Protein AF-A0A8T2N983-F1 (afdb_monomer_lite)

Organism: NCBI:txid121402

pLDDT: mean 76.85, std 23.64, range [28.8, 98.62]

Structure (mmCIF, N/CA/C/O backbone):
data_AF-A0A8T2N983-F1
#
_entry.id   AF-A0A8T2N983-F1
#
loop_
_atom_site.group_PDB
_atom_site.id
_atom_site.type_symbol
_atom_site.label_atom_id
_atom_site.label_alt_id
_atom_site.label_comp_id
_atom_site.label_asym_id
_atom_site.label_entity_id
_atom_site.label_seq_id
_atom_site.pdbx_PDB_ins_code
_atom_site.Cartn_x
_atom_site.Cartn_y
_atom_site.Cartn_z
_atom_site.occupancy
_atom_site.B_iso_or_equiv
_atom_site.auth_seq_id
_atom_site.auth_comp_id
_atom_site.auth_asym_id
_atom_site.auth_atom_id
_atom_site.pdbx_PDB_model_num
ATOM 1 N N . MET A 1 1 ? 5.692 -25.138 11.360 1.00 48.38 1 MET A N 1
ATOM 2 C CA . MET A 1 1 ? 5.290 -25.924 10.177 1.00 48.38 1 MET A CA 1
ATOM 3 C C . MET A 1 1 ? 4.289 -25.110 9.377 1.00 48.38 1 MET A C 1
ATOM 5 O O . MET A 1 1 ? 3.186 -24.964 9.866 1.00 48.38 1 MET A O 1
ATOM 9 N N . TYR A 1 2 ? 4.680 -24.541 8.235 1.00 38.69 2 TYR A N 1
ATOM 10 C CA . TYR A 1 2 ? 3.845 -24.345 7.038 1.00 38.69 2 TYR A CA 1
ATOM 11 C C . TYR A 1 2 ? 4.768 -23.947 5.873 1.00 38.69 2 TYR A C 1
ATOM 13 O O . TYR A 1 2 ? 5.807 -23.323 6.080 1.00 38.69 2 TYR A O 1
ATOM 21 N N . SER A 1 3 ? 4.430 -24.451 4.690 1.00 39.28 3 SER A N 1
ATOM 22 C CA . SER A 1 3 ? 5.308 -24.764 3.560 1.00 39.28 3 SER A CA 1
ATOM 23 C C . SER A 1 3 ? 5.964 -23.581 2.848 1.00 39.28 3 SER A C 1
ATOM 25 O O . SER A 1 3 ? 5.317 -22.595 2.510 1.00 39.28 3 SER A O 1
ATOM 27 N N . SER A 1 4 ? 7.237 -23.761 2.485 1.00 40.06 4 SER A N 1
ATOM 28 C CA . SER A 1 4 ? 7.922 -22.960 1.468 1.00 40.06 4 SER A CA 1
ATOM 29 C C . SER A 1 4 ? 7.320 -23.216 0.080 1.00 40.06 4 SER A C 1
ATOM 31 O O . SER A 1 4 ? 7.163 -24.363 -0.339 1.00 40.06 4 SER A O 1
ATOM 33 N N . SER A 1 5 ? 6.985 -22.134 -0.625 1.00 43.00 5 SER A N 1
ATOM 34 C CA . SER A 1 5 ? 6.337 -22.153 -1.939 1.00 43.00 5 SER A CA 1
ATOM 35 C C . SER A 1 5 ? 7.291 -22.555 -3.074 1.00 43.00 5 SER A C 1
ATOM 37 O O . SER A 1 5 ? 8.420 -22.074 -3.193 1.00 43.00 5 SER A O 1
ATOM 39 N N . SER A 1 6 ? 6.794 -23.454 -3.924 1.00 49.53 6 SER A N 1
ATOM 40 C CA . SER A 1 6 ? 7.462 -24.096 -5.055 1.00 49.53 6 SER A CA 1
ATOM 41 C C . SER A 1 6 ? 7.384 -23.239 -6.328 1.00 49.53 6 SER A C 1
ATOM 43 O O . SER A 1 6 ? 6.695 -23.601 -7.277 1.00 49.53 6 SER A O 1
ATOM 45 N N . TYR A 1 7 ? 8.113 -22.119 -6.370 1.00 45.84 7 TYR A N 1
ATOM 46 C CA . TYR A 1 7 ? 8.281 -21.312 -7.598 1.00 45.84 7 TYR A CA 1
ATOM 47 C C . TYR A 1 7 ? 9.751 -21.025 -7.962 1.00 45.84 7 TYR A C 1
ATOM 49 O O . TYR A 1 7 ? 10.048 -20.235 -8.848 1.00 45.84 7 TYR A O 1
ATOM 57 N N . ARG A 1 8 ? 10.707 -21.699 -7.305 1.00 47.97 8 ARG A N 1
ATOM 58 C CA . ARG A 1 8 ? 12.153 -21.583 -7.596 1.00 47.97 8 ARG A CA 1
ATOM 59 C C . ARG A 1 8 ? 12.716 -22.692 -8.495 1.00 47.97 8 ARG A C 1
ATOM 61 O O . ARG A 1 8 ? 13.923 -22.768 -8.678 1.00 47.97 8 ARG A O 1
ATOM 68 N N . LYS A 1 9 ? 11.869 -23.580 -9.026 1.00 52.22 9 LYS A N 1
ATOM 69 C CA . LYS A 1 9 ? 12.311 -24.827 -9.681 1.00 52.22 9 LYS A CA 1
ATOM 70 C C . LYS A 1 9 ? 12.239 -24.845 -11.213 1.00 52.22 9 LYS A C 1
ATOM 72 O O . LYS A 1 9 ? 12.561 -25.879 -11.785 1.00 52.22 9 LYS A O 1
ATOM 77 N N . ILE A 1 10 ? 11.826 -23.756 -11.873 1.00 49.59 10 ILE A N 1
ATOM 78 C CA . ILE A 1 10 ? 11.594 -23.760 -13.335 1.00 49.59 10 ILE A CA 1
ATOM 79 C C . ILE A 1 10 ? 12.457 -22.742 -14.103 1.00 49.59 10 ILE A C 1
ATOM 81 O O . ILE A 1 10 ? 12.762 -22.982 -15.266 1.00 49.59 10 ILE A O 1
ATOM 85 N N . PHE A 1 11 ? 12.963 -21.681 -13.469 1.00 45.12 11 PHE A N 1
ATOM 86 C CA . PHE A 1 11 ? 13.888 -20.744 -14.119 1.00 45.12 11 PHE A CA 1
ATOM 87 C C . PHE A 1 11 ? 15.195 -20.695 -13.330 1.00 45.12 11 PHE A C 1
ATOM 89 O O . PHE A 1 11 ? 15.250 -20.154 -12.229 1.00 45.12 11 PHE A O 1
ATOM 96 N N . GLY A 1 12 ? 16.205 -21.383 -13.863 1.00 38.59 12 GLY A N 1
ATOM 97 C CA . GLY A 1 12 ? 17.525 -21.520 -13.260 1.00 38.59 12 GLY A CA 1
ATOM 98 C C . GLY A 1 12 ? 18.338 -20.226 -13.276 1.00 38.59 12 GLY A C 1
ATOM 99 O O . GLY A 1 12 ? 18.156 -19.363 -14.134 1.00 38.59 12 GLY A O 1
ATOM 100 N N . ASP A 1 13 ? 19.258 -20.137 -12.318 1.00 44.00 13 ASP A N 1
ATOM 101 C CA . ASP A 1 13 ? 20.293 -19.109 -12.234 1.00 44.00 13 ASP A CA 1
ATOM 102 C C . ASP A 1 13 ? 21.242 -19.173 -13.446 1.00 44.00 13 ASP A C 1
ATOM 104 O O . ASP A 1 13 ? 21.740 -20.240 -13.814 1.00 44.00 13 ASP A O 1
ATOM 108 N N . ALA A 1 14 ? 21.535 -18.016 -14.044 1.00 40.38 14 ALA A N 1
ATOM 109 C CA . ALA A 1 14 ? 22.579 -17.868 -15.056 1.00 40.38 14 ALA A CA 1
ATOM 110 C C . ALA A 1 14 ? 23.973 -17.793 -14.391 1.00 40.38 14 ALA A C 1
ATOM 112 O O . ALA A 1 14 ? 24.130 -17.113 -13.371 1.00 40.38 14 ALA A O 1
ATOM 113 N N . PRO A 1 15 ? 25.012 -18.450 -14.943 1.00 47.12 15 PRO A N 1
ATOM 114 C CA . PRO A 1 15 ? 26.307 -18.521 -14.290 1.00 47.12 15 PRO A CA 1
ATOM 115 C C . PRO A 1 15 ? 27.112 -17.236 -14.503 1.00 47.12 15 PRO A C 1
ATOM 117 O O . PRO A 1 15 ? 27.271 -16.735 -15.616 1.00 47.12 15 PRO A O 1
ATOM 120 N N . ARG A 1 16 ? 27.704 -16.749 -13.412 1.00 46.94 16 ARG A N 1
ATOM 121 C CA . ARG A 1 16 ? 28.837 -15.822 -13.440 1.00 46.94 16 ARG A CA 1
ATOM 122 C C . ARG A 1 16 ? 30.074 -16.585 -13.896 1.00 46.94 16 ARG A C 1
ATOM 124 O O . ARG A 1 16 ? 30.471 -17.519 -13.209 1.00 46.94 16 ARG A O 1
ATOM 131 N N . MET A 1 17 ? 30.720 -16.158 -14.978 1.00 34.69 17 MET A N 1
ATOM 132 C CA . MET A 1 17 ? 32.059 -16.625 -15.344 1.00 34.69 17 MET A CA 1
ATOM 133 C C . MET A 1 17 ? 33.019 -15.439 -15.405 1.00 34.69 17 MET A C 1
ATOM 135 O O . MET A 1 17 ? 32.879 -14.532 -16.219 1.00 34.69 17 MET A O 1
ATOM 139 N N . SER A 1 18 ? 33.984 -15.471 -14.490 1.00 41.12 18 SER A N 1
ATOM 140 C CA . SER A 1 18 ? 35.218 -14.698 -14.517 1.00 41.12 18 SER A CA 1
ATOM 141 C C . SER A 1 18 ? 36.313 -15.643 -15.009 1.00 41.12 18 SER A C 1
ATOM 143 O O . SER A 1 18 ? 36.424 -16.758 -14.499 1.00 41.12 18 SER A O 1
ATOM 145 N N . GLY A 1 19 ? 37.101 -15.224 -15.996 1.00 33.78 19 GLY A N 1
ATOM 146 C CA . GLY A 1 19 ? 38.190 -16.022 -16.555 1.00 33.78 19 GLY A CA 1
ATOM 147 C C . GLY A 1 19 ? 39.156 -15.156 -17.354 1.00 33.78 19 GLY A C 1
ATOM 148 O O . GLY A 1 19 ? 38.839 -14.699 -18.446 1.00 33.78 19 GLY A O 1
ATOM 149 N N . ARG A 1 20 ? 40.337 -14.921 -16.777 1.00 37.75 20 ARG A N 1
ATOM 150 C CA . ARG A 1 20 ? 41.534 -14.405 -17.454 1.00 37.75 20 ARG A CA 1
ATOM 151 C C . ARG A 1 20 ? 42.173 -15.521 -18.301 1.00 37.75 20 ARG A C 1
ATOM 153 O O . ARG A 1 20 ? 42.143 -16.666 -17.862 1.00 37.75 20 ARG A O 1
ATOM 160 N N . ILE A 1 21 ? 42.861 -15.154 -19.391 1.00 34.69 21 ILE A N 1
ATOM 161 C CA . ILE A 1 21 ? 44.285 -15.441 -19.727 1.00 34.69 21 ILE A CA 1
ATOM 162 C C . ILE A 1 21 ? 44.520 -15.406 -21.262 1.00 34.69 21 ILE A C 1
ATOM 164 O O . ILE A 1 21 ? 43.738 -15.931 -22.043 1.00 34.69 21 ILE A O 1
ATOM 168 N N . SER A 1 22 ? 45.629 -14.738 -21.611 1.00 34.09 22 SER A N 1
ATOM 169 C CA . SER A 1 22 ? 46.469 -14.648 -22.834 1.00 34.09 22 SER A CA 1
ATOM 170 C C . SER A 1 22 ? 46.478 -15.840 -23.819 1.00 34.09 22 SER A C 1
ATOM 172 O O . SER A 1 22 ? 46.189 -16.951 -23.405 1.00 34.09 22 SER A O 1
ATOM 174 N N . VAL A 1 23 ? 46.860 -15.727 -25.105 1.00 35.91 23 VAL A N 1
ATOM 175 C CA . VAL A 1 23 ? 48.197 -15.396 -25.673 1.00 35.91 23 VAL A CA 1
ATOM 176 C C . VAL A 1 23 ? 48.136 -15.273 -27.219 1.00 35.91 23 VAL A C 1
ATOM 178 O O . VAL A 1 23 ? 47.289 -15.923 -27.815 1.00 35.91 23 VAL A O 1
ATOM 181 N N . SER A 1 24 ? 49.089 -14.514 -27.812 1.00 33.22 24 SER A N 1
ATOM 182 C CA . SER A 1 24 ? 49.820 -14.709 -29.109 1.00 33.22 24 SER A CA 1
ATOM 183 C C . SER A 1 24 ? 49.029 -15.041 -30.401 1.00 33.22 24 SER A C 1
ATOM 185 O O . SER A 1 24 ? 48.117 -15.845 -30.382 1.00 33.22 24 SER A O 1
ATOM 187 N N . SER A 1 25 ? 49.334 -14.599 -31.626 1.00 31.09 25 SER A N 1
ATOM 188 C CA . SER A 1 25 ? 50.587 -14.211 -32.295 1.00 31.09 25 SER A CA 1
ATOM 189 C C . SER A 1 25 ? 50.246 -13.818 -33.752 1.00 31.09 25 SER A C 1
ATOM 191 O O . SER A 1 25 ? 49.366 -14.423 -34.358 1.00 31.09 25 SER A O 1
ATOM 193 N N . SER A 1 26 ? 50.980 -12.860 -34.329 1.00 37.16 26 SER A N 1
ATOM 194 C CA . SER A 1 26 ? 51.164 -12.634 -35.787 1.00 37.16 26 SER A CA 1
ATOM 195 C C . SER A 1 26 ? 51.767 -13.895 -36.478 1.00 37.16 26 SER A C 1
ATOM 197 O O . SER A 1 26 ? 52.257 -14.733 -35.718 1.00 37.16 26 SER A O 1
ATOM 199 N N . PRO A 1 27 ? 51.878 -14.070 -37.832 1.00 51.59 27 PRO A N 1
ATOM 200 C CA . PRO A 1 27 ? 52.030 -13.030 -38.872 1.00 51.59 27 PRO A CA 1
ATOM 201 C C . PRO A 1 27 ? 51.490 -13.312 -40.316 1.00 51.59 27 PRO A C 1
ATOM 203 O O . PRO A 1 27 ? 51.086 -14.411 -40.667 1.00 51.59 27 PRO A O 1
ATOM 206 N N . SER A 1 28 ? 51.565 -12.254 -41.143 1.00 37.69 28 SER A N 1
ATOM 207 C CA . SER A 1 28 ? 51.867 -12.171 -42.598 1.00 37.69 28 SER A CA 1
ATOM 208 C C . SER A 1 28 ? 51.164 -13.054 -43.657 1.00 37.69 28 SER A C 1
ATOM 210 O O . SER A 1 28 ? 51.266 -14.275 -43.647 1.00 37.69 28 SER A O 1
ATOM 212 N N . ARG A 1 29 ? 50.657 -12.406 -44.732 1.00 35.19 29 ARG A N 1
ATOM 213 C CA . ARG A 1 29 ? 51.211 -12.444 -46.119 1.00 35.19 29 ARG A CA 1
ATOM 214 C C . ARG A 1 29 ? 50.329 -11.709 -47.160 1.00 35.19 29 ARG A C 1
ATOM 216 O O . ARG A 1 29 ? 49.164 -12.023 -47.332 1.00 35.19 29 ARG A O 1
ATOM 223 N N . LEU A 1 30 ? 50.970 -10.750 -47.841 1.00 33.69 30 LEU A N 1
ATOM 224 C CA . LEU A 1 30 ? 51.060 -10.495 -49.296 1.00 33.69 30 LEU A CA 1
ATOM 225 C C . LEU A 1 30 ? 49.849 -10.731 -50.229 1.00 33.69 30 LEU A C 1
ATOM 227 O O . LEU A 1 30 ? 49.447 -11.867 -50.437 1.00 33.69 30 LEU A O 1
ATOM 231 N N . SER A 1 31 ? 49.457 -9.674 -50.957 1.00 30.48 31 SER A N 1
ATOM 232 C CA . SER A 1 31 ? 49.360 -9.602 -52.440 1.00 30.48 31 SER A CA 1
ATOM 233 C C . SER A 1 31 ? 48.772 -8.230 -52.819 1.00 30.48 31 SER A C 1
ATOM 235 O O . SER A 1 31 ? 47.650 -7.918 -52.447 1.00 30.48 31 SER A O 1
ATOM 237 N N . ALA A 1 32 ? 49.566 -7.276 -53.312 1.00 35.72 32 ALA A N 1
ATOM 238 C CA . ALA A 1 32 ? 49.815 -7.005 -54.736 1.00 35.72 32 ALA A CA 1
ATOM 239 C C . ALA A 1 32 ? 48.543 -6.701 -55.557 1.00 35.72 32 ALA A C 1
ATOM 241 O O . ALA A 1 32 ? 47.714 -7.576 -55.790 1.00 35.72 32 ALA A O 1
ATOM 242 N N . GLY A 1 33 ? 48.451 -5.459 -56.045 1.00 31.59 33 GLY A N 1
ATOM 243 C CA . GLY A 1 33 ? 47.430 -5.009 -56.990 1.00 31.59 33 GLY A CA 1
ATOM 244 C C . GLY A 1 33 ? 47.527 -3.509 -57.270 1.00 31.59 33 GLY A C 1
ATOM 245 O O . GLY A 1 33 ? 46.966 -2.696 -56.549 1.00 31.59 33 GLY A O 1
ATOM 246 N N . TYR A 1 34 ? 48.278 -3.153 -58.311 1.00 33.78 34 TYR A N 1
ATOM 247 C CA . TYR A 1 34 ? 48.331 -1.825 -58.928 1.00 33.78 34 TYR A CA 1
ATOM 248 C C . TYR A 1 34 ? 46.931 -1.342 -59.368 1.00 33.78 34 TYR A C 1
ATOM 250 O O . TYR A 1 34 ? 46.151 -2.159 -59.849 1.00 33.78 34 TYR A O 1
ATOM 258 N N . ARG A 1 35 ? 46.669 -0.020 -59.368 1.00 30.05 35 ARG A N 1
ATOM 259 C CA . ARG A 1 35 ? 46.603 0.826 -60.592 1.00 30.05 35 ARG A CA 1
ATOM 260 C C . ARG A 1 35 ? 45.831 2.155 -60.390 1.00 30.05 35 ARG A C 1
ATOM 262 O O . ARG A 1 35 ? 44.706 2.189 -59.918 1.00 30.05 35 ARG A O 1
ATOM 269 N N . SER A 1 36 ? 46.532 3.216 -60.792 1.00 34.59 36 SER A N 1
ATOM 270 C CA . SER A 1 36 ? 46.223 4.625 -61.106 1.00 34.59 36 SER A CA 1
ATOM 271 C C . SER A 1 36 ? 44.793 5.206 -61.083 1.00 34.59 36 SER A C 1
ATOM 273 O O . SER A 1 36 ? 43.884 4.702 -61.730 1.00 34.59 36 SER A O 1
ATOM 275 N N . GLN A 1 37 ? 44.723 6.413 -60.497 1.00 39.19 37 GLN A N 1
ATOM 276 C CA . GLN A 1 37 ? 44.249 7.695 -61.067 1.00 39.19 37 GLN A CA 1
ATOM 277 C C . GLN A 1 37 ? 43.338 7.662 -62.309 1.00 39.19 37 GLN A C 1
ATOM 279 O O . GLN A 1 37 ? 43.754 7.182 -63.359 1.00 39.19 37 GLN A O 1
ATOM 284 N N . GLN A 1 38 ? 42.236 8.424 -62.245 1.00 31.86 38 GLN A N 1
ATOM 285 C CA . GLN A 1 38 ? 42.024 9.577 -63.138 1.00 31.86 38 GLN A CA 1
ATOM 286 C C . GLN A 1 38 ? 40.887 10.500 -62.667 1.00 31.86 38 GLN A C 1
ATOM 288 O O . GLN A 1 38 ? 39.784 10.067 -62.344 1.00 31.86 38 GLN A O 1
ATOM 293 N N . ARG A 1 39 ? 41.196 11.802 -62.674 1.00 35.56 39 ARG A N 1
ATOM 294 C CA . ARG A 1 39 ? 40.260 12.931 -62.642 1.00 35.56 39 ARG A CA 1
ATOM 295 C C . ARG A 1 39 ? 39.513 13.028 -63.977 1.00 35.56 39 ARG A C 1
ATOM 297 O O . ARG A 1 39 ? 40.090 12.745 -65.023 1.00 35.56 39 ARG A O 1
ATOM 304 N N . SER A 1 40 ? 38.282 13.529 -63.928 1.00 28.80 40 SER A N 1
ATOM 305 C CA . SER A 1 40 ? 37.520 13.998 -65.089 1.00 28.80 40 SER A CA 1
ATOM 306 C C . SER A 1 40 ? 37.244 15.493 -64.931 1.00 28.80 40 SER A C 1
ATOM 308 O O . SER A 1 40 ? 36.744 15.909 -63.891 1.00 28.80 40 SER A O 1
ATOM 310 N N . TYR A 1 41 ? 37.550 16.284 -65.958 1.00 37.28 41 TYR A N 1
ATOM 311 C CA . TYR A 1 41 ? 36.949 17.597 -66.194 1.00 37.28 41 TYR A CA 1
ATOM 312 C C . TYR A 1 41 ? 36.565 17.672 -67.671 1.00 37.28 41 TYR A C 1
ATOM 314 O O . TYR A 1 41 ? 37.357 17.310 -68.543 1.00 37.28 41 TYR A O 1
ATOM 322 N N . GLY A 1 42 ? 35.329 18.101 -67.923 1.00 33.75 42 GLY A N 1
ATOM 323 C CA . GLY A 1 42 ? 34.797 18.387 -69.249 1.00 33.75 42 GLY A CA 1
ATOM 324 C C . GLY A 1 42 ? 35.247 19.755 -69.761 1.00 33.75 42 GLY A C 1
ATOM 325 O O . GLY A 1 42 ? 35.460 20.690 -68.992 1.00 33.75 42 GLY A O 1
ATOM 326 N N . SER A 1 43 ? 35.394 19.845 -71.080 1.00 38.00 43 SER A N 1
ATOM 327 C CA . SER A 1 43 ? 35.529 21.087 -71.857 1.00 38.00 43 SER A CA 1
ATOM 328 C C . SER A 1 43 ? 34.133 21.714 -72.109 1.00 38.00 43 SER A C 1
ATOM 330 O O . SER A 1 43 ? 33.141 21.044 -71.809 1.00 38.00 43 SER A O 1
ATOM 332 N N . PRO A 1 44 ? 33.993 22.938 -72.678 1.00 50.19 44 PRO A N 1
ATOM 333 C CA . PRO A 1 44 ? 34.289 23.135 -74.107 1.00 50.19 44 PRO A CA 1
ATOM 334 C C . PRO A 1 44 ? 34.826 24.517 -74.558 1.00 50.19 44 PRO A C 1
ATOM 336 O O . PRO A 1 44 ? 34.491 25.560 -74.015 1.00 50.19 44 PRO A O 1
ATOM 339 N N . MET A 1 45 ? 35.576 24.438 -75.670 1.00 34.66 45 MET A N 1
ATOM 340 C CA . MET A 1 45 ? 35.599 25.309 -76.864 1.00 34.66 45 MET A CA 1
ATOM 341 C C . MET A 1 45 ? 36.005 26.788 -76.745 1.00 34.66 45 MET A C 1
ATOM 343 O O . MET A 1 45 ? 35.323 27.571 -76.103 1.00 34.66 45 MET A O 1
ATOM 347 N N . LEU A 1 46 ? 37.018 27.175 -77.542 1.00 34.84 46 LEU A N 1
ATOM 348 C CA . LEU A 1 46 ? 36.949 28.240 -78.564 1.00 34.84 46 LEU A CA 1
ATOM 349 C C . LEU A 1 46 ? 38.190 28.200 -79.498 1.00 34.84 46 LEU A C 1
ATOM 351 O O . LEU A 1 46 ? 39.327 28.319 -79.057 1.00 34.84 46 LEU A O 1
ATOM 355 N N . SER A 1 47 ? 37.914 28.018 -80.796 1.00 32.66 47 SER A N 1
ATOM 356 C CA . SER A 1 47 ? 38.592 28.518 -82.011 1.00 32.66 47 SER A CA 1
ATOM 357 C C . SER A 1 47 ? 40.094 28.873 -81.994 1.00 32.66 47 SER A C 1
ATOM 359 O O . SER A 1 47 ? 40.503 29.889 -81.435 1.00 32.66 47 SER A O 1
ATOM 361 N N . SER A 1 48 ? 40.876 28.200 -82.848 1.00 32.56 48 SER A N 1
ATOM 362 C CA . SER A 1 48 ? 42.034 28.823 -83.504 1.00 32.56 48 SER A CA 1
ATOM 363 C C . SER A 1 48 ? 42.196 28.307 -84.935 1.00 32.56 48 SER A C 1
ATOM 365 O O . SER A 1 48 ? 42.350 27.112 -85.166 1.00 32.56 48 SER A O 1
ATOM 367 N N . SER A 1 49 ? 42.113 29.224 -85.899 1.00 34.41 49 SER A N 1
ATOM 368 C CA . SER A 1 49 ? 42.346 28.984 -87.323 1.00 34.41 49 SER A CA 1
ATOM 369 C C . SER A 1 49 ? 43.619 29.718 -87.737 1.00 34.41 49 SER A C 1
ATOM 371 O O . SER A 1 49 ? 43.610 30.943 -87.844 1.00 34.41 49 SER A O 1
ATOM 373 N N . TYR A 1 50 ? 44.704 28.992 -88.006 1.00 37.97 50 TYR A N 1
ATOM 374 C CA . TYR A 1 50 ? 45.884 29.537 -88.685 1.00 37.97 50 TYR A CA 1
ATOM 375 C C . TYR A 1 50 ? 45.853 29.106 -90.148 1.00 37.97 50 TYR A C 1
ATOM 377 O O . TYR A 1 50 ? 46.023 27.941 -90.500 1.00 37.97 50 TYR A O 1
ATOM 385 N N . ARG A 1 51 ? 45.618 30.099 -91.000 1.00 31.28 51 ARG A N 1
ATOM 386 C CA . ARG A 1 51 ? 45.659 30.031 -92.456 1.00 31.28 51 ARG A CA 1
ATOM 387 C C . ARG A 1 51 ? 47.096 30.317 -92.898 1.00 31.28 51 ARG A C 1
ATOM 389 O O . ARG A 1 51 ? 47.589 31.418 -92.670 1.00 31.28 51 ARG A O 1
ATOM 396 N N . SER A 1 52 ? 47.761 29.343 -93.519 1.00 32.91 52 SER A N 1
ATOM 397 C CA . SER A 1 52 ? 49.073 29.529 -94.153 1.00 32.91 52 SER A CA 1
ATOM 398 C C . SER A 1 52 ? 48.943 29.712 -95.672 1.00 32.91 52 SER A C 1
ATOM 400 O O . SER A 1 52 ? 47.955 29.316 -96.287 1.00 32.91 52 SER A O 1
ATOM 402 N N . LYS A 1 53 ? 49.947 30.395 -96.223 1.00 33.09 53 LYS A N 1
ATOM 403 C CA . LYS A 1 53 ? 50.089 31.020 -97.549 1.00 33.09 53 LYS A CA 1
ATOM 404 C C . LYS A 1 53 ? 49.877 30.099 -98.761 1.00 33.09 53 LYS A C 1
ATOM 406 O O . LYS A 1 53 ? 50.359 28.973 -98.779 1.00 33.09 53 LYS A O 1
ATOM 411 N N . ALA A 1 54 ? 49.341 30.681 -99.840 1.00 33.97 54 ALA A N 1
ATOM 412 C CA . ALA A 1 54 ? 49.496 30.212 -101.220 1.00 33.97 54 ALA A CA 1
ATOM 413 C C . ALA A 1 54 ? 49.477 31.388 -102.228 1.00 33.97 54 ALA A C 1
ATOM 415 O O . ALA A 1 54 ? 48.764 32.365 -102.010 1.00 33.97 54 ALA A O 1
ATOM 416 N N . GLY A 1 55 ? 50.217 31.239 -103.340 1.00 32.69 55 GLY A N 1
ATOM 417 C CA . GLY A 1 55 ? 50.103 32.014 -104.595 1.00 32.69 55 GLY A CA 1
ATOM 418 C C . GLY A 1 55 ? 51.218 33.052 -104.816 1.00 32.69 55 GLY A C 1
ATOM 419 O O . GLY A 1 55 ? 51.273 34.040 -104.100 1.00 32.69 55 GLY A O 1
ATOM 420 N N . ALA A 1 56 ? 52.237 32.800 -105.649 1.00 32.44 56 ALA A N 1
ATOM 421 C CA . ALA A 1 56 ? 52.279 32.825 -107.125 1.00 32.44 56 ALA A CA 1
ATOM 422 C C . ALA A 1 56 ? 52.622 34.218 -107.701 1.00 32.44 56 ALA A C 1
ATOM 424 O O . ALA A 1 56 ? 51.851 35.161 -107.580 1.00 32.44 56 ALA A O 1
ATOM 425 N N . GLY A 1 57 ? 53.770 34.319 -108.383 1.00 36.31 57 GLY A N 1
ATOM 426 C CA . GLY A 1 57 ? 54.185 35.506 -109.137 1.00 36.31 57 GLY A CA 1
ATOM 427 C C . GLY A 1 57 ? 55.445 35.232 -109.961 1.00 36.31 57 GLY A C 1
ATOM 428 O O . GLY A 1 57 ? 56.545 35.201 -109.424 1.00 36.31 57 GLY A O 1
ATOM 429 N N . ARG A 1 58 ? 55.263 34.980 -111.262 1.00 37.91 58 ARG A N 1
ATOM 430 C CA . ARG A 1 58 ? 56.314 34.839 -112.285 1.00 37.91 58 ARG A CA 1
ATOM 431 C C . ARG A 1 58 ? 56.813 36.224 -112.704 1.00 37.91 58 ARG A C 1
ATOM 433 O O . ARG A 1 58 ? 55.955 37.049 -112.994 1.00 37.91 58 ARG A O 1
ATOM 440 N N . VAL A 1 59 ? 58.123 36.426 -112.897 1.00 39.00 59 VAL A N 1
ATOM 441 C CA . VAL A 1 59 ? 58.656 37.431 -113.844 1.00 39.00 59 VAL A CA 1
ATOM 442 C C . VAL A 1 59 ? 59.997 36.966 -114.444 1.00 39.00 59 VAL A C 1
ATOM 444 O O . VAL A 1 59 ? 60.974 36.779 -113.734 1.00 39.00 59 VAL A O 1
ATOM 447 N N . PHE A 1 60 ? 59.953 36.758 -115.762 1.00 30.94 60 PHE A N 1
ATOM 448 C CA . PHE A 1 60 ? 60.923 37.050 -116.829 1.00 30.94 60 PHE A CA 1
ATOM 449 C C . PHE A 1 60 ? 62.430 36.703 -116.721 1.00 30.94 60 PHE A C 1
ATOM 451 O O . PHE A 1 60 ? 63.174 37.145 -115.854 1.00 30.94 60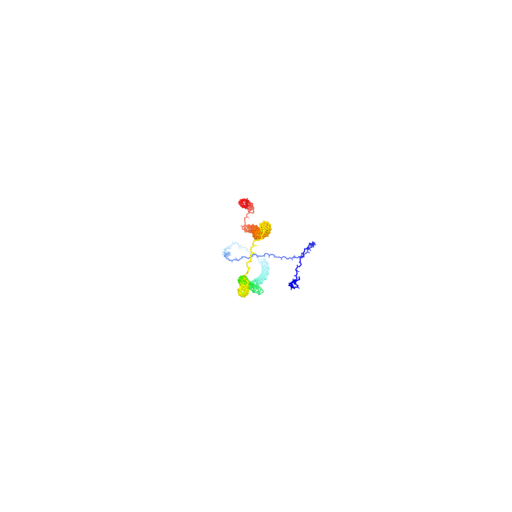 PHE A O 1
ATOM 458 N N . SER A 1 61 ? 62.848 35.965 -117.751 1.00 33.19 61 SER A N 1
ATOM 459 C CA . SER A 1 61 ? 64.176 35.574 -118.240 1.00 33.19 61 SER A CA 1
ATOM 460 C C . SER A 1 61 ? 64.965 36.693 -118.935 1.00 33.19 61 SER A C 1
ATOM 462 O O . SER A 1 61 ? 64.337 37.510 -119.591 1.00 33.19 61 SER A O 1
ATOM 464 N N . SER A 1 62 ? 66.304 36.602 -118.982 1.00 32.62 62 SER A N 1
ATOM 465 C CA . SER A 1 62 ? 67.100 36.606 -120.239 1.00 32.62 62 SER A CA 1
ATOM 466 C C . SER A 1 62 ? 68.599 36.771 -119.960 1.00 32.62 62 SER A C 1
ATOM 468 O O . SER A 1 62 ? 68.961 37.735 -119.296 1.00 32.62 62 SER A O 1
ATOM 470 N N . LEU A 1 63 ? 69.441 35.886 -120.505 1.00 36.41 63 LEU A N 1
ATOM 471 C CA . LEU A 1 63 ? 70.861 36.070 -120.880 1.00 36.41 63 LEU A CA 1
ATOM 472 C C . LEU A 1 63 ? 71.302 34.799 -121.664 1.00 36.41 63 LEU A C 1
ATOM 474 O O . LEU A 1 63 ? 70.595 33.794 -121.598 1.00 36.41 63 LEU A O 1
ATOM 478 N N . PRO A 1 64 ? 72.355 34.846 -122.498 1.00 48.38 64 PRO A N 1
ATOM 479 C CA . PRO A 1 64 ? 72.185 34.899 -123.943 1.00 48.38 64 PRO A CA 1
ATOM 480 C C . PRO A 1 64 ? 72.533 33.600 -124.684 1.00 48.38 64 PRO A C 1
ATOM 482 O O . PRO A 1 64 ? 73.213 32.703 -124.192 1.00 48.38 64 PRO A O 1
ATOM 485 N N . ASP A 1 65 ? 72.046 33.598 -125.918 1.00 40.94 65 ASP A N 1
ATOM 486 C CA . ASP A 1 65 ? 72.368 32.748 -127.057 1.00 40.94 65 ASP A CA 1
ATOM 487 C C . ASP A 1 65 ? 73.878 32.473 -127.213 1.00 40.94 65 ASP A C 1
ATOM 489 O O . ASP A 1 65 ? 74.687 33.394 -127.329 1.00 40.94 65 ASP A O 1
ATOM 493 N N . SER A 1 66 ? 74.253 31.192 -127.217 1.00 43.84 66 SER A N 1
ATOM 494 C CA . SER A 1 66 ? 75.535 30.711 -127.745 1.00 43.84 66 SER A CA 1
ATOM 495 C C . SER A 1 66 ? 75.375 29.290 -128.299 1.00 43.84 66 SER A C 1
ATOM 497 O O . SER A 1 66 ? 75.448 28.288 -127.597 1.00 43.84 66 SER A O 1
ATOM 499 N N . THR A 1 67 ? 75.067 29.235 -129.596 1.00 46.81 67 THR A N 1
ATOM 500 C CA . THR A 1 67 ? 75.629 28.300 -130.590 1.00 46.81 67 THR A CA 1
ATOM 501 C C . THR A 1 67 ? 75.889 26.849 -130.145 1.00 46.81 67 THR A C 1
ATOM 503 O O . THR A 1 67 ? 77.005 26.460 -129.816 1.00 46.81 67 THR A O 1
ATOM 506 N N . ILE A 1 68 ? 74.820 26.057 -130.217 1.00 47.94 68 ILE A N 1
ATOM 507 C CA . ILE A 1 68 ? 74.707 24.645 -130.637 1.00 47.94 68 ILE A CA 1
ATOM 508 C C . ILE A 1 68 ? 76.032 23.881 -130.894 1.00 47.94 68 ILE A C 1
ATOM 510 O O . ILE A 1 68 ? 76.649 24.033 -131.946 1.00 47.94 68 ILE A O 1
ATOM 514 N N . ASP A 1 69 ? 76.335 22.920 -130.009 1.00 49.44 69 ASP A N 1
ATOM 515 C CA . ASP A 1 69 ? 76.950 21.623 -130.350 1.00 49.44 69 ASP A CA 1
ATOM 516 C C . ASP A 1 69 ? 75.900 20.519 -130.097 1.00 49.44 69 ASP A C 1
ATOM 518 O O . ASP A 1 69 ? 75.574 20.155 -128.963 1.00 49.44 69 ASP A O 1
ATOM 522 N N . LEU A 1 70 ? 75.287 20.039 -131.183 1.00 51.50 70 LEU A N 1
ATOM 523 C CA . LEU A 1 70 ? 74.083 19.197 -131.187 1.00 51.50 70 LEU A CA 1
ATOM 524 C C . LEU A 1 70 ? 74.354 17.729 -130.791 1.00 51.50 70 LEU A C 1
ATOM 526 O O . LEU A 1 70 ? 73.422 16.932 -130.705 1.00 51.50 70 LEU A O 1
ATOM 530 N N . SER A 1 71 ? 75.608 17.357 -130.522 1.00 56.34 71 SER A N 1
ATOM 531 C CA . SER A 1 71 ? 75.993 15.983 -130.171 1.00 56.34 71 SER A CA 1
ATOM 532 C C . SER A 1 71 ? 76.026 15.735 -128.651 1.00 56.34 71 SER A C 1
ATOM 534 O O . SER A 1 71 ? 75.450 14.752 -128.184 1.00 56.34 71 SER A O 1
ATOM 536 N N . GLN A 1 72 ? 76.553 16.670 -127.849 1.00 52.81 72 GLN A N 1
ATOM 537 C CA . GLN A 1 72 ? 76.574 16.580 -126.375 1.00 52.81 72 GLN A CA 1
ATOM 538 C C . GLN A 1 72 ? 75.204 16.857 -125.725 1.00 52.81 72 GLN A C 1
ATOM 540 O O . GLN A 1 72 ? 74.879 16.302 -124.674 1.00 52.81 72 GLN A O 1
ATOM 545 N N . SER A 1 73 ? 74.349 17.652 -126.379 1.00 54.00 73 SER A N 1
ATOM 546 C CA . SER A 1 73 ? 73.002 17.988 -125.888 1.00 54.00 73 SER A CA 1
ATOM 547 C C . SER A 1 73 ? 72.077 16.762 -125.775 1.00 54.00 73 SER A C 1
ATOM 549 O O . SER A 1 73 ? 71.233 16.686 -124.879 1.00 54.00 73 SER A O 1
ATOM 551 N N . THR A 1 74 ? 72.266 15.748 -126.627 1.00 60.56 74 THR A N 1
ATOM 552 C CA . THR A 1 74 ? 71.473 14.505 -126.588 1.00 60.56 74 THR A CA 1
ATOM 553 C C . THR A 1 74 ? 71.835 13.600 -125.405 1.00 60.56 74 THR A C 1
ATOM 555 O O . THR A 1 74 ? 70.936 13.014 -124.798 1.00 60.56 74 THR A O 1
ATOM 558 N N . ALA A 1 75 ? 73.114 13.548 -125.015 1.00 62.50 75 ALA A N 1
ATOM 559 C CA . ALA A 1 75 ? 73.590 12.795 -123.854 1.00 62.50 75 ALA A CA 1
ATOM 560 C C . ALA A 1 75 ? 73.080 13.407 -122.537 1.00 62.50 75 ALA A C 1
ATOM 562 O O . ALA A 1 75 ? 72.439 12.714 -121.749 1.00 62.50 75 ALA A O 1
ATOM 563 N N . VAL A 1 76 ? 73.222 14.728 -122.365 1.00 64.81 76 VAL A N 1
ATOM 564 C CA . VAL A 1 76 ? 72.714 15.457 -121.183 1.00 64.81 76 VAL A CA 1
ATOM 565 C C . VAL A 1 76 ? 71.184 15.380 -121.088 1.00 64.81 76 VAL A C 1
ATOM 567 O O . VAL A 1 76 ? 70.616 15.237 -120.006 1.00 64.81 76 VAL A O 1
ATOM 570 N N . THR A 1 77 ? 70.477 15.405 -122.222 1.00 67.56 77 THR A N 1
ATOM 571 C CA . THR A 1 77 ? 69.012 15.249 -122.243 1.00 67.56 77 THR A CA 1
ATOM 572 C C . THR A 1 77 ? 68.576 13.844 -121.822 1.00 67.56 77 THR A C 1
ATOM 574 O O . THR A 1 77 ? 67.551 13.696 -121.152 1.00 67.56 77 THR A O 1
ATOM 577 N N . ASN A 1 78 ? 69.334 12.808 -122.188 1.00 71.81 78 ASN A N 1
ATOM 578 C CA . ASN A 1 78 ? 69.058 11.436 -121.766 1.00 71.81 78 ASN A CA 1
ATOM 579 C C . ASN A 1 78 ? 69.374 11.221 -120.278 1.00 71.81 78 ASN A C 1
ATOM 581 O O . ASN A 1 78 ? 68.562 10.614 -119.584 1.00 71.81 78 ASN A O 1
ATOM 585 N N . GLU A 1 79 ? 70.455 11.799 -119.750 1.00 74.62 79 GLU A N 1
ATOM 586 C CA . GLU A 1 79 ? 70.752 11.792 -118.309 1.00 74.62 79 GLU A CA 1
ATOM 587 C C . GLU A 1 79 ? 69.670 12.514 -117.493 1.00 74.62 79 GLU A C 1
ATOM 589 O O . GLU A 1 79 ? 69.179 11.980 -116.501 1.00 74.62 79 GLU A O 1
ATOM 594 N N . LEU A 1 80 ? 69.188 13.673 -117.953 1.00 76.56 80 LEU A N 1
ATOM 595 C CA . LEU A 1 80 ? 68.071 14.377 -117.313 1.00 76.56 80 LEU A CA 1
ATOM 596 C C . LEU A 1 80 ? 66.752 13.597 -117.388 1.00 76.56 80 LEU A C 1
ATOM 598 O O . LEU A 1 80 ? 65.915 13.723 -116.495 1.00 76.56 80 LEU A O 1
ATOM 602 N N . LYS A 1 81 ? 66.529 12.794 -118.435 1.00 79.81 81 LYS A N 1
ATOM 603 C CA . LYS A 1 81 ? 65.380 11.874 -118.497 1.00 79.81 81 LYS A CA 1
ATOM 604 C C . LYS A 1 81 ? 65.524 10.743 -117.481 1.00 79.81 81 LYS A C 1
ATOM 606 O O . LYS A 1 81 ? 64.534 10.405 -116.839 1.00 79.81 81 LYS A O 1
ATOM 611 N N . ILE A 1 82 ? 66.724 10.195 -117.297 1.00 78.50 82 ILE A N 1
ATOM 612 C CA . ILE A 1 82 ? 67.002 9.169 -116.279 1.00 78.50 82 ILE A CA 1
ATOM 613 C C . ILE A 1 82 ? 66.805 9.750 -114.872 1.00 78.50 82 ILE A C 1
ATOM 615 O O . ILE A 1 82 ? 66.117 9.154 -114.053 1.00 78.50 82 ILE A O 1
ATOM 619 N N . ILE A 1 83 ? 67.303 10.960 -114.607 1.00 81.75 83 ILE A N 1
ATOM 620 C CA . ILE A 1 83 ? 67.102 11.642 -113.320 1.00 81.75 83 ILE A CA 1
ATOM 621 C C . ILE A 1 83 ? 65.615 11.922 -113.078 1.00 81.75 83 ILE A C 1
ATOM 623 O O . ILE A 1 83 ? 65.111 11.586 -112.014 1.00 81.75 83 ILE A O 1
ATOM 627 N N . ARG A 1 84 ? 64.879 12.453 -114.064 1.00 83.44 84 ARG A N 1
ATOM 628 C CA . ARG A 1 84 ? 63.431 12.703 -113.926 1.00 83.44 84 ARG A CA 1
ATOM 629 C C . ARG A 1 84 ? 62.609 11.428 -113.764 1.00 83.44 84 ARG A C 1
ATOM 631 O O . ARG A 1 84 ? 61.585 11.458 -113.093 1.00 83.44 84 ARG A O 1
ATOM 638 N N . THR A 1 85 ? 63.003 10.327 -114.401 1.00 84.81 85 THR A N 1
ATOM 639 C CA . THR A 1 85 ? 62.309 9.037 -114.250 1.00 84.81 85 THR A CA 1
ATOM 640 C C . THR A 1 85 ? 62.598 8.413 -112.891 1.00 84.81 85 THR A C 1
ATOM 642 O O . THR A 1 85 ? 61.657 7.982 -112.235 1.00 84.81 85 THR A O 1
ATOM 645 N N . ASN A 1 86 ? 63.843 8.479 -112.419 1.00 87.19 86 ASN A N 1
ATOM 646 C CA . ASN A 1 86 ? 64.232 8.054 -111.076 1.00 87.19 86 ASN A CA 1
ATOM 647 C C . ASN A 1 86 ? 63.575 8.917 -109.978 1.00 87.19 86 ASN A C 1
ATOM 649 O O . ASN A 1 86 ? 63.031 8.389 -109.018 1.00 87.19 86 ASN A O 1
ATOM 653 N N . GLU A 1 87 ? 63.541 10.244 -110.132 1.00 89.00 87 GLU A N 1
ATOM 654 C CA . GLU A 1 87 ? 62.835 11.153 -109.217 1.00 89.00 87 GLU A CA 1
ATOM 655 C C . GLU A 1 87 ? 61.326 10.880 -109.226 1.00 89.00 87 GLU A C 1
ATOM 657 O O . GLU A 1 87 ? 60.700 10.821 -108.172 1.00 89.00 87 GLU A O 1
ATOM 662 N N . LYS A 1 88 ? 60.738 10.633 -110.403 1.00 89.44 88 LYS A N 1
ATOM 663 C CA . LYS A 1 88 ? 59.332 10.235 -110.521 1.00 89.44 88 LYS A CA 1
ATOM 664 C C . LYS A 1 88 ? 59.054 8.910 -109.808 1.00 89.44 88 LYS A C 1
ATOM 666 O O . LYS A 1 88 ? 58.029 8.810 -109.147 1.00 89.44 88 LYS A O 1
ATOM 671 N N . GLU A 1 89 ? 59.940 7.923 -109.914 1.00 88.56 89 GLU A N 1
ATOM 672 C CA . GLU A 1 89 ? 59.816 6.634 -109.223 1.00 88.56 89 GLU A CA 1
ATOM 673 C C . GLU A 1 89 ? 59.982 6.780 -107.704 1.00 88.56 89 GLU A C 1
ATOM 675 O O . GLU A 1 89 ? 59.206 6.208 -106.942 1.00 88.56 89 GLU A O 1
ATOM 680 N N . GLN A 1 90 ? 60.915 7.614 -107.239 1.00 88.94 90 GLN A N 1
ATOM 681 C CA . GLN A 1 90 ? 61.065 7.934 -105.816 1.00 88.94 90 GLN A CA 1
ATOM 682 C C . GLN A 1 90 ? 59.845 8.673 -105.263 1.00 88.94 90 GLN A C 1
ATOM 684 O O . GLN A 1 90 ? 59.354 8.330 -104.189 1.00 88.94 90 GLN A O 1
ATOM 689 N N . LEU A 1 91 ? 59.321 9.657 -105.999 1.00 90.44 91 LEU A N 1
ATOM 690 C CA . LEU A 1 91 ? 58.095 10.366 -105.636 1.00 90.44 91 LEU A CA 1
ATOM 691 C C . LEU A 1 91 ? 56.886 9.431 -105.656 1.00 90.44 91 LEU A C 1
ATOM 693 O O . LEU A 1 91 ? 56.041 9.533 -104.773 1.00 90.44 91 LEU A O 1
ATOM 697 N N . GLN A 1 92 ? 56.821 8.494 -106.603 1.00 89.38 92 GLN A N 1
ATOM 698 C CA . GLN A 1 92 ? 55.786 7.466 -106.641 1.00 89.38 92 GLN A CA 1
ATOM 699 C C . GLN A 1 92 ? 55.895 6.527 -105.433 1.00 89.38 92 GLN A C 1
ATOM 701 O O . GLN A 1 92 ? 54.911 6.351 -104.728 1.00 89.38 92 GLN A O 1
ATOM 706 N N . GLY A 1 93 ? 57.089 6.027 -105.106 1.00 91.75 93 GLY A N 1
ATOM 707 C CA . GLY A 1 93 ? 57.308 5.180 -103.931 1.00 91.75 93 GLY A CA 1
ATOM 708 C C . GLY A 1 93 ? 57.057 5.901 -102.602 1.00 91.75 93 GLY A C 1
ATOM 709 O O . GLY A 1 93 ? 56.584 5.291 -101.642 1.00 91.75 93 GLY A O 1
ATOM 710 N N . LEU A 1 94 ? 57.329 7.207 -102.525 1.00 92.06 94 LEU A N 1
ATOM 711 C CA . LEU A 1 94 ? 56.923 8.040 -101.390 1.00 92.06 94 LEU A CA 1
ATOM 712 C C . LEU A 1 94 ? 55.404 8.197 -101.329 1.00 92.06 94 LEU A C 1
ATOM 714 O O . LEU A 1 94 ? 54.834 8.099 -100.245 1.00 92.06 94 LEU A O 1
ATOM 718 N N . ASN A 1 95 ? 54.748 8.405 -102.469 1.00 92.25 95 ASN A N 1
ATOM 719 C CA . ASN A 1 95 ? 53.299 8.537 -102.537 1.00 92.25 95 ASN A CA 1
ATOM 720 C C . ASN A 1 95 ? 52.592 7.232 -102.140 1.00 92.25 95 ASN A C 1
ATOM 722 O O . ASN A 1 95 ? 51.676 7.268 -101.328 1.00 92.25 95 ASN A O 1
ATOM 726 N N . ASP A 1 96 ? 53.078 6.076 -102.593 1.00 93.44 96 ASP A N 1
ATOM 727 C CA . ASP A 1 96 ? 52.548 4.762 -102.204 1.00 93.44 96 ASP A CA 1
ATOM 728 C C . ASP A 1 96 ? 52.696 4.530 -100.691 1.00 93.44 96 ASP A C 1
ATOM 730 O O . ASP A 1 96 ? 51.768 4.076 -100.017 1.00 93.44 96 ASP A O 1
ATOM 734 N N . ARG A 1 97 ? 53.834 4.932 -100.107 1.00 93.88 97 ARG A N 1
ATOM 735 C CA . ARG A 1 97 ? 54.012 4.931 -98.647 1.00 93.88 97 ARG A CA 1
ATOM 736 C C . ARG A 1 97 ? 53.022 5.876 -97.963 1.00 93.88 97 ARG A C 1
ATOM 738 O O . ARG A 1 97 ? 52.434 5.480 -96.960 1.00 93.88 97 ARG A O 1
ATOM 745 N N . PHE A 1 98 ? 52.789 7.081 -98.489 1.00 95.56 98 PHE A N 1
ATOM 746 C CA . PHE A 1 98 ? 51.776 7.991 -97.944 1.00 95.56 98 PHE A CA 1
ATOM 747 C C . PHE A 1 98 ? 50.373 7.395 -97.998 1.00 95.56 98 PHE A C 1
ATOM 749 O O . PHE A 1 98 ? 49.664 7.497 -97.003 1.00 95.56 98 PHE A O 1
ATOM 756 N N . VAL A 1 99 ? 49.994 6.714 -99.081 1.00 95.38 99 VAL A N 1
ATOM 757 C CA . VAL A 1 99 ? 48.705 6.010 -99.174 1.00 95.38 99 VAL A CA 1
ATOM 758 C C . VAL A 1 99 ? 48.580 4.976 -98.052 1.00 95.38 99 VAL A C 1
ATOM 760 O O . VAL A 1 99 ? 47.613 5.025 -97.296 1.00 95.38 99 VAL A O 1
ATOM 763 N N . THR A 1 100 ? 49.597 4.133 -97.832 1.00 93.75 100 THR A N 1
ATOM 764 C CA . THR A 1 100 ? 49.561 3.152 -96.726 1.00 93.75 100 THR A CA 1
ATOM 765 C C . THR A 1 100 ? 49.520 3.801 -95.336 1.00 93.75 100 THR A C 1
ATOM 767 O O . THR A 1 100 ? 48.868 3.286 -94.426 1.00 93.75 100 THR A O 1
ATOM 770 N N . PHE A 1 101 ? 50.179 4.951 -95.142 1.00 96.62 101 PHE A N 1
ATOM 771 C CA . PHE A 1 101 ? 50.091 5.702 -93.887 1.00 96.62 101 PHE A CA 1
ATOM 772 C C . PHE A 1 101 ? 48.716 6.340 -93.693 1.00 96.62 101 PHE A C 1
ATOM 774 O O . PHE A 1 101 ? 48.207 6.309 -92.577 1.00 96.62 101 PHE A O 1
ATOM 781 N N . ILE A 1 102 ? 48.101 6.871 -94.749 1.00 94.81 102 ILE A N 1
ATOM 782 C CA . ILE A 1 102 ? 46.748 7.436 -94.712 1.00 94.81 102 ILE A CA 1
ATOM 783 C C . ILE A 1 102 ? 45.736 6.339 -94.375 1.00 94.81 102 ILE A C 1
ATOM 785 O O . ILE A 1 102 ? 44.922 6.527 -93.477 1.00 94.81 102 ILE A O 1
ATOM 789 N N . GLU A 1 103 ? 45.831 5.170 -95.009 1.00 95.81 103 GLU A N 1
ATOM 790 C CA . GLU A 1 103 ? 44.997 4.008 -94.680 1.00 95.81 103 GLU A CA 1
ATOM 791 C C . GLU A 1 103 ? 45.193 3.566 -93.227 1.00 95.81 103 GLU A C 1
ATOM 793 O O . GLU A 1 103 ? 44.228 3.274 -92.522 1.00 95.81 103 GLU A O 1
ATOM 798 N N . LYS A 1 104 ? 46.438 3.559 -92.733 1.00 96.50 104 LYS A N 1
ATOM 799 C CA . LYS A 1 104 ? 46.731 3.223 -91.336 1.00 96.50 104 LYS A CA 1
ATOM 800 C C . LYS A 1 104 ? 46.157 4.249 -90.361 1.00 96.50 104 LYS A C 1
ATOM 802 O O . LYS A 1 104 ? 45.601 3.846 -89.344 1.00 96.50 104 LYS A O 1
ATOM 807 N N . VAL A 1 105 ? 46.279 5.544 -90.649 1.00 96.75 105 VAL A N 1
ATOM 808 C CA . VAL A 1 105 ? 45.678 6.610 -89.834 1.00 96.75 105 VAL A CA 1
ATOM 809 C C . VAL A 1 105 ? 44.162 6.472 -89.838 1.00 96.75 105 VAL A C 1
ATOM 811 O O . VAL A 1 105 ? 43.573 6.463 -88.767 1.00 96.75 105 VAL A O 1
ATOM 814 N N . HIS A 1 106 ? 43.544 6.245 -90.996 1.00 95.75 106 HIS A N 1
ATOM 815 C CA . HIS A 1 106 ? 42.100 6.051 -91.093 1.00 95.75 106 HIS A CA 1
ATOM 816 C C . HIS A 1 106 ? 41.623 4.828 -90.296 1.00 95.75 106 HIS A C 1
ATOM 818 O O . HIS A 1 106 ? 40.661 4.912 -89.534 1.00 95.75 106 HIS A O 1
ATOM 824 N N . ASN A 1 107 ? 42.342 3.705 -90.396 1.00 96.75 107 ASN A N 1
ATOM 825 C CA . ASN A 1 107 ? 42.062 2.509 -89.604 1.00 96.75 107 ASN A CA 1
ATOM 826 C C . ASN A 1 107 ? 42.209 2.772 -88.097 1.00 96.75 107 ASN A C 1
ATOM 828 O O . ASN A 1 107 ? 41.381 2.315 -87.313 1.00 96.75 107 ASN A O 1
ATOM 832 N N . LEU A 1 108 ? 43.234 3.521 -87.677 1.00 96.19 108 LEU A N 1
ATOM 833 C CA . LEU A 1 108 ? 43.437 3.891 -86.273 1.00 96.19 108 LEU A CA 1
ATOM 834 C C . LEU A 1 108 ? 42.377 4.878 -85.769 1.00 96.19 108 LEU A C 1
ATOM 836 O O . LEU A 1 108 ? 41.912 4.743 -84.642 1.00 96.19 108 LEU A O 1
ATOM 840 N N . GLU A 1 109 ? 41.957 5.842 -86.585 1.00 95.62 109 GLU A N 1
ATOM 841 C CA . GLU A 1 109 ? 40.862 6.766 -86.275 1.00 95.62 109 GLU A CA 1
ATOM 842 C C . GLU A 1 109 ? 39.539 6.017 -86.121 1.00 95.62 109 GLU A C 1
ATOM 844 O O . GLU A 1 109 ? 38.797 6.253 -85.167 1.00 95.62 109 GLU A O 1
ATOM 849 N N . GLN A 1 110 ? 39.260 5.064 -87.012 1.00 97.06 110 GLN A N 1
ATOM 850 C CA . GLN A 1 110 ? 38.077 4.220 -86.915 1.00 97.06 110 GLN A CA 1
ATOM 851 C C . GLN A 1 110 ? 38.118 3.343 -85.658 1.00 97.06 110 GLN A C 1
ATOM 853 O O . GLN A 1 110 ? 37.118 3.256 -84.947 1.00 97.06 110 GLN A O 1
ATOM 858 N N . GLN A 1 111 ? 39.266 2.733 -85.348 1.00 96.44 111 GLN A N 1
ATOM 859 C CA . GLN A 1 111 ? 39.447 1.950 -84.123 1.00 96.44 111 GLN A CA 1
ATOM 860 C C . GLN A 1 111 ? 39.287 2.810 -82.866 1.00 96.44 111 GLN A C 1
ATOM 862 O O . GLN A 1 111 ? 38.567 2.408 -81.956 1.00 96.44 111 GLN A O 1
ATOM 867 N N . ASN A 1 112 ? 39.874 4.009 -82.828 1.00 95.44 112 ASN A N 1
ATOM 868 C CA . ASN A 1 112 ? 39.690 4.946 -81.719 1.00 95.44 112 ASN A CA 1
ATOM 869 C C . ASN A 1 112 ? 38.222 5.333 -81.556 1.00 95.44 112 ASN A C 1
ATOM 871 O O . ASN A 1 112 ? 37.714 5.305 -80.443 1.00 95.44 112 ASN A O 1
ATOM 875 N N . LYS A 1 113 ? 37.507 5.596 -82.653 1.00 97.00 113 LYS A N 1
ATOM 876 C CA . LYS A 1 113 ? 36.075 5.908 -82.603 1.00 97.00 113 LYS A CA 1
ATOM 877 C C . LYS A 1 113 ? 35.244 4.753 -82.034 1.00 97.00 113 LYS A C 1
ATOM 879 O O . LYS A 1 113 ? 34.302 4.986 -81.280 1.00 97.00 113 LYS A O 1
ATOM 884 N N . VAL A 1 114 ? 35.582 3.508 -82.379 1.00 96.81 114 VAL A N 1
ATOM 885 C CA . VAL A 1 114 ? 34.931 2.317 -81.806 1.00 96.81 114 VAL A CA 1
ATOM 886 C C . VAL A 1 114 ? 35.254 2.183 -80.317 1.00 96.81 114 VAL A C 1
ATOM 888 O O . VAL A 1 114 ? 34.343 1.971 -79.523 1.00 96.81 114 VAL A O 1
ATOM 891 N N . LEU A 1 115 ? 36.515 2.369 -79.921 1.00 95.88 115 LEU A N 1
ATOM 892 C CA . LEU A 1 115 ? 36.927 2.319 -78.515 1.00 95.88 115 LEU A CA 1
ATOM 893 C C . LEU A 1 115 ? 36.277 3.434 -77.683 1.00 95.88 115 LEU A C 1
ATOM 895 O O . LEU A 1 115 ? 35.850 3.193 -76.558 1.00 95.88 115 LEU A O 1
ATOM 899 N N . GLU A 1 116 ? 36.141 4.641 -78.228 1.00 95.56 116 GLU A N 1
ATOM 900 C CA . GLU A 1 116 ? 35.418 5.746 -77.591 1.00 95.56 116 GLU A CA 1
ATOM 901 C C . GLU A 1 116 ? 33.931 5.408 -77.396 1.00 95.56 116 GLU A C 1
ATOM 903 O O . GLU A 1 116 ? 33.367 5.652 -76.324 1.00 95.56 116 GLU A O 1
ATOM 908 N N . ALA A 1 117 ? 33.294 4.789 -78.396 1.00 94.94 117 ALA A N 1
ATOM 909 C CA . ALA A 1 117 ? 31.916 4.314 -78.291 1.00 94.94 117 ALA A CA 1
ATOM 910 C C . ALA A 1 117 ? 31.767 3.193 -77.241 1.00 94.94 117 ALA A C 1
ATOM 912 O O . ALA A 1 117 ? 30.817 3.186 -76.461 1.00 94.94 117 ALA A O 1
ATOM 913 N N . GLU A 1 118 ? 32.728 2.273 -77.159 1.00 95.12 118 GLU A N 1
ATOM 914 C CA . GLU A 1 118 ? 32.726 1.204 -76.158 1.00 95.12 118 GLU A CA 1
ATOM 915 C C . GLU A 1 118 ? 32.929 1.754 -74.737 1.00 95.12 118 GLU A C 1
ATOM 917 O O . GLU A 1 118 ? 32.189 1.398 -73.820 1.00 95.12 118 GLU A O 1
ATOM 922 N N . VAL A 1 119 ? 33.872 2.683 -74.546 1.00 93.06 119 VAL A N 1
ATOM 923 C CA . VAL A 1 119 ? 34.116 3.340 -73.251 1.00 93.06 119 VAL A CA 1
ATOM 924 C C . VAL A 1 119 ? 32.890 4.123 -72.789 1.00 93.06 119 VAL A C 1
ATOM 926 O O . VAL A 1 119 ? 32.542 4.078 -71.607 1.00 93.06 119 VAL A O 1
ATOM 929 N N . THR A 1 120 ? 32.220 4.839 -73.693 1.00 91.19 120 THR A N 1
ATOM 930 C CA . THR A 1 120 ? 31.002 5.586 -73.348 1.00 91.19 120 THR A CA 1
ATOM 931 C C . THR A 1 120 ? 29.855 4.652 -72.961 1.00 91.19 120 THR A C 1
ATOM 933 O O . THR A 1 120 ? 29.205 4.899 -71.944 1.00 91.19 120 THR A O 1
ATOM 936 N N . LEU A 1 121 ? 29.668 3.536 -73.672 1.00 90.94 121 LEU A N 1
ATOM 937 C CA . LEU A 1 121 ? 28.664 2.522 -73.337 1.00 90.94 121 LEU A CA 1
ATOM 938 C C . LEU A 1 121 ? 28.963 1.826 -72.003 1.00 90.94 121 LEU A C 1
ATOM 940 O O . LEU A 1 121 ? 28.069 1.657 -71.174 1.00 90.94 121 LEU A O 1
ATOM 944 N N . LEU A 1 122 ? 30.220 1.455 -71.747 1.00 86.62 122 LEU A N 1
ATOM 945 C CA . LEU A 1 122 ? 30.621 0.851 -70.475 1.00 86.62 122 LEU A CA 1
ATOM 946 C C . LEU A 1 122 ? 30.415 1.808 -69.300 1.00 86.62 122 LEU A C 1
ATOM 948 O O . LEU A 1 122 ? 29.948 1.373 -68.249 1.00 86.62 122 LEU A O 1
ATOM 952 N N . ARG A 1 123 ? 30.697 3.105 -69.484 1.00 85.50 123 ARG A N 1
ATOM 953 C CA . ARG A 1 123 ? 30.413 4.133 -68.473 1.00 85.50 123 ARG A CA 1
ATOM 954 C C . ARG A 1 123 ? 28.917 4.251 -68.188 1.00 85.50 123 ARG A C 1
ATOM 956 O O . ARG A 1 123 ? 28.549 4.278 -67.018 1.00 85.50 123 ARG A O 1
ATOM 963 N N . GLN A 1 124 ? 28.071 4.244 -69.220 1.00 83.38 124 GLN A N 1
ATOM 964 C CA . GLN A 1 124 ? 26.611 4.247 -69.059 1.00 83.38 124 GLN A CA 1
ATOM 965 C C . GLN A 1 124 ? 26.122 3.005 -68.303 1.00 83.38 124 GLN A C 1
ATOM 967 O O . GLN A 1 124 ? 25.407 3.131 -67.312 1.00 83.38 124 GLN A O 1
ATOM 972 N N . ARG A 1 125 ? 26.602 1.812 -68.670 1.00 79.00 125 ARG A N 1
ATOM 973 C CA . ARG A 1 125 ? 26.250 0.562 -67.979 1.00 79.00 125 ARG A CA 1
ATOM 974 C C . ARG A 1 125 ? 26.751 0.513 -66.533 1.00 79.00 125 ARG A C 1
ATOM 976 O O . ARG A 1 125 ? 26.110 -0.088 -65.685 1.00 79.00 125 ARG A O 1
ATOM 983 N N . SER A 1 126 ? 27.895 1.132 -66.236 1.00 68.75 126 SER A N 1
ATOM 984 C CA . SER A 1 126 ? 28.393 1.257 -64.859 1.00 68.75 126 SER A CA 1
ATOM 985 C C . SER A 1 126 ? 27.691 2.347 -64.043 1.00 68.75 126 SER A C 1
ATOM 987 O O . SER A 1 126 ? 27.822 2.358 -62.824 1.00 68.75 126 SER A O 1
ATOM 989 N N . SER A 1 127 ? 26.984 3.272 -64.704 1.00 69.12 127 SER A N 1
ATOM 990 C CA . SER A 1 127 ? 26.186 4.315 -64.051 1.00 69.12 127 SER A CA 1
ATOM 991 C C . SER A 1 127 ? 24.756 3.878 -63.739 1.00 69.12 127 SER A C 1
ATOM 993 O O . SER A 1 127 ? 24.090 4.538 -62.949 1.00 69.12 127 SER A O 1
ATOM 995 N N . GLU A 1 128 ? 24.293 2.771 -64.326 1.00 71.69 128 GLU A N 1
ATOM 996 C CA . GLU A 1 128 ? 23.050 2.129 -63.911 1.00 71.69 128 GLU A CA 1
ATOM 997 C C . GLU A 1 128 ? 23.259 1.522 -62.515 1.00 71.69 128 GLU A C 1
ATOM 999 O O . GLU A 1 128 ? 24.151 0.679 -62.347 1.00 71.69 128 GLU A O 1
ATOM 1004 N N . PRO A 1 129 ? 22.482 1.949 -61.499 1.00 69.81 129 PRO A N 1
ATOM 1005 C CA . PRO A 1 129 ? 22.492 1.307 -60.196 1.00 69.81 129 PRO A CA 1
ATOM 1006 C C . PRO A 1 129 ? 22.311 -0.197 -60.393 1.00 69.81 129 PRO A C 1
ATOM 1008 O O . PRO A 1 129 ? 21.413 -0.650 -61.102 1.00 69.81 129 PRO A O 1
ATOM 1011 N N . SER A 1 130 ? 23.226 -0.989 -59.835 1.00 79.69 130 SER A N 1
ATOM 1012 C CA . SER A 1 130 ? 23.151 -2.440 -59.975 1.00 79.69 130 SER A CA 1
ATOM 1013 C C . SER A 1 130 ? 21.819 -2.910 -59.399 1.00 79.69 130 SER A C 1
ATOM 1015 O O . SER A 1 130 ? 21.503 -2.565 -58.269 1.00 79.69 130 SER A O 1
ATOM 1017 N N . ARG A 1 131 ? 21.074 -3.765 -60.106 1.00 84.56 131 ARG A N 1
ATOM 1018 C CA . ARG A 1 131 ? 19.852 -4.415 -59.585 1.00 84.56 131 ARG A CA 1
ATOM 1019 C C . ARG A 1 131 ? 20.035 -4.985 -58.169 1.00 84.56 131 ARG A C 1
ATOM 1021 O O . ARG A 1 131 ? 19.089 -5.075 -57.399 1.00 84.56 131 ARG A O 1
ATOM 1028 N N . LEU A 1 132 ? 21.258 -5.396 -57.829 1.00 88.12 132 LEU A N 1
ATOM 1029 C CA . LEU A 1 132 ? 21.621 -5.863 -56.494 1.00 88.12 132 LEU A CA 1
ATOM 1030 C C . LEU A 1 132 ? 21.569 -4.750 -55.430 1.00 88.12 132 LEU A C 1
ATOM 1032 O O . LEU A 1 132 ? 21.140 -5.007 -54.311 1.00 88.12 132 LEU A O 1
ATOM 1036 N N . HIS A 1 133 ? 21.996 -3.534 -55.772 1.00 89.56 133 HIS A N 1
ATOM 1037 C CA . HIS A 1 133 ? 21.874 -2.356 -54.916 1.00 89.56 133 HIS A CA 1
ATOM 1038 C C . HIS A 1 133 ? 20.404 -2.064 -54.606 1.00 89.56 133 HIS A C 1
ATOM 1040 O O . HIS A 1 133 ? 20.069 -1.981 -53.432 1.00 89.56 133 HIS A O 1
ATOM 1046 N N . ASP A 1 134 ? 19.522 -2.056 -55.611 1.00 90.62 134 ASP A N 1
ATOM 1047 C CA . ASP A 1 134 ? 18.083 -1.822 -55.407 1.00 90.62 134 ASP A CA 1
ATOM 1048 C C . ASP A 1 134 ? 17.443 -2.867 -54.477 1.00 90.62 134 ASP A C 1
ATOM 1050 O O . ASP A 1 134 ? 16.617 -2.529 -53.628 1.00 90.62 134 ASP A O 1
ATOM 1054 N N . LEU A 1 135 ? 17.847 -4.138 -54.605 1.00 92.94 135 LEU A N 1
ATOM 1055 C CA . LEU A 1 135 ? 17.385 -5.224 -53.734 1.00 92.94 135 LEU A CA 1
ATOM 1056 C C . LEU A 1 135 ? 17.869 -5.042 -52.291 1.00 92.94 135 LEU A C 1
ATOM 1058 O O . LEU A 1 135 ? 17.079 -5.189 -51.363 1.00 92.94 135 LEU A O 1
ATOM 1062 N N . TYR A 1 136 ? 19.140 -4.686 -52.086 1.00 93.75 136 TYR A N 1
ATOM 1063 C CA . TYR A 1 136 ? 19.644 -4.389 -50.744 1.00 93.75 136 TYR A CA 1
ATOM 1064 C C . TYR A 1 136 ? 19.004 -3.132 -50.153 1.00 93.75 136 TYR A C 1
ATOM 1066 O O . TYR A 1 136 ? 18.706 -3.104 -48.964 1.00 93.75 136 TYR A O 1
ATOM 1074 N N . GLU A 1 137 ? 18.753 -2.101 -50.955 1.00 94.88 137 GLU A N 1
ATOM 1075 C CA . GLU A 1 137 ? 18.039 -0.912 -50.499 1.00 94.88 137 GLU A CA 1
ATOM 1076 C C . GLU A 1 137 ? 16.584 -1.211 -50.137 1.00 94.88 137 GLU A C 1
ATOM 1078 O O . GLU A 1 137 ? 16.055 -0.618 -49.196 1.00 94.88 137 GLU A O 1
ATOM 1083 N N . GLN A 1 138 ? 15.919 -2.108 -50.867 1.00 96.88 138 GLN A N 1
ATOM 1084 C CA . GLN A 1 138 ? 14.590 -2.591 -50.506 1.00 96.88 138 GLN A CA 1
ATOM 1085 C C . GLN A 1 138 ? 14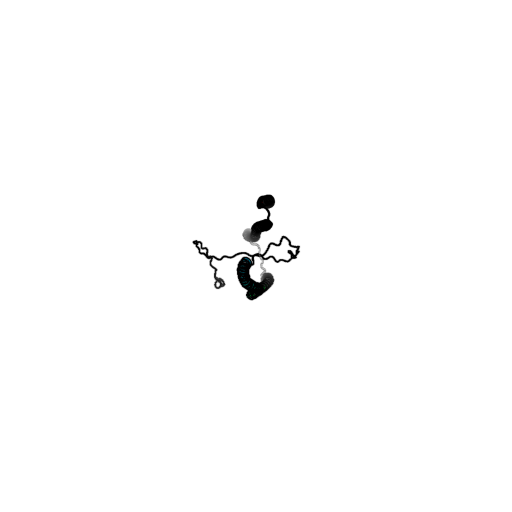.623 -3.360 -49.182 1.00 96.88 138 GLN A C 1
ATOM 1087 O O . GLN A 1 138 ? 13.867 -3.012 -48.280 1.00 96.88 138 GLN A O 1
ATOM 1092 N N . GLU A 1 139 ? 15.541 -4.313 -49.024 1.00 97.56 139 GLU A N 1
ATOM 1093 C CA . GLU A 1 139 ? 15.704 -5.073 -47.779 1.00 97.56 139 GLU A CA 1
ATOM 1094 C C . GLU A 1 139 ? 15.985 -4.139 -46.589 1.00 97.56 139 GLU A C 1
ATOM 1096 O O . GLU A 1 139 ? 15.373 -4.254 -45.533 1.00 97.56 139 GLU A O 1
ATOM 1101 N N . ILE A 1 140 ? 16.853 -3.135 -46.760 1.00 97.31 140 ILE A N 1
ATOM 1102 C CA . ILE A 1 140 ? 17.130 -2.132 -45.721 1.00 97.31 140 ILE A CA 1
ATOM 1103 C C . ILE A 1 140 ? 15.868 -1.332 -45.376 1.00 97.31 140 ILE A C 1
ATOM 1105 O O . ILE A 1 140 ? 15.644 -1.031 -44.201 1.00 97.31 140 ILE A O 1
ATOM 1109 N N . ARG A 1 141 ? 15.044 -0.968 -46.366 1.00 98.06 141 ARG A N 1
ATOM 1110 C CA . ARG A 1 141 ? 13.771 -0.267 -46.130 1.00 98.06 141 ARG A CA 1
ATOM 1111 C C . ARG A 1 141 ? 12.780 -1.143 -45.368 1.00 98.06 141 ARG A C 1
ATOM 1113 O O . ARG A 1 141 ? 12.181 -0.660 -44.412 1.00 98.06 141 ARG A O 1
ATOM 1120 N N . GLU A 1 142 ? 12.649 -2.410 -45.742 1.00 98.25 142 GLU A N 1
ATOM 1121 C CA . GLU A 1 142 ? 11.766 -3.372 -45.074 1.00 98.25 142 GLU A CA 1
ATOM 1122 C C . GLU A 1 142 ? 12.220 -3.647 -43.634 1.00 98.25 142 GLU A C 1
ATOM 1124 O O . GLU A 1 142 ? 11.411 -3.584 -42.707 1.00 98.25 142 GLU A O 1
ATOM 1129 N N . LEU A 1 143 ? 13.524 -3.837 -43.410 1.00 98.00 143 LEU A N 1
ATOM 1130 C CA . LEU A 1 143 ? 14.090 -3.995 -42.069 1.00 98.00 143 LEU A CA 1
ATOM 1131 C C . LEU A 1 143 ? 13.865 -2.753 -41.200 1.00 98.00 143 LEU A C 1
ATOM 1133 O O . LEU A 1 143 ? 13.518 -2.886 -40.028 1.00 98.00 143 LEU A O 1
ATOM 1137 N N . ARG A 1 144 ? 14.023 -1.543 -41.754 1.00 98.31 144 ARG A N 1
ATOM 1138 C CA . ARG A 1 144 ? 13.729 -0.293 -41.032 1.00 98.31 144 ARG A CA 1
ATOM 1139 C C . ARG A 1 144 ? 12.250 -0.187 -40.668 1.00 98.31 144 ARG A C 1
ATOM 1141 O O . ARG A 1 144 ? 11.951 0.084 -39.510 1.00 98.31 144 ARG A O 1
ATOM 1148 N N . ALA A 1 145 ? 11.351 -0.479 -41.607 1.00 98.19 145 ALA A N 1
ATOM 1149 C CA . ALA A 1 145 ? 9.913 -0.492 -41.347 1.00 98.19 145 ALA A CA 1
ATOM 1150 C C . ALA A 1 145 ? 9.545 -1.508 -40.252 1.00 98.19 145 ALA A C 1
ATOM 1152 O O . ALA A 1 145 ? 8.766 -1.193 -39.355 1.00 98.19 145 ALA A O 1
ATOM 1153 N N . ARG A 1 146 ? 10.164 -2.699 -40.255 1.00 98.31 146 ARG A N 1
ATOM 1154 C CA . ARG A 1 146 ? 9.928 -3.704 -39.211 1.00 98.31 146 ARG A CA 1
ATOM 1155 C C . ARG A 1 146 ? 10.461 -3.270 -37.846 1.00 98.31 146 ARG A C 1
ATOM 1157 O O . ARG A 1 146 ? 9.839 -3.570 -36.830 1.00 98.31 146 ARG A O 1
ATOM 1164 N N . VAL A 1 147 ? 11.593 -2.566 -37.800 1.00 98.38 147 VAL A N 1
ATOM 1165 C CA . VAL A 1 147 ? 12.102 -1.968 -36.556 1.00 98.38 147 VAL A CA 1
ATOM 1166 C C . VAL A 1 147 ? 11.128 -0.915 -36.036 1.00 98.38 147 VAL A C 1
ATOM 1168 O O . VAL A 1 147 ? 10.798 -0.950 -34.855 1.00 98.38 147 VAL A O 1
ATOM 1171 N N . GLU A 1 148 ? 10.633 -0.022 -36.891 1.00 98.25 148 GLU A N 1
ATOM 1172 C CA . GLU A 1 148 ? 9.650 0.999 -36.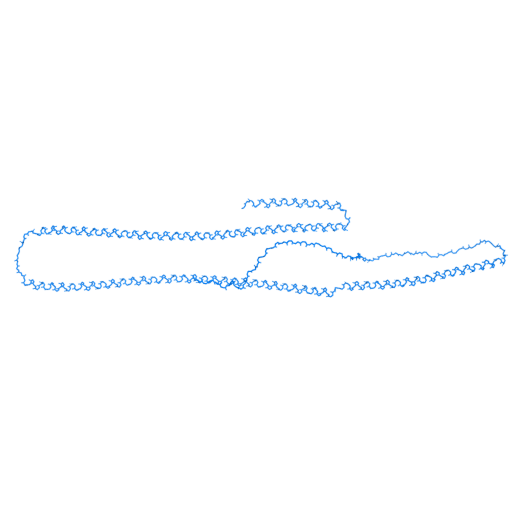508 1.00 98.25 148 GLU A CA 1
ATOM 1173 C C . GLU A 1 148 ? 8.361 0.366 -35.961 1.00 98.25 148 GLU A C 1
ATOM 1175 O O . GLU A 1 148 ? 7.908 0.730 -34.875 1.00 98.25 148 GLU A O 1
ATOM 1180 N N . GLU A 1 149 ? 7.832 -0.656 -36.634 1.00 98.25 149 GLU A N 1
ATOM 1181 C CA . GLU A 1 149 ? 6.658 -1.408 -36.183 1.00 98.25 149 GLU A CA 1
ATOM 1182 C C . GLU A 1 149 ? 6.888 -2.062 -34.813 1.00 98.25 149 GLU A C 1
ATOM 1184 O O . GLU A 1 149 ? 6.111 -1.842 -33.886 1.00 98.25 149 GLU A O 1
ATOM 1189 N N . LEU A 1 150 ? 8.006 -2.772 -34.630 1.00 97.56 150 LEU A N 1
ATOM 1190 C CA . LEU A 1 150 ? 8.361 -3.371 -33.340 1.00 97.56 150 LEU A CA 1
ATOM 1191 C C . LEU A 1 150 ? 8.566 -2.318 -32.245 1.00 97.56 150 LEU A C 1
ATOM 1193 O O . LEU A 1 150 ? 8.245 -2.567 -31.082 1.00 97.56 150 LEU A O 1
ATOM 1197 N N . THR A 1 151 ? 9.104 -1.140 -32.574 1.00 97.19 151 THR A N 1
ATOM 1198 C CA . THR A 1 151 ? 9.228 -0.048 -31.597 1.00 97.19 151 THR A CA 1
ATOM 1199 C C . THR A 1 151 ? 7.868 0.514 -31.200 1.00 97.19 151 THR A C 1
ATOM 1201 O O . THR A 1 151 ? 7.657 0.782 -30.015 1.00 97.19 151 THR A O 1
ATOM 1204 N N . HIS A 1 152 ? 6.931 0.624 -32.146 1.00 98.44 152 HIS A N 1
ATOM 1205 C CA . HIS A 1 152 ? 5.562 1.038 -31.873 1.00 98.44 152 HIS A CA 1
ATOM 1206 C C . HIS A 1 152 ? 4.827 -0.002 -31.019 1.00 98.44 152 HIS A C 1
ATOM 1208 O O . HIS A 1 152 ? 4.326 0.351 -29.953 1.00 98.44 152 HIS A O 1
ATOM 1214 N N . GLU A 1 153 ? 4.863 -1.282 -31.400 1.00 97.75 153 GLU A N 1
ATOM 1215 C CA . GLU A 1 153 ? 4.297 -2.392 -30.621 1.00 97.75 153 GLU A CA 1
ATOM 1216 C C . GLU A 1 153 ? 4.880 -2.432 -29.203 1.00 97.75 153 GLU A C 1
ATOM 1218 O O . GLU A 1 153 ? 4.141 -2.508 -28.223 1.00 97.75 153 GLU A O 1
ATOM 1223 N N . LYS A 1 154 ? 6.205 -2.297 -29.059 1.00 96.19 154 LYS A N 1
ATOM 1224 C CA . LYS A 1 154 ? 6.863 -2.227 -27.747 1.00 96.19 154 LYS A CA 1
ATOM 1225 C C . LYS A 1 154 ? 6.362 -1.044 -26.919 1.00 96.19 154 LYS A C 1
ATOM 1227 O O . LYS A 1 154 ? 6.142 -1.199 -25.719 1.00 96.19 154 LYS A O 1
ATOM 1232 N N . SER A 1 155 ? 6.216 0.132 -27.529 1.00 95.12 155 SER A N 1
ATOM 1233 C CA . SER A 1 155 ? 5.714 1.322 -26.836 1.00 95.12 155 SER A CA 1
ATOM 1234 C C . SER A 1 155 ? 4.256 1.156 -26.398 1.00 95.12 155 SER A C 1
ATOM 1236 O O . SER A 1 155 ? 3.928 1.491 -25.263 1.00 95.12 155 SER A O 1
ATOM 1238 N N . GLN A 1 156 ? 3.417 0.548 -27.241 1.00 97.62 156 GLN A N 1
ATOM 1239 C CA . GLN A 1 156 ? 2.021 0.254 -26.931 1.00 97.62 156 GLN A CA 1
ATOM 1240 C C . GLN A 1 156 ? 1.914 -0.746 -25.777 1.00 97.62 156 GLN A C 1
ATOM 1242 O O . GLN A 1 156 ? 1.263 -0.461 -24.778 1.00 97.62 156 GLN A O 1
ATOM 1247 N N . MET A 1 157 ? 2.642 -1.863 -25.855 1.00 92.75 157 MET A N 1
ATOM 1248 C CA . MET A 1 157 ? 2.694 -2.854 -24.778 1.00 92.75 157 MET A CA 1
ATOM 1249 C C . MET A 1 157 ? 3.185 -2.245 -23.461 1.00 92.75 157 MET A C 1
ATOM 1251 O O . MET A 1 157 ? 2.710 -2.618 -22.392 1.00 92.75 157 MET A O 1
ATOM 1255 N N . HIS A 1 158 ? 4.128 -1.299 -23.513 1.00 94.44 158 HIS A N 1
ATOM 1256 C CA . HIS A 1 158 ? 4.585 -0.594 -22.321 1.00 94.44 158 HIS A CA 1
ATOM 1257 C C . HIS A 1 158 ? 3.476 0.267 -21.700 1.00 94.44 158 HIS A C 1
ATOM 1259 O O . HIS A 1 158 ? 3.287 0.209 -20.486 1.00 94.44 158 HIS A O 1
ATOM 1265 N N . LEU A 1 159 ? 2.723 1.016 -22.513 1.00 96.56 159 LEU A N 1
ATOM 1266 C CA . LEU A 1 159 ? 1.567 1.785 -22.043 1.00 96.56 159 LEU A CA 1
ATOM 1267 C C . LEU A 1 159 ? 0.504 0.872 -21.427 1.00 96.56 159 LEU A C 1
ATOM 1269 O O . LEU A 1 159 ? 0.021 1.164 -20.335 1.00 96.56 159 LEU A O 1
ATOM 1273 N N . ASP A 1 160 ? 0.202 -0.257 -22.067 1.00 93.12 160 ASP A N 1
ATOM 1274 C CA . ASP A 1 160 ? -0.758 -1.235 -21.553 1.00 93.12 160 ASP A CA 1
ATOM 1275 C C . ASP A 1 160 ? -0.282 -1.824 -20.214 1.00 93.12 160 ASP A C 1
ATOM 1277 O O . ASP A 1 160 ? -1.060 -1.918 -19.267 1.00 93.12 160 ASP A O 1
ATOM 1281 N N . CYS A 1 161 ? 1.009 -2.156 -20.075 1.00 94.19 161 CYS A N 1
ATOM 1282 C CA . CYS A 1 161 ? 1.583 -2.601 -18.802 1.00 94.19 161 CYS A CA 1
ATOM 1283 C C . CYS A 1 161 ? 1.438 -1.549 -17.696 1.00 94.19 161 CYS A C 1
ATOM 1285 O O . CYS A 1 161 ? 1.083 -1.904 -16.571 1.00 94.19 161 CYS A O 1
ATOM 1287 N N . VAL A 1 162 ? 1.699 -0.274 -17.999 1.00 94.88 162 VAL A N 1
ATOM 1288 C CA . VAL A 1 162 ? 1.535 0.825 -17.035 1.00 94.88 162 VAL A CA 1
ATOM 1289 C C . VAL A 1 162 ? 0.067 0.958 -16.633 1.00 94.88 162 VAL A C 1
ATOM 1291 O O . VAL A 1 162 ? -0.234 0.941 -15.443 1.00 94.88 162 VAL A O 1
ATOM 1294 N N . GLN A 1 163 ? -0.856 0.985 -17.597 1.00 96.06 163 GLN A N 1
ATOM 1295 C CA . GLN A 1 163 ? -2.294 1.060 -17.326 1.00 96.06 163 GLN A CA 1
ATOM 1296 C C . GLN A 1 163 ? -2.778 -0.113 -16.467 1.00 96.06 163 GLN A C 1
ATOM 1298 O O . GLN A 1 163 ? -3.460 0.096 -15.463 1.00 96.06 163 GLN A O 1
ATOM 1303 N N . MET A 1 164 ? -2.398 -1.345 -16.820 1.00 87.19 164 MET A N 1
ATOM 1304 C CA . MET A 1 164 ? -2.754 -2.533 -16.043 1.00 87.19 164 MET A CA 1
ATOM 1305 C C . MET A 1 164 ? -2.184 -2.458 -14.626 1.00 87.19 164 MET A C 1
ATOM 1307 O O . MET A 1 164 ? -2.909 -2.746 -13.673 1.00 87.19 164 MET A O 1
ATOM 1311 N N . ASN A 1 165 ? -0.937 -2.007 -14.459 1.00 89.00 165 ASN A N 1
ATOM 1312 C CA . ASN A 1 165 ? -0.341 -1.832 -13.138 1.00 89.00 165 ASN A CA 1
ATOM 1313 C C . ASN A 1 165 ? -1.107 -0.800 -12.300 1.00 89.00 165 ASN A C 1
ATOM 1315 O O . ASN A 1 165 ? -1.463 -1.082 -11.161 1.00 89.00 165 ASN A O 1
ATOM 1319 N N . GLU A 1 166 ? -1.459 0.352 -12.872 1.00 94.38 166 GLU A N 1
ATOM 1320 C CA . GLU A 1 166 ? -2.259 1.346 -12.158 1.00 94.38 166 GLU A CA 1
ATOM 1321 C C . GLU A 1 166 ? -3.654 0.815 -11.782 1.00 94.38 166 GLU A C 1
ATOM 1323 O O . GLU A 1 166 ? -4.182 1.142 -10.723 1.00 94.38 166 GLU A O 1
ATOM 1328 N N . THR A 1 167 ? -4.311 0.021 -12.639 1.00 90.88 167 THR A N 1
ATOM 1329 C CA . THR A 1 167 ? -5.605 -0.594 -12.275 1.00 90.88 167 THR A CA 1
ATOM 1330 C C . THR A 1 167 ? -5.459 -1.608 -11.149 1.00 90.88 167 THR A C 1
ATOM 1332 O O . THR A 1 167 ? -6.314 -1.671 -10.268 1.00 90.88 167 THR A O 1
ATOM 1335 N N . LEU A 1 168 ? -4.363 -2.364 -11.151 1.00 88.19 168 LEU A N 1
ATOM 1336 C CA . LEU A 1 168 ? -4.039 -3.331 -10.118 1.00 88.19 168 LEU A CA 1
ATOM 1337 C C . LEU A 1 168 ? -3.785 -2.626 -8.781 1.00 88.19 168 LEU A C 1
ATOM 1339 O O . LEU A 1 168 ? -4.325 -3.061 -7.766 1.00 88.19 168 LEU A O 1
ATOM 1343 N N . ASP A 1 169 ? -3.049 -1.516 -8.781 1.00 93.25 169 ASP A N 1
ATOM 1344 C CA . ASP A 1 169 ? -2.798 -0.726 -7.574 1.00 93.25 169 ASP A CA 1
ATOM 1345 C C . ASP A 1 169 ? -4.095 -0.100 -7.031 1.00 93.25 169 ASP A C 1
ATOM 1347 O O . ASP A 1 169 ? -4.399 -0.267 -5.853 1.00 93.25 169 ASP A O 1
ATOM 1351 N N . ARG A 1 170 ? -4.960 0.455 -7.895 1.00 94.38 170 ARG A N 1
ATOM 1352 C CA . ARG A 1 170 ? -6.299 0.938 -7.487 1.00 94.38 170 ARG A CA 1
ATOM 1353 C C . ARG A 1 170 ? -7.172 -0.160 -6.866 1.00 94.38 170 ARG A C 1
ATOM 1355 O O . ARG A 1 170 ? -7.992 0.121 -5.997 1.00 94.38 170 ARG A O 1
ATOM 1362 N N . VAL A 1 171 ? -7.071 -1.404 -7.341 1.00 87.12 171 VAL A N 1
ATOM 1363 C CA . VAL A 1 171 ? -7.826 -2.538 -6.775 1.00 87.12 171 VAL A CA 1
ATOM 1364 C C . VAL A 1 171 ? -7.224 -2.995 -5.447 1.00 87.12 171 VAL A C 1
ATOM 1366 O O . VAL A 1 171 ? -7.980 -3.336 -4.539 1.00 87.12 171 VAL A O 1
ATOM 1369 N N . LYS A 1 172 ? -5.894 -2.976 -5.305 1.00 92.31 172 LYS A N 1
ATOM 1370 C CA . LYS A 1 172 ? -5.225 -3.259 -4.028 1.00 92.31 172 LYS A CA 1
ATOM 1371 C C . LYS A 1 172 ? -5.609 -2.249 -2.952 1.00 92.31 172 LYS A C 1
ATOM 1373 O O . LYS A 1 172 ? -5.996 -2.677 -1.874 1.00 92.31 172 LYS A O 1
ATOM 1378 N N . GLU A 1 173 ? -5.579 -0.953 -3.260 1.00 91.81 173 GLU A N 1
ATOM 1379 C CA . GLU A 1 173 ? -5.986 0.102 -2.321 1.00 91.81 173 GLU A CA 1
ATOM 1380 C C . GLU A 1 173 ? -7.421 -0.123 -1.830 1.00 91.81 173 GLU A C 1
ATOM 1382 O O . GLU A 1 173 ? -7.675 -0.145 -0.629 1.00 91.81 173 GLU A O 1
ATOM 1387 N N . LYS A 1 174 ? -8.355 -0.411 -2.747 1.00 95.50 174 LYS A N 1
ATOM 1388 C CA . LYS A 1 174 ? -9.742 -0.742 -2.383 1.00 95.50 174 LYS A CA 1
ATOM 1389 C C . LYS A 1 174 ? -9.845 -1.990 -1.510 1.00 95.50 174 LYS A C 1
ATOM 1391 O O . LYS A 1 174 ? -10.657 -2.028 -0.593 1.00 95.50 174 LYS A O 1
ATOM 1396 N N . LEU A 1 175 ? -9.052 -3.024 -1.794 1.00 90.94 175 LEU A N 1
ATOM 1397 C CA . LEU A 1 175 ? -9.026 -4.232 -0.971 1.00 90.94 175 LEU A CA 1
ATOM 1398 C C . LEU A 1 175 ? -8.529 -3.917 0.445 1.00 90.94 175 LEU A C 1
ATOM 1400 O O . LEU A 1 175 ? -9.128 -4.380 1.410 1.00 90.94 175 LEU A O 1
ATOM 1404 N N . GLU A 1 176 ? -7.466 -3.126 0.573 1.00 94.00 176 GLU A N 1
ATOM 1405 C CA . GLU A 1 176 ? -6.925 -2.699 1.864 1.00 94.00 176 GLU A CA 1
ATOM 1406 C C . GLU A 1 176 ? -7.953 -1.875 2.656 1.00 94.00 176 GLU A C 1
ATOM 1408 O O . GLU A 1 176 ? -8.196 -2.156 3.832 1.00 94.00 176 GLU A O 1
ATOM 1413 N N . GLU A 1 177 ? -8.639 -0.932 2.007 1.00 93.94 177 GLU A N 1
ATOM 1414 C CA . GLU A 1 177 ? -9.733 -0.161 2.608 1.00 93.94 177 GLU A CA 1
ATOM 1415 C C . GLU A 1 177 ? -10.874 -1.059 3.105 1.00 93.94 177 GLU A C 1
ATOM 1417 O O . GLU A 1 177 ? -11.287 -0.937 4.260 1.00 93.94 177 GLU A O 1
ATOM 1422 N N . GLU A 1 178 ? -11.343 -2.001 2.283 1.00 92.81 178 GLU A N 1
ATOM 1423 C CA . GLU A 1 178 ? -12.383 -2.965 2.666 1.00 92.81 178 GLU A CA 1
ATOM 1424 C C . GLU A 1 178 ? -11.934 -3.855 3.829 1.00 92.81 178 GLU A C 1
ATOM 1426 O O . GLU A 1 178 ? -12.705 -4.107 4.756 1.00 92.81 178 GLU A O 1
ATOM 1431 N N . THR A 1 179 ? -10.673 -4.305 3.844 1.00 87.25 179 THR A N 1
ATOM 1432 C CA . THR A 1 179 ? -10.151 -5.078 4.981 1.00 87.25 179 THR A CA 1
ATOM 1433 C C . THR A 1 179 ? -10.129 -4.258 6.267 1.00 87.25 179 THR A C 1
ATOM 1435 O O . THR A 1 179 ? -10.544 -4.774 7.306 1.00 87.25 179 THR A O 1
ATOM 1438 N N . ARG A 1 180 ? -9.748 -2.975 6.199 1.00 93.62 180 ARG A N 1
ATOM 1439 C CA . ARG A 1 180 ? -9.761 -2.067 7.351 1.00 93.62 180 ARG A CA 1
ATOM 1440 C C . ARG A 1 180 ? -11.183 -1.846 7.868 1.00 93.62 180 ARG A C 1
ATOM 1442 O O . ARG A 1 180 ? -11.428 -2.002 9.061 1.00 93.62 180 ARG A O 1
ATOM 1449 N N . LEU A 1 181 ? -12.136 -1.556 6.979 1.00 92.88 181 LEU A N 1
ATOM 1450 C CA . LEU A 1 181 ? -13.548 -1.378 7.341 1.00 92.88 181 LEU A CA 1
ATOM 1451 C C . LEU A 1 181 ? -14.149 -2.656 7.944 1.00 92.88 181 LEU A C 1
ATOM 1453 O O . LEU A 1 181 ? -14.890 -2.596 8.927 1.00 92.88 181 LEU A O 1
ATOM 1457 N N . ARG A 1 182 ? -13.796 -3.829 7.405 1.00 94.88 182 ARG A N 1
ATOM 1458 C CA . ARG A 1 182 ? -14.203 -5.132 7.949 1.00 94.88 182 ARG A CA 1
ATOM 1459 C C . ARG A 1 182 ? -13.666 -5.342 9.365 1.00 94.88 182 ARG A C 1
ATOM 1461 O O . ARG A 1 182 ? -14.407 -5.799 10.230 1.00 94.88 182 ARG A O 1
ATOM 1468 N N . GLU A 1 183 ? -12.401 -5.013 9.616 1.00 93.75 183 GLU A N 1
ATOM 1469 C CA . GLU A 1 183 ? -11.798 -5.101 10.950 1.00 93.75 183 GLU A CA 1
ATOM 1470 C C . GLU A 1 183 ? -12.444 -4.128 11.946 1.00 93.75 183 GLU A C 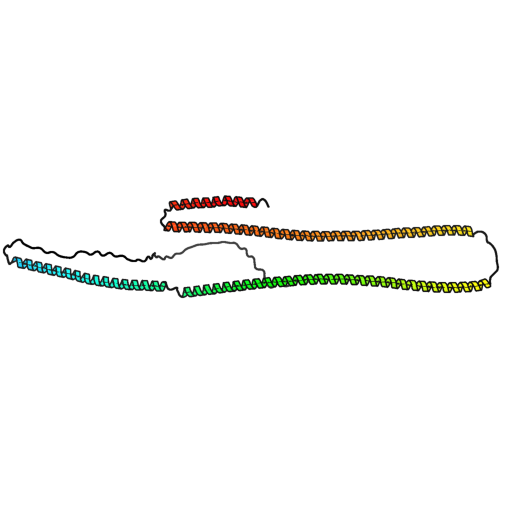1
ATOM 1472 O O . GLU A 1 183 ? -12.734 -4.512 13.081 1.00 93.75 183 GLU A O 1
ATOM 1477 N N . GLU A 1 184 ? -12.732 -2.891 11.532 1.00 95.62 184 GLU A N 1
ATOM 1478 C CA . GLU A 1 184 ? -13.471 -1.910 12.337 1.00 95.62 184 GLU A CA 1
ATOM 1479 C C . GLU A 1 184 ? -14.878 -2.425 12.697 1.00 95.62 184 GLU A C 1
ATOM 1481 O O . GLU A 1 184 ? -15.282 -2.390 13.865 1.00 95.62 184 GLU A O 1
ATOM 1486 N N . ALA A 1 185 ? -15.603 -2.994 11.729 1.00 89.75 185 ALA A N 1
ATOM 1487 C CA . ALA A 1 185 ? -16.909 -3.614 11.951 1.00 89.75 185 ALA A CA 1
ATOM 1488 C C . ALA A 1 185 ? -16.832 -4.841 12.885 1.00 89.75 185 ALA A C 1
ATOM 1490 O O . ALA A 1 185 ? -17.664 -5.009 13.775 1.00 89.75 185 ALA A O 1
ATOM 1491 N N . GLU A 1 186 ? -15.810 -5.691 12.753 1.00 95.12 186 GLU A N 1
ATOM 1492 C CA . GLU A 1 186 ? -15.605 -6.816 13.673 1.00 95.12 186 GLU A CA 1
ATOM 1493 C C . GLU A 1 186 ? -15.280 -6.357 15.096 1.00 95.12 186 GLU A C 1
ATOM 1495 O O . GLU A 1 186 ? -15.738 -6.967 16.065 1.00 95.12 186 GLU A O 1
ATOM 1500 N N . ASN A 1 187 ? -14.497 -5.290 15.246 1.00 94.44 187 ASN A N 1
ATOM 1501 C CA . ASN A 1 187 ? -14.148 -4.741 16.553 1.00 94.44 187 ASN A CA 1
ATOM 1502 C C . ASN A 1 187 ? -15.360 -4.107 17.244 1.00 94.44 187 ASN A C 1
ATOM 1504 O O . ASN A 1 187 ? -15.560 -4.333 18.439 1.00 94.44 187 ASN A O 1
ATOM 1508 N N . THR A 1 188 ? -16.206 -3.387 16.504 1.00 96.50 188 THR A N 1
ATOM 1509 C CA . THR A 1 188 ? -17.469 -2.854 17.046 1.00 96.50 188 THR A CA 1
ATOM 1510 C C . THR A 1 188 ? -18.429 -3.975 17.447 1.00 96.50 188 THR A C 1
ATOM 1512 O O . THR A 1 188 ? -18.983 -3.933 18.544 1.00 96.50 188 THR A O 1
ATOM 1515 N N . LEU A 1 189 ? -18.550 -5.040 16.643 1.00 93.50 189 LEU A N 1
ATOM 1516 C CA . LEU A 1 189 ? -19.358 -6.216 16.986 1.00 93.50 189 LEU A CA 1
ATOM 1517 C C . LEU A 1 189 ? -18.852 -6.920 18.252 1.00 93.50 189 LEU A C 1
ATOM 1519 O O . LEU A 1 189 ? -19.654 -7.299 19.105 1.00 93.50 189 LEU A O 1
ATOM 1523 N N . LYS A 1 190 ? -17.531 -7.073 18.410 1.00 96.44 190 LYS A N 1
ATOM 1524 C CA . LYS A 1 190 ? -16.935 -7.599 19.652 1.00 96.44 190 LYS A CA 1
ATOM 1525 C C . LYS A 1 190 ? -17.283 -6.725 20.859 1.00 96.44 190 LYS A C 1
ATOM 1527 O O . LYS A 1 190 ? -17.561 -7.275 21.921 1.00 96.44 190 LYS A O 1
ATOM 1532 N N . GLY A 1 191 ? -17.295 -5.401 20.686 1.00 95.75 191 GLY A N 1
ATOM 1533 C CA . GLY A 1 191 ? -17.760 -4.449 21.697 1.00 95.75 191 GLY A CA 1
ATOM 1534 C C . GLY A 1 191 ? -19.207 -4.717 22.104 1.00 95.75 191 GLY A C 1
ATOM 1535 O O . GLY A 1 191 ? -19.458 -5.048 23.257 1.00 95.75 191 GLY A O 1
ATOM 1536 N N . TYR A 1 192 ? -20.132 -4.717 21.139 1.00 95.62 192 TYR A N 1
ATOM 1537 C CA . TYR A 1 192 ? -21.545 -5.001 21.408 1.00 95.62 192 TYR A CA 1
ATOM 1538 C C . TYR A 1 192 ? -21.773 -6.366 22.059 1.00 95.62 192 TYR A C 1
ATOM 1540 O O . TYR A 1 192 ? -22.629 -6.499 22.927 1.00 95.62 192 TYR A O 1
ATOM 1548 N N . ARG A 1 193 ? -21.006 -7.392 21.674 1.00 97.62 193 ARG A N 1
ATOM 1549 C CA . ARG A 1 193 ? -21.096 -8.714 22.302 1.00 97.62 193 ARG A CA 1
ATOM 1550 C C . ARG A 1 193 ? -20.725 -8.662 23.782 1.00 97.62 193 ARG A C 1
ATOM 1552 O O . ARG A 1 193 ? -21.443 -9.233 24.592 1.00 97.62 193 ARG A O 1
ATOM 1559 N N . LYS A 1 194 ? -19.647 -7.953 24.123 1.00 98.44 194 LYS A N 1
ATOM 1560 C CA . LYS A 1 194 ? -19.250 -7.753 25.516 1.00 98.44 194 LYS A CA 1
ATOM 1561 C C . LYS A 1 194 ? -20.321 -6.983 26.292 1.00 98.44 194 LYS A C 1
ATOM 1563 O O . LYS A 1 194 ? -20.668 -7.399 27.388 1.00 98.44 194 LYS A O 1
ATOM 1568 N N . ASP A 1 195 ? -20.876 -5.921 25.714 1.00 97.81 195 ASP A N 1
ATOM 1569 C CA . ASP A 1 195 ? -21.932 -5.136 26.364 1.00 97.81 195 ASP A CA 1
ATOM 1570 C C . ASP A 1 195 ? -23.184 -5.988 26.636 1.00 97.81 195 ASP A C 1
ATOM 1572 O O . ASP A 1 195 ? -23.802 -5.872 27.693 1.00 97.81 195 ASP A O 1
ATOM 1576 N N . VAL A 1 196 ? -23.542 -6.883 25.706 1.00 98.50 196 VAL A N 1
ATOM 1577 C CA . VAL A 1 196 ? -24.617 -7.865 25.906 1.00 98.50 196 VAL A CA 1
ATOM 1578 C C . VAL A 1 196 ? -24.259 -8.839 27.028 1.00 98.50 196 VAL A C 1
ATOM 1580 O O . VAL A 1 196 ? -25.091 -9.062 27.904 1.00 98.50 196 VAL A O 1
ATOM 1583 N N . ASP A 1 197 ? -23.045 -9.391 27.040 1.00 98.38 197 ASP A N 1
ATOM 1584 C CA . ASP A 1 197 ? -22.599 -10.309 28.093 1.00 98.38 197 ASP A CA 1
ATOM 1585 C C . ASP A 1 197 ? -22.636 -9.618 29.479 1.00 98.38 197 ASP A C 1
ATOM 1587 O O . ASP A 1 197 ? -23.234 -10.151 30.417 1.00 98.38 197 ASP A O 1
ATOM 1591 N N . ASP A 1 198 ? -22.128 -8.389 29.600 1.00 98.31 198 ASP A N 1
ATOM 1592 C CA . ASP A 1 198 ? -22.154 -7.585 30.834 1.00 98.31 198 ASP A CA 1
ATOM 1593 C C . ASP A 1 198 ? -23.603 -7.259 31.273 1.00 98.31 198 ASP A C 1
ATOM 1595 O O . ASP A 1 198 ? -23.964 -7.366 32.454 1.00 98.31 198 ASP A O 1
ATOM 1599 N N . ALA A 1 199 ? -24.487 -6.933 30.322 1.00 98.12 199 ALA A N 1
ATOM 1600 C CA . ALA A 1 199 ? -25.912 -6.737 30.586 1.00 98.12 199 ALA A CA 1
ATOM 1601 C C . ALA A 1 199 ? -26.600 -8.034 31.053 1.00 98.12 199 ALA A C 1
ATOM 1603 O O . ALA A 1 199 ? -27.452 -7.998 31.941 1.00 98.12 199 ALA A O 1
ATOM 1604 N N . THR A 1 200 ? -26.230 -9.196 30.506 1.00 98.50 200 THR A N 1
ATOM 1605 C CA . THR A 1 200 ? -26.789 -10.481 30.958 1.00 98.50 200 THR A CA 1
ATOM 1606 C C . THR A 1 200 ? -26.340 -10.841 32.370 1.00 98.50 200 THR A C 1
ATOM 1608 O O . THR A 1 200 ? -27.158 -11.333 33.146 1.00 98.50 200 THR A O 1
ATOM 1611 N N . LEU A 1 201 ? -25.088 -10.551 32.737 1.00 98.50 201 LEU A N 1
ATOM 1612 C CA . LEU A 1 201 ? -24.584 -10.765 34.094 1.00 98.50 201 LEU A CA 1
ATOM 1613 C C . LEU A 1 201 ? -25.312 -9.880 35.110 1.00 98.50 201 LEU A C 1
ATOM 1615 O O . LEU A 1 201 ? -25.833 -10.399 36.095 1.00 98.50 201 LEU A O 1
ATOM 1619 N N . SER A 1 202 ? -25.436 -8.578 34.839 1.00 98.25 202 SER A N 1
ATOM 1620 C CA . SER A 1 202 ? -26.170 -7.663 35.729 1.00 98.25 202 SER A CA 1
ATOM 1621 C C . SER A 1 202 ? -27.653 -8.034 35.866 1.00 98.25 202 SER A C 1
ATOM 1623 O O . SER A 1 202 ? -28.201 -7.991 36.968 1.00 98.25 202 SER A O 1
ATOM 1625 N N . ARG A 1 203 ? -28.302 -8.484 34.781 1.00 98.62 203 ARG A N 1
ATOM 1626 C CA . ARG A 1 203 ? -29.670 -9.026 34.835 1.00 98.62 203 ARG A CA 1
ATOM 1627 C C . ARG A 1 203 ? -29.757 -10.235 35.772 1.00 98.62 203 ARG A C 1
ATOM 1629 O O . ARG A 1 203 ? -30.630 -10.263 36.632 1.00 98.62 203 ARG A O 1
ATOM 1636 N N . LEU A 1 204 ? -28.844 -11.200 35.635 1.00 98.62 204 LEU A N 1
ATOM 1637 C CA . LEU A 1 204 ? -28.796 -12.404 36.476 1.00 98.62 204 LEU A CA 1
ATOM 1638 C C . LEU A 1 204 ? -28.528 -12.080 37.955 1.00 98.62 204 LEU A C 1
ATOM 1640 O O . LEU A 1 204 ? -29.074 -12.731 38.843 1.00 98.62 204 LEU A O 1
ATOM 1644 N N . GLU A 1 205 ? -27.687 -11.087 38.246 1.00 98.50 205 GLU A N 1
ATOM 1645 C CA . GLU A 1 205 ? -27.431 -10.622 39.615 1.00 98.50 205 GLU A CA 1
ATOM 1646 C C . GLU A 1 205 ? -28.682 -10.013 40.255 1.00 98.50 205 GLU A C 1
ATOM 1648 O O . GLU A 1 205 ? -29.007 -10.326 41.404 1.00 98.50 205 GLU A O 1
ATOM 1653 N N . LEU A 1 206 ? -29.413 -9.185 39.503 1.00 98.25 206 LEU A N 1
ATOM 1654 C CA . LEU A 1 206 ? -30.683 -8.620 39.951 1.00 98.25 206 LEU A CA 1
ATOM 1655 C C . LEU A 1 206 ? -31.747 -9.707 40.145 1.00 98.25 206 LEU A C 1
ATOM 1657 O O . LEU A 1 206 ? -32.446 -9.676 41.154 1.00 98.25 206 LEU A O 1
ATOM 1661 N N . GLU A 1 207 ? -31.832 -10.690 39.243 1.00 98.56 207 GLU A N 1
ATOM 1662 C CA . GLU A 1 207 ? -32.723 -11.854 39.378 1.00 98.56 207 GLU A CA 1
ATOM 1663 C C . GLU A 1 207 ? -32.452 -12.607 40.691 1.00 98.56 207 GLU A C 1
ATOM 1665 O O . GLU A 1 207 ? -33.367 -12.789 41.493 1.00 98.56 207 GLU A O 1
ATOM 1670 N N . LYS A 1 208 ? -31.186 -12.925 40.993 1.00 98.62 208 LYS A N 1
ATOM 1671 C CA . LYS A 1 208 ? -30.803 -13.558 42.269 1.00 98.62 208 LYS A CA 1
ATOM 1672 C C . LYS A 1 208 ? -31.128 -12.697 43.486 1.00 98.62 208 LYS A C 1
ATOM 1674 O O . LYS A 1 208 ? -31.493 -13.220 44.538 1.00 98.62 208 LYS A O 1
ATOM 1679 N N . LYS A 1 209 ? -30.975 -11.372 43.384 1.00 98.56 209 LYS A N 1
ATOM 1680 C CA . LYS A 1 209 ? -31.318 -10.468 44.488 1.00 98.56 209 LYS A CA 1
ATOM 1681 C C . LYS A 1 209 ? -32.826 -10.440 44.729 1.00 98.56 209 LYS A C 1
ATOM 1683 O O . LYS A 1 209 ? -33.236 -10.419 45.886 1.00 98.56 209 LYS A O 1
ATOM 1688 N N . VAL A 1 210 ? -33.629 -10.471 43.666 1.00 98.56 210 VAL A N 1
ATOM 1689 C CA . VAL A 1 210 ? -35.089 -10.598 43.759 1.00 98.56 210 VAL A CA 1
ATOM 1690 C C . VAL A 1 210 ? -35.464 -11.919 44.425 1.00 98.56 210 VAL A C 1
ATOM 1692 O O . VAL A 1 210 ? -36.229 -11.892 45.382 1.00 98.56 210 VAL A O 1
ATOM 1695 N N . GLU A 1 211 ? -34.889 -13.044 43.992 1.00 98.50 211 GLU A N 1
ATOM 1696 C CA . GLU A 1 211 ? -35.113 -14.359 44.615 1.00 98.50 211 GLU A CA 1
ATOM 1697 C C . GLU A 1 211 ? -34.768 -14.343 46.112 1.00 98.50 211 GLU A C 1
ATOM 1699 O O . GLU A 1 211 ? -35.605 -14.679 46.944 1.00 98.50 211 GLU A O 1
ATOM 1704 N N . SER A 1 212 ? -33.588 -13.832 46.475 1.00 98.38 212 SER A N 1
ATOM 1705 C CA . SER A 1 212 ? -33.169 -13.708 47.877 1.00 98.38 212 SER A CA 1
ATOM 1706 C C . SER A 1 212 ? -34.111 -12.838 48.718 1.00 98.38 212 SER A C 1
ATOM 1708 O O . SER A 1 212 ? -34.344 -13.157 49.882 1.00 98.38 212 SER A O 1
ATOM 1710 N N . LEU A 1 213 ? -34.635 -11.738 48.168 1.00 98.38 213 LEU A N 1
ATOM 1711 C CA . LEU A 1 213 ? -35.594 -10.882 48.875 1.00 98.38 213 LEU A CA 1
ATOM 1712 C C . LEU A 1 213 ? -36.963 -11.560 49.018 1.00 98.38 213 LEU A C 1
ATOM 1714 O O . LEU A 1 213 ? -37.636 -11.367 50.028 1.00 98.38 213 LEU A O 1
ATOM 1718 N N . LEU A 1 214 ? -37.385 -12.358 48.034 1.00 98.44 214 LEU A N 1
ATOM 1719 C CA . LEU A 1 214 ? -38.609 -13.155 48.134 1.00 98.44 214 LEU A CA 1
ATOM 1720 C C . LEU A 1 214 ? -38.487 -14.224 49.227 1.00 98.44 214 LEU A C 1
ATOM 1722 O O . LEU A 1 214 ? -39.422 -14.377 50.016 1.00 98.44 214 LEU A O 1
ATOM 1726 N N . ASP A 1 215 ? -37.338 -14.896 49.320 1.00 98.50 215 ASP A N 1
ATOM 1727 C CA . ASP A 1 215 ? -37.047 -15.857 50.389 1.00 98.50 215 ASP A CA 1
ATOM 1728 C C . ASP A 1 215 ? -37.042 -15.184 51.772 1.00 98.50 215 ASP A C 1
ATOM 1730 O O . ASP A 1 215 ? -37.616 -15.714 52.724 1.00 98.50 215 ASP A O 1
ATOM 1734 N N . GLU A 1 216 ? -36.465 -13.983 51.886 1.00 98.38 216 GLU A N 1
ATOM 1735 C CA . GLU A 1 216 ? -36.470 -13.192 53.124 1.00 98.38 216 GLU A CA 1
ATOM 1736 C C . GLU A 1 216 ? -37.894 -12.791 53.541 1.00 98.38 216 GLU A C 1
ATOM 1738 O O . GLU A 1 216 ? -38.274 -12.955 54.701 1.00 98.38 216 GLU A O 1
ATOM 1743 N N . ILE A 1 217 ? -38.725 -12.339 52.595 1.00 97.81 217 ILE A N 1
ATOM 1744 C CA . ILE A 1 217 ? -40.140 -12.038 52.855 1.00 97.81 217 ILE A CA 1
ATOM 1745 C C . ILE A 1 217 ? -40.889 -13.296 53.310 1.00 97.81 217 ILE A C 1
ATOM 1747 O O . ILE A 1 217 ? -41.699 -13.224 54.237 1.00 97.81 217 ILE A O 1
ATOM 1751 N N . ALA A 1 218 ? -40.649 -14.444 52.673 1.00 98.31 218 ALA A N 1
ATOM 1752 C CA . ALA A 1 218 ? -41.281 -15.706 53.049 1.00 98.31 2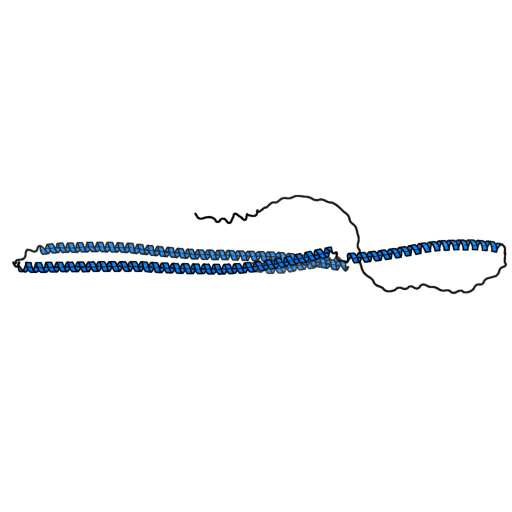18 ALA A CA 1
ATOM 1753 C C . ALA A 1 218 ? -40.864 -16.149 54.461 1.00 98.31 218 ALA A C 1
ATOM 1755 O O . ALA A 1 218 ? -41.716 -16.561 55.251 1.00 98.31 218 ALA A O 1
ATOM 1756 N N . PHE A 1 219 ? -39.581 -16.002 54.797 1.00 98.56 219 PHE A N 1
ATOM 1757 C CA . PHE A 1 219 ? -39.058 -16.265 56.133 1.00 98.56 219 PHE A CA 1
ATOM 1758 C C . PHE A 1 219 ? -39.711 -15.362 57.186 1.00 98.56 219 PHE A C 1
ATOM 1760 O O . PHE A 1 219 ? -40.262 -15.873 58.158 1.00 98.56 219 PHE A O 1
ATOM 1767 N N . LEU A 1 220 ? -39.733 -14.042 56.968 1.00 98.31 220 LEU A N 1
ATOM 1768 C CA . LEU A 1 220 ? -40.352 -13.087 57.895 1.00 98.31 220 LEU A CA 1
ATOM 1769 C C . LEU A 1 220 ? -41.843 -13.369 58.102 1.00 98.31 220 LEU A C 1
ATOM 1771 O O . LEU A 1 220 ? -42.327 -13.328 59.229 1.00 98.31 220 LEU A O 1
ATOM 1775 N N . ARG A 1 221 ? -42.576 -13.713 57.034 1.00 98.00 221 ARG A N 1
ATOM 1776 C CA . ARG A 1 221 ? -43.986 -14.121 57.144 1.00 98.00 221 ARG A CA 1
ATOM 1777 C C . ARG A 1 221 ? -44.159 -15.345 58.039 1.00 98.00 221 ARG A C 1
ATOM 1779 O O . ARG A 1 221 ? -45.056 -15.342 58.874 1.00 98.00 221 ARG A O 1
ATOM 1786 N N . LYS A 1 222 ? -43.302 -16.359 57.882 1.00 98.25 222 LYS A N 1
ATOM 1787 C CA . LYS A 1 222 ? -43.351 -17.580 58.692 1.00 98.25 222 LYS A CA 1
ATOM 1788 C C . LYS A 1 222 ? -43.019 -17.305 60.161 1.00 98.25 222 LYS A C 1
ATOM 1790 O O . LYS A 1 222 ? -43.737 -17.781 61.030 1.00 98.25 222 LYS A O 1
ATOM 1795 N N . VAL A 1 223 ? -41.988 -16.502 60.429 1.00 98.38 223 VAL A N 1
ATOM 1796 C CA . VAL A 1 223 ? -41.617 -16.099 61.797 1.00 98.38 223 VAL A CA 1
ATOM 1797 C C . VAL A 1 223 ? -42.761 -15.345 62.467 1.00 98.38 223 VAL A C 1
ATOM 1799 O O . VAL A 1 223 ? -43.147 -15.697 63.573 1.00 98.38 223 VAL A O 1
ATOM 1802 N N . HIS A 1 224 ? -43.365 -14.366 61.789 1.00 97.19 224 HIS A N 1
ATOM 1803 C CA . HIS A 1 224 ? -44.511 -13.647 62.349 1.00 97.19 224 HIS A CA 1
ATOM 1804 C C . HIS A 1 224 ? -45.712 -14.559 62.616 1.00 97.19 224 HIS A C 1
ATOM 1806 O O . HIS A 1 224 ? -46.429 -14.358 63.592 1.00 97.19 224 HIS A O 1
ATOM 1812 N N . GLU A 1 225 ? -45.947 -15.562 61.772 1.00 97.88 225 GLU A N 1
ATOM 1813 C CA . GLU A 1 225 ? -47.006 -16.544 62.002 1.00 97.88 225 GLU A CA 1
ATOM 1814 C C . GLU A 1 225 ? -46.724 -17.419 63.236 1.00 97.88 225 GLU A C 1
ATOM 1816 O O . GLU A 1 225 ? -47.633 -17.654 64.032 1.00 97.88 225 GLU A O 1
ATOM 1821 N N . GLU A 1 226 ? -45.472 -17.831 63.450 1.00 97.00 226 GLU A N 1
ATOM 1822 C CA . GLU A 1 226 ? -45.035 -18.556 64.652 1.00 97.00 226 GLU A CA 1
ATOM 1823 C C . GLU A 1 226 ? -45.122 -17.678 65.918 1.00 97.00 226 GLU A C 1
ATOM 1825 O O . GLU A 1 226 ? -45.695 -18.104 66.919 1.00 97.00 226 GLU A O 1
ATOM 1830 N N . GLU A 1 227 ? -44.661 -16.422 65.870 1.00 96.00 227 GLU A N 1
ATOM 1831 C CA . GLU A 1 227 ? -44.760 -15.461 66.983 1.00 96.00 227 GLU A CA 1
ATOM 1832 C C . GLU A 1 227 ? -46.217 -15.200 67.388 1.00 96.00 227 GLU A C 1
ATOM 1834 O O . GLU A 1 227 ? -46.545 -15.147 68.575 1.00 96.00 227 GLU A O 1
ATOM 1839 N N . LEU A 1 228 ? -47.118 -15.055 66.410 1.00 96.19 228 LEU A N 1
ATOM 1840 C CA . LEU A 1 228 ? -48.548 -14.900 66.672 1.00 96.19 228 LEU A CA 1
ATOM 1841 C C . LEU A 1 228 ? -49.130 -16.147 67.351 1.00 96.19 228 LEU A C 1
ATOM 1843 O O . LEU A 1 228 ? -49.919 -16.010 68.289 1.00 96.19 228 LEU A O 1
ATOM 1847 N N . GLN A 1 229 ? -48.726 -17.349 66.924 1.00 95.69 229 GLN A N 1
ATOM 1848 C CA . GLN A 1 229 ? -49.139 -18.606 67.558 1.00 95.69 229 GLN A CA 1
ATOM 1849 C C . GLN A 1 229 ? -48.624 -18.715 69.000 1.00 95.69 229 GLN A C 1
ATOM 1851 O O . GLN A 1 229 ? -49.394 -19.065 69.899 1.00 95.69 229 GLN A O 1
ATOM 1856 N N . GLU A 1 230 ? -47.357 -18.377 69.249 1.00 94.88 230 GLU A N 1
ATOM 1857 C CA . GLU A 1 230 ? -46.763 -18.378 70.590 1.00 94.88 230 GLU A CA 1
ATOM 1858 C C . GLU A 1 230 ? -47.420 -17.354 71.518 1.00 94.88 230 GLU A C 1
ATOM 1860 O O . GLU A 1 230 ? -47.772 -17.686 72.651 1.00 94.88 230 GLU A O 1
ATOM 1865 N N . LEU A 1 231 ? -47.638 -16.120 71.050 1.00 92.06 231 LEU A N 1
ATOM 1866 C CA . LEU A 1 231 ? -48.334 -15.086 71.819 1.00 92.06 231 LEU A CA 1
ATOM 1867 C C . LEU A 1 231 ? -49.754 -15.523 72.167 1.00 92.06 231 LEU A C 1
ATOM 1869 O O . LEU A 1 231 ? -50.192 -15.345 73.304 1.00 92.06 231 LEU A O 1
ATOM 1873 N N . GLN A 1 232 ? -50.461 -16.138 71.219 1.00 92.31 232 GLN A N 1
ATOM 1874 C CA . GLN A 1 232 ? -51.799 -16.667 71.449 1.00 92.31 232 GLN A CA 1
ATOM 1875 C C . GLN A 1 232 ? -51.794 -17.808 72.483 1.00 92.31 232 GLN A C 1
ATOM 1877 O O . GLN A 1 232 ? -52.665 -17.834 73.355 1.00 92.31 232 GLN A O 1
ATOM 1882 N N . ALA A 1 233 ? -50.800 -18.701 72.454 1.00 91.19 233 ALA A N 1
ATOM 1883 C CA . ALA A 1 233 ? -50.627 -19.757 73.456 1.00 91.19 233 ALA A CA 1
ATOM 1884 C C . ALA A 1 233 ? -50.243 -19.202 74.842 1.00 91.19 233 ALA A C 1
ATOM 1886 O O . ALA A 1 233 ? -50.777 -19.639 75.861 1.00 91.19 233 ALA A O 1
ATOM 1887 N N . SER A 1 234 ? -49.359 -18.203 74.892 1.00 89.81 234 SER A N 1
ATOM 1888 C CA . SER A 1 234 ? -48.937 -17.526 76.123 1.00 89.81 234 SER A CA 1
ATOM 1889 C C . SER A 1 234 ? -50.095 -16.781 76.792 1.00 89.81 234 SER A C 1
ATOM 1891 O O . SER A 1 234 ? -50.269 -16.878 78.007 1.00 89.81 234 SER A O 1
ATOM 1893 N N . LEU A 1 235 ? -50.949 -16.106 76.013 1.00 84.81 235 LEU A N 1
ATOM 1894 C CA . LEU A 1 235 ? -52.186 -15.492 76.509 1.00 84.81 235 LEU A CA 1
ATOM 1895 C C . LEU A 1 235 ? -53.133 -16.534 77.118 1.00 84.81 235 LEU A C 1
ATOM 1897 O O . LEU A 1 235 ? -53.673 -16.320 78.202 1.00 84.81 235 LEU A O 1
ATOM 1901 N N . GLN A 1 236 ? -53.290 -17.691 76.467 1.00 83.69 236 GLN A N 1
ATOM 1902 C CA . GLN A 1 236 ? -54.081 -18.796 77.018 1.00 83.69 236 GLN A CA 1
ATOM 1903 C C . GLN A 1 236 ? -53.485 -19.342 78.325 1.00 83.69 236 GLN A C 1
ATOM 1905 O O . GLN A 1 236 ? -54.231 -19.649 79.250 1.00 83.69 236 GLN A O 1
ATOM 1910 N N . ALA A 1 237 ? -52.157 -19.434 78.431 1.00 79.50 237 ALA A N 1
ATOM 1911 C CA . ALA A 1 237 ? -51.469 -19.925 79.625 1.00 79.50 237 ALA A CA 1
ATOM 1912 C C . ALA A 1 237 ? -51.468 -18.917 80.792 1.00 79.50 237 ALA A C 1
ATOM 1914 O O . ALA A 1 237 ? -51.664 -19.301 81.943 1.00 79.50 237 ALA A O 1
ATOM 1915 N N . THR A 1 238 ? -51.287 -17.622 80.527 1.00 69.12 238 THR A N 1
ATOM 1916 C CA . THR A 1 238 ? -51.335 -16.560 81.555 1.00 69.12 238 THR A CA 1
ATOM 1917 C C . THR A 1 238 ? -52.739 -16.327 82.091 1.00 69.12 238 THR A C 1
ATOM 1919 O O . THR A 1 238 ? -52.895 -16.006 83.266 1.00 69.12 238 THR A O 1
ATOM 1922 N N . GLN A 1 239 ? -53.776 -16.608 81.301 1.00 57.81 239 GLN A N 1
ATOM 1923 C CA . GLN A 1 239 ? -55.137 -16.695 81.825 1.00 57.81 239 GLN A CA 1
ATOM 1924 C C . GLN A 1 239 ? -55.305 -17.815 82.883 1.00 57.81 239 GLN A C 1
ATOM 1926 O O . GLN A 1 239 ? -56.317 -17.840 83.580 1.00 57.81 239 GLN A O 1
ATOM 1931 N N . ILE A 1 240 ? -54.311 -18.705 83.043 1.00 56.62 240 ILE A N 1
ATOM 1932 C CA . ILE A 1 240 ? -54.313 -19.855 83.965 1.00 56.62 240 ILE A CA 1
ATOM 1933 C C . ILE A 1 240 ? -53.312 -19.693 85.137 1.00 56.62 240 ILE A C 1
ATOM 1935 O O . ILE A 1 240 ? -53.494 -20.331 86.172 1.00 56.62 240 ILE A O 1
ATOM 1939 N N . GLN A 1 241 ? -52.295 -18.824 85.050 1.00 43.03 241 GLN A N 1
ATOM 1940 C CA . GLN A 1 241 ? -51.287 -18.622 86.109 1.00 43.03 241 GLN A CA 1
ATOM 1941 C C . GLN A 1 241 ? -51.199 -17.158 86.567 1.00 43.03 241 GLN A C 1
ATOM 1943 O O . GLN A 1 241 ? -50.519 -16.342 85.950 1.00 43.03 241 GLN A O 1
ATOM 1948 N N . VAL A 1 242 ? -51.812 -16.844 87.711 1.00 41.06 242 VAL A N 1
ATOM 1949 C CA . VAL A 1 242 ? -51.481 -15.655 88.512 1.00 41.06 242 VAL A CA 1
ATOM 1950 C C . VAL A 1 242 ? -51.301 -16.098 89.963 1.00 41.06 242 VAL A C 1
ATOM 1952 O O . VAL A 1 242 ? -52.267 -16.195 90.711 1.00 41.06 242 VAL A O 1
ATOM 1955 N N . GLU A 1 243 ? -50.056 -16.367 90.362 1.00 32.50 243 GLU A N 1
ATOM 1956 C CA . GLU A 1 243 ? -49.643 -16.385 91.770 1.00 32.50 243 GLU A CA 1
ATOM 1957 C C . GLU A 1 243 ? -48.254 -15.727 91.893 1.00 32.50 243 GLU A C 1
ATOM 1959 O O . GLU A 1 243 ? -47.309 -16.074 91.182 1.00 32.50 243 GLU A O 1
ATOM 1964 N N . MET A 1 244 ? -48.200 -14.685 92.727 1.00 48.84 244 MET A N 1
ATOM 1965 C CA . MET A 1 244 ? -47.070 -13.790 93.022 1.00 48.84 244 MET A CA 1
ATOM 1966 C C . MET A 1 244 ? -45.974 -14.494 93.847 1.00 48.84 244 MET A C 1
ATOM 1968 O O . MET A 1 244 ? -46.300 -15.362 94.645 1.00 48.84 244 MET A O 1
ATOM 1972 N N . ASP A 1 245 ? -44.698 -14.088 93.732 1.00 36.03 245 ASP A N 1
ATOM 1973 C CA . ASP A 1 245 ? -44.040 -13.212 94.733 1.00 36.03 245 ASP A CA 1
ATOM 1974 C C . ASP A 1 245 ? -42.489 -13.125 94.639 1.00 36.03 245 ASP A C 1
ATOM 1976 O O . ASP A 1 245 ? -41.768 -14.113 94.524 1.00 36.03 245 ASP A O 1
ATOM 1980 N N . MET A 1 246 ? -42.029 -11.873 94.768 1.00 38.62 246 MET A N 1
ATOM 1981 C CA . MET A 1 246 ? -40.904 -11.297 95.540 1.00 38.62 246 MET A CA 1
ATOM 1982 C C . MET A 1 246 ? -39.432 -11.722 95.356 1.00 38.62 246 MET A C 1
ATOM 1984 O O . MET A 1 246 ? -38.934 -12.725 95.859 1.00 38.62 246 MET A O 1
ATOM 1988 N N . SER A 1 247 ? -38.711 -10.772 94.743 1.00 59.06 247 SER A N 1
ATOM 1989 C CA . SER A 1 247 ? -37.365 -10.249 95.054 1.00 59.06 247 SER A CA 1
ATOM 1990 C C . SER A 1 247 ? -36.376 -11.156 95.804 1.00 59.06 247 SER A C 1
ATOM 1992 O O . SER A 1 247 ? -36.281 -11.145 97.032 1.00 59.06 247 SER A O 1
ATOM 1994 N N . LYS A 1 248 ? -35.539 -11.833 95.010 1.00 55.25 248 LYS A N 1
ATOM 1995 C CA . LYS A 1 248 ? -34.263 -12.446 95.409 1.00 55.25 248 LYS A CA 1
ATOM 1996 C C . LYS A 1 248 ? -33.122 -11.408 95.462 1.00 55.25 248 LYS A C 1
ATOM 1998 O O . LYS A 1 248 ? -33.182 -10.412 94.743 1.00 55.25 248 LYS A O 1
ATOM 2003 N N . PRO A 1 249 ? -32.081 -11.645 96.283 1.00 61.62 249 PRO A N 1
ATOM 2004 C CA . PRO A 1 249 ? -30.987 -10.703 96.529 1.00 61.62 249 PRO A CA 1
ATOM 2005 C C . PRO A 1 249 ? -30.096 -10.508 95.290 1.00 61.62 249 PRO A C 1
ATOM 2007 O O . PRO A 1 249 ? -30.060 -11.359 94.401 1.00 61.62 249 PRO A O 1
ATOM 2010 N N . ASP A 1 250 ? -29.381 -9.379 95.249 1.00 67.25 250 ASP A N 1
ATOM 2011 C CA . ASP A 1 250 ? -28.782 -8.737 94.066 1.00 67.25 250 ASP A CA 1
ATOM 2012 C C . ASP A 1 250 ? -27.541 -9.441 93.462 1.00 67.25 250 ASP A C 1
ATOM 2014 O O . ASP A 1 250 ? -26.460 -8.881 93.303 1.00 67.25 250 ASP A O 1
ATOM 2018 N N . LEU A 1 251 ? -27.711 -10.704 93.068 1.00 71.88 251 LEU A N 1
ATOM 2019 C CA . LEU A 1 251 ? -26.865 -11.399 92.089 1.00 71.88 251 LEU A CA 1
ATOM 2020 C C . LEU A 1 251 ? -26.934 -10.712 90.707 1.00 71.88 251 LEU A C 1
ATOM 2022 O O . LEU A 1 251 ? -26.067 -10.904 89.854 1.00 71.88 251 LEU A O 1
ATOM 2026 N N . ALA A 1 252 ? -27.971 -9.901 90.489 1.00 79.38 252 ALA A N 1
ATOM 2027 C CA . ALA A 1 252 ? -28.242 -9.220 89.236 1.00 79.38 252 ALA A CA 1
ATOM 2028 C C . ALA A 1 252 ? -27.196 -8.144 88.909 1.00 79.38 252 ALA A C 1
ATOM 2030 O O . ALA A 1 252 ? -26.826 -8.028 87.742 1.00 79.38 252 ALA A O 1
ATOM 2031 N N . VAL A 1 253 ? -26.676 -7.404 89.896 1.00 82.75 253 VAL A N 1
ATOM 2032 C CA . VAL A 1 253 ? -25.592 -6.428 89.679 1.00 82.75 253 VAL A CA 1
ATOM 2033 C C . VAL A 1 253 ? -24.273 -7.105 89.298 1.00 82.75 253 VAL A C 1
ATOM 2035 O O . VAL A 1 253 ? -23.671 -6.724 88.298 1.00 82.75 253 VAL A O 1
ATOM 2038 N N . ALA A 1 254 ? -23.856 -8.168 89.992 1.00 84.12 254 ALA A N 1
ATOM 2039 C CA . ALA A 1 254 ? -22.632 -8.898 89.634 1.00 84.12 254 ALA A CA 1
ATOM 2040 C C . ALA A 1 254 ? -22.731 -9.564 88.245 1.00 84.12 254 ALA A C 1
ATOM 2042 O O . ALA A 1 254 ? -21.780 -9.539 87.463 1.00 84.12 254 ALA A O 1
ATOM 2043 N N . LEU A 1 255 ? -23.900 -10.119 87.900 1.00 86.69 255 LEU A N 1
ATOM 2044 C CA . LEU A 1 255 ? -24.160 -10.643 86.557 1.00 86.69 255 LEU A CA 1
ATOM 2045 C C . LEU A 1 255 ? -24.201 -9.533 85.495 1.00 86.69 255 LEU A C 1
ATOM 2047 O O . LEU A 1 255 ? -23.749 -9.767 84.375 1.00 86.69 255 LEU A O 1
ATOM 2051 N N . LYS A 1 256 ? -24.697 -8.331 85.827 1.00 89.19 256 LYS A N 1
ATOM 2052 C CA . LYS A 1 256 ? -24.642 -7.153 84.945 1.00 89.19 256 LYS A CA 1
ATOM 2053 C C . LYS A 1 256 ? -23.209 -6.717 84.667 1.00 89.19 256 LYS A C 1
ATOM 2055 O O . LYS A 1 256 ? -22.899 -6.463 83.510 1.00 89.19 256 LYS A O 1
ATOM 2060 N N . ASP A 1 257 ? -22.342 -6.687 85.673 1.00 90.88 257 ASP A N 1
ATOM 2061 C CA . ASP A 1 257 ? -20.938 -6.306 85.489 1.00 90.88 257 ASP A CA 1
ATOM 2062 C C . ASP A 1 257 ? -20.178 -7.324 84.634 1.00 90.88 257 ASP A C 1
ATOM 2064 O O . ASP A 1 257 ? -19.459 -6.942 83.711 1.00 90.88 257 ASP A O 1
ATOM 2068 N N . ILE A 1 258 ? -20.385 -8.625 84.866 1.00 92.31 258 ILE A N 1
ATOM 2069 C CA . ILE A 1 258 ? -19.810 -9.675 84.011 1.00 92.31 258 ILE A CA 1
ATOM 2070 C C . ILE A 1 258 ? -20.337 -9.538 82.575 1.00 92.31 258 ILE A C 1
ATOM 2072 O O . ILE A 1 258 ? -19.558 -9.631 81.626 1.00 92.31 258 ILE A O 1
ATOM 2076 N N . ARG A 1 259 ? -21.635 -9.257 82.393 1.00 93.69 259 ARG A N 1
ATOM 2077 C CA . ARG A 1 259 ? -22.230 -9.028 81.067 1.00 93.69 259 ARG A CA 1
ATOM 2078 C C . ARG A 1 259 ? -21.626 -7.806 80.378 1.00 93.69 259 ARG A C 1
ATOM 2080 O O . ARG A 1 259 ? -21.220 -7.920 79.229 1.00 93.69 259 ARG A O 1
ATOM 2087 N N . ALA A 1 260 ? -21.478 -6.690 81.088 1.00 94.00 260 ALA A N 1
ATOM 2088 C CA . ALA A 1 260 ? -20.868 -5.467 80.570 1.00 94.00 260 ALA A CA 1
ATOM 2089 C C . ALA A 1 260 ? -19.392 -5.675 80.182 1.00 94.00 260 ALA A C 1
ATOM 2091 O O . ALA A 1 260 ? -18.927 -5.164 79.159 1.00 94.00 260 ALA A O 1
ATOM 2092 N N . GLN A 1 261 ? -18.646 -6.471 80.957 1.00 93.50 261 GLN A N 1
ATOM 2093 C CA . GLN A 1 261 ? -17.275 -6.854 80.611 1.00 93.50 261 GLN A CA 1
ATOM 2094 C C . GLN A 1 261 ? -17.223 -7.722 79.349 1.00 93.50 261 GLN A C 1
ATOM 2096 O O . GLN A 1 261 ? -16.378 -7.481 78.486 1.00 93.50 261 GLN A O 1
ATOM 2101 N N . TYR A 1 262 ? -18.135 -8.686 79.203 1.00 94.94 262 TYR A N 1
ATOM 2102 C CA . TYR A 1 262 ? -18.236 -9.504 77.993 1.00 94.94 262 TYR A CA 1
ATOM 2103 C C . TYR A 1 262 ? -18.681 -8.698 76.774 1.00 94.94 262 TYR A C 1
ATOM 2105 O O . TYR A 1 262 ? -18.127 -8.890 75.697 1.00 94.94 262 TYR A O 1
ATOM 2113 N N . GLU A 1 263 ? -19.615 -7.764 76.931 1.00 95.19 263 GLU A N 1
ATOM 2114 C CA . GLU A 1 263 ? -20.021 -6.838 75.870 1.00 95.19 263 GLU A CA 1
ATOM 2115 C C . GLU A 1 263 ? -18.841 -5.975 75.423 1.00 95.19 263 GLU A C 1
ATOM 2117 O O . GLU A 1 263 ? -18.579 -5.854 74.229 1.00 95.19 263 GLU A O 1
ATOM 2122 N N . THR A 1 264 ? -18.050 -5.465 76.369 1.00 95.56 264 THR A N 1
ATOM 2123 C CA . THR A 1 264 ? -16.836 -4.696 76.063 1.00 95.56 264 THR A CA 1
ATOM 2124 C C . THR A 1 264 ? -15.785 -5.553 75.354 1.00 95.56 264 THR A C 1
ATOM 2126 O O . THR A 1 264 ? -15.149 -5.099 74.401 1.00 95.56 264 THR A O 1
ATOM 2129 N N . LEU A 1 265 ? -15.578 -6.794 75.803 1.00 94.94 265 LEU A N 1
ATOM 2130 C CA . LEU A 1 265 ? -14.635 -7.723 75.180 1.00 94.94 265 LEU A CA 1
ATOM 2131 C C . LEU A 1 265 ? -15.095 -8.126 73.772 1.00 94.94 265 LEU A C 1
ATOM 2133 O O . LEU A 1 265 ? -14.280 -8.163 72.854 1.00 94.94 265 LEU A O 1
ATOM 2137 N N . SER A 1 266 ? -16.394 -8.367 73.589 1.00 93.38 266 SER A N 1
ATOM 2138 C CA . SER A 1 266 ? -17.011 -8.669 72.298 1.00 93.38 266 SER A CA 1
ATOM 2139 C C . SER A 1 266 ? -16.895 -7.489 71.338 1.00 93.38 266 SER A C 1
ATOM 2141 O O . SER A 1 266 ? -16.473 -7.678 70.203 1.00 93.38 266 SER A O 1
ATOM 2143 N N . ALA A 1 267 ? -17.184 -6.267 71.798 1.00 95.00 267 ALA A N 1
ATOM 2144 C CA . ALA A 1 267 ? -17.029 -5.052 71.003 1.00 95.00 267 ALA A CA 1
ATOM 2145 C C . ALA A 1 267 ? -15.569 -4.841 70.574 1.00 95.00 267 ALA A C 1
ATOM 2147 O O . ALA A 1 267 ? -15.305 -4.547 69.411 1.00 95.00 267 ALA A O 1
ATOM 2148 N N . LYS A 1 268 ? -14.603 -5.071 71.476 1.00 96.12 268 LYS A N 1
ATOM 2149 C CA . LYS A 1 268 ? -13.170 -5.030 71.139 1.00 96.12 268 LYS A CA 1
ATOM 2150 C C . LYS A 1 268 ? -12.776 -6.104 70.128 1.00 96.12 268 LYS A C 1
ATOM 2152 O O . LYS A 1 268 ? -12.029 -5.801 69.206 1.00 96.12 268 LYS A O 1
ATOM 2157 N N . ASN A 1 269 ? -13.258 -7.335 70.288 1.00 94.38 269 ASN A N 1
ATOM 2158 C CA . ASN A 1 269 ? -12.991 -8.429 69.353 1.00 94.38 269 ASN A CA 1
ATOM 2159 C C . ASN A 1 269 ? -13.567 -8.116 67.960 1.00 94.38 269 ASN A C 1
ATOM 2161 O O . ASN A 1 269 ? -12.876 -8.245 66.952 1.00 94.38 269 ASN A O 1
ATOM 2165 N N . GLN A 1 270 ? -14.800 -7.607 67.908 1.00 94.06 270 GLN A N 1
ATOM 2166 C CA . GLN A 1 270 ? -15.431 -7.176 66.665 1.00 94.06 270 GLN A CA 1
ATOM 2167 C C . GLN A 1 270 ? -14.658 -6.032 66.001 1.00 94.06 270 GLN A C 1
ATOM 2169 O O . GLN A 1 270 ? -14.355 -6.117 64.814 1.00 94.06 270 GLN A O 1
ATOM 2174 N N . GLN A 1 271 ? -14.257 -5.011 66.761 1.00 96.75 271 GLN A N 1
ATOM 2175 C CA . GLN A 1 271 ? -13.475 -3.896 66.230 1.00 96.75 271 GLN A CA 1
ATOM 2176 C C . GLN A 1 271 ? -12.099 -4.346 65.715 1.00 96.75 271 GLN A C 1
ATOM 2178 O O . GLN A 1 271 ? -11.671 -3.917 64.650 1.00 96.75 271 GLN A O 1
ATOM 2183 N N . GLN A 1 272 ? -11.429 -5.268 66.413 1.00 94.62 272 GLN A N 1
ATOM 2184 C CA . GLN A 1 272 ? -10.169 -5.854 65.945 1.00 94.62 272 GLN A CA 1
ATOM 2185 C C . GLN A 1 272 ? -10.342 -6.632 64.636 1.00 94.62 272 GLN A C 1
ATOM 2187 O O . GLN A 1 272 ? -9.486 -6.536 63.756 1.00 94.62 272 GLN A O 1
ATOM 2192 N N . ALA A 1 273 ? -11.441 -7.376 64.482 1.00 93.38 273 ALA A N 1
ATOM 2193 C CA . ALA A 1 273 ? -11.761 -8.049 63.228 1.00 93.38 273 ALA A CA 1
ATOM 2194 C C . ALA A 1 273 ? -12.037 -7.035 62.106 1.00 93.38 273 ALA A C 1
ATOM 2196 O O . ALA A 1 273 ? -11.502 -7.181 61.008 1.00 93.38 273 ALA A O 1
ATOM 2197 N N . GLU A 1 274 ? -12.811 -5.982 62.379 1.00 95.69 274 GLU A N 1
ATOM 2198 C CA . GLU A 1 274 ? -13.093 -4.907 61.422 1.00 95.69 274 GLU A CA 1
ATOM 2199 C C . GLU A 1 274 ? -11.818 -4.187 60.970 1.00 95.69 274 GLU A C 1
ATOM 2201 O O . GLU A 1 274 ? -11.606 -4.021 59.768 1.00 95.69 274 GLU A O 1
ATOM 2206 N N . ASP A 1 275 ? -10.934 -3.815 61.895 1.00 96.56 275 ASP A N 1
ATOM 2207 C CA . ASP A 1 275 ? -9.655 -3.172 61.582 1.00 96.56 275 ASP A CA 1
ATOM 2208 C C . ASP A 1 275 ? -8.726 -4.111 60.796 1.00 96.56 275 ASP A C 1
ATOM 2210 O O . ASP A 1 275 ? -8.067 -3.690 59.839 1.00 96.56 275 ASP A O 1
ATOM 2214 N N . TRP A 1 276 ? -8.715 -5.406 61.134 1.00 97.00 276 TRP A N 1
ATOM 2215 C CA . TRP A 1 276 ? -7.966 -6.418 60.388 1.00 97.00 276 TRP A CA 1
ATOM 2216 C C . TRP A 1 276 ? -8.476 -6.559 58.950 1.00 97.00 276 TRP A C 1
ATOM 2218 O O . TRP A 1 276 ? -7.678 -6.531 58.006 1.00 97.00 276 TRP A O 1
ATOM 2228 N N . TYR A 1 277 ? -9.797 -6.640 58.762 1.00 96.88 277 TYR A N 1
ATOM 2229 C CA . TYR A 1 277 ? -10.406 -6.689 57.435 1.00 96.88 277 TYR A CA 1
ATOM 2230 C C . TYR A 1 277 ? -10.147 -5.402 56.661 1.00 96.88 277 TYR A C 1
ATOM 2232 O O . TYR A 1 277 ? -9.712 -5.478 55.515 1.00 96.88 277 TYR A O 1
ATOM 2240 N N . ARG A 1 278 ? -10.321 -4.226 57.272 1.00 97.50 278 ARG A N 1
ATOM 2241 C CA . ARG A 1 278 ? -10.004 -2.934 56.642 1.00 97.50 278 ARG A CA 1
ATOM 2242 C C . ARG A 1 278 ? -8.562 -2.883 56.154 1.00 97.50 278 ARG A C 1
ATOM 2244 O O . ARG A 1 278 ? -8.326 -2.483 55.019 1.00 97.50 278 ARG A O 1
ATOM 2251 N N . SER A 1 279 ? -7.612 -3.341 56.967 1.00 97.62 279 SER A N 1
ATOM 2252 C CA . SER A 1 279 ? -6.200 -3.412 56.585 1.00 97.62 279 SER A CA 1
ATOM 2253 C C . SER A 1 279 ? -5.966 -4.371 55.410 1.00 97.62 279 SER A C 1
ATOM 2255 O O . SER A 1 279 ? -5.271 -4.030 54.450 1.00 97.62 279 SER A O 1
ATOM 2257 N N . LYS A 1 280 ? -6.609 -5.548 55.411 1.00 97.38 280 LYS A N 1
ATOM 2258 C CA . LYS A 1 280 ? -6.539 -6.490 54.283 1.00 97.38 280 LYS A CA 1
ATOM 2259 C C . LYS A 1 280 ? -7.159 -5.935 53.006 1.00 97.38 280 LYS A C 1
ATOM 2261 O O . LYS A 1 280 ? -6.539 -6.047 51.949 1.00 97.38 280 LYS A O 1
ATOM 2266 N N . PHE A 1 281 ? -8.321 -5.297 53.097 1.00 95.56 281 PHE A N 1
ATOM 2267 C CA . PHE A 1 281 ? -8.956 -4.633 51.962 1.00 95.56 281 PHE A CA 1
ATOM 2268 C C . PHE A 1 281 ? -8.083 -3.506 51.417 1.00 95.56 281 PHE A C 1
ATOM 2270 O O . PHE A 1 281 ? -7.879 -3.441 50.206 1.00 95.56 281 PHE A O 1
ATOM 2277 N N . ALA A 1 282 ? -7.507 -2.673 52.285 1.00 96.94 282 ALA A N 1
ATOM 2278 C CA . ALA A 1 282 ? -6.587 -1.617 51.879 1.00 96.94 282 ALA A CA 1
ATOM 2279 C C . ALA A 1 282 ? -5.357 -2.191 51.158 1.00 96.94 282 ALA A C 1
ATOM 2281 O O . ALA A 1 282 ? -5.015 -1.723 50.077 1.00 96.94 282 ALA A O 1
ATOM 2282 N N . SER A 1 283 ? -4.749 -3.256 51.689 1.00 97.44 283 SER A N 1
ATOM 2283 C CA . SER A 1 283 ? -3.592 -3.920 51.075 1.00 97.44 283 SER A CA 1
ATOM 2284 C C . SER A 1 283 ? -3.905 -4.512 49.693 1.00 97.44 283 SER A C 1
ATOM 2286 O O . SER A 1 283 ? -3.126 -4.321 48.760 1.00 97.44 283 SER A O 1
ATOM 2288 N N . VAL A 1 284 ? -5.047 -5.192 49.529 1.00 95.94 284 VAL A N 1
ATOM 2289 C CA . VAL A 1 284 ? -5.467 -5.744 48.227 1.00 95.94 284 VAL A CA 1
ATOM 2290 C C . VAL A 1 284 ? -5.809 -4.629 47.238 1.00 95.94 284 VAL A C 1
ATOM 2292 O O . VAL A 1 284 ? -5.408 -4.699 46.078 1.00 95.94 284 VAL A O 1
ATOM 2295 N N . THR A 1 285 ? -6.496 -3.580 47.693 1.00 96.25 285 THR A N 1
ATOM 2296 C CA . THR A 1 285 ? -6.837 -2.411 46.865 1.00 96.25 285 THR A CA 1
ATOM 2297 C C . THR A 1 285 ? -5.575 -1.699 46.382 1.00 96.25 285 THR A C 1
ATOM 2299 O O . THR A 1 285 ? -5.457 -1.373 45.205 1.00 96.25 285 THR A O 1
ATOM 2302 N N . GLU A 1 286 ? -4.591 -1.518 47.262 1.00 97.00 286 GLU A N 1
ATOM 2303 C CA . GLU A 1 286 ? -3.304 -0.922 46.914 1.00 97.00 286 GLU A CA 1
ATOM 2304 C C . GLU A 1 286 ? -2.511 -1.812 45.943 1.00 97.00 286 GLU A C 1
ATOM 2306 O O . GLU A 1 286 ? -1.924 -1.318 44.982 1.00 97.00 286 GLU A O 1
ATOM 2311 N N . ALA A 1 287 ? -2.520 -3.136 46.133 1.00 94.19 287 ALA A N 1
ATOM 2312 C CA . ALA A 1 287 ? -1.909 -4.073 45.192 1.00 94.19 287 ALA A CA 1
ATOM 2313 C C . ALA A 1 287 ? -2.580 -4.029 43.804 1.00 94.19 287 ALA A C 1
ATOM 2315 O O . ALA A 1 287 ? -1.884 -4.051 42.788 1.00 94.19 287 ALA A O 1
ATOM 2316 N N . ALA A 1 288 ? -3.910 -3.916 43.746 1.00 93.44 288 ALA A N 1
ATOM 2317 C CA . ALA A 1 288 ? -4.653 -3.755 42.498 1.00 93.44 288 ALA A CA 1
ATOM 2318 C C . ALA A 1 288 ? -4.341 -2.414 41.810 1.00 93.44 288 ALA A C 1
ATOM 2320 O O . ALA A 1 288 ? -4.139 -2.391 40.595 1.00 93.44 288 ALA A O 1
ATOM 2321 N N . ALA A 1 289 ? -4.228 -1.322 42.575 1.00 94.56 289 ALA A N 1
ATOM 2322 C CA . ALA A 1 289 ? -3.819 -0.017 42.059 1.00 94.56 289 ALA A CA 1
ATOM 2323 C C . ALA A 1 289 ? -2.405 -0.069 41.456 1.00 94.56 289 ALA A C 1
ATOM 2325 O O . ALA A 1 289 ? -2.222 0.305 40.300 1.00 94.56 289 ALA A O 1
ATOM 2326 N N . ARG A 1 290 ? -1.433 -0.652 42.175 1.00 96.06 290 ARG A N 1
ATOM 2327 C CA . ARG A 1 290 ? -0.065 -0.857 41.663 1.00 96.06 290 ARG A CA 1
ATOM 2328 C C . ARG A 1 290 ? -0.039 -1.700 40.386 1.00 96.06 290 ARG A C 1
ATOM 2330 O O . ARG A 1 290 ? 0.715 -1.386 39.473 1.00 96.06 290 ARG A O 1
ATOM 2337 N N . ASN A 1 291 ? -0.852 -2.756 40.303 1.00 92.62 291 ASN A N 1
ATOM 2338 C CA . ASN A 1 291 ? -0.948 -3.583 39.096 1.00 92.62 291 ASN A CA 1
ATOM 2339 C C . ASN A 1 291 ? -1.538 -2.784 37.919 1.00 92.62 291 ASN A C 1
ATOM 2341 O O . ASN A 1 291 ? -0.970 -2.777 36.831 1.00 92.62 291 ASN A O 1
ATOM 2345 N N . SER A 1 292 ? -2.619 -2.031 38.150 1.00 92.56 292 SER A N 1
ATOM 2346 C CA . SER A 1 292 ? -3.189 -1.120 37.150 1.00 92.56 292 SER A CA 1
ATOM 2347 C C . SER A 1 292 ? -2.154 -0.111 36.634 1.00 92.56 292 SER A C 1
ATOM 2349 O O . SER A 1 292 ? -2.061 0.103 35.426 1.00 92.56 292 SER A O 1
ATOM 2351 N N . ASP A 1 293 ? -1.362 0.490 37.521 1.00 94.69 293 ASP A N 1
ATOM 2352 C CA . ASP A 1 293 ? -0.343 1.467 37.132 1.00 94.69 293 ASP A CA 1
ATOM 2353 C C . ASP A 1 293 ? 0.831 0.816 36.385 1.00 94.69 293 ASP A C 1
ATOM 2355 O O . ASP A 1 293 ? 1.260 1.343 35.361 1.00 94.69 293 ASP A O 1
ATOM 2359 N N . ALA A 1 294 ? 1.266 -0.385 36.784 1.00 93.50 294 ALA A N 1
ATOM 2360 C CA . ALA A 1 294 ? 2.248 -1.166 36.026 1.00 93.5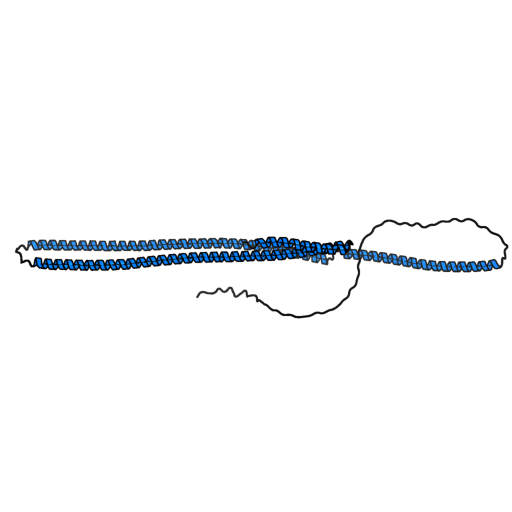0 294 ALA A CA 1
ATOM 2361 C C . ALA A 1 294 ? 1.745 -1.518 34.609 1.00 93.50 294 ALA A C 1
ATOM 2363 O O . ALA A 1 294 ? 2.492 -1.456 33.630 1.00 93.50 294 ALA A O 1
ATOM 2364 N N . VAL A 1 295 ? 0.456 -1.840 34.461 1.00 93.38 295 VAL A N 1
ATOM 2365 C CA . VAL A 1 295 ? -0.164 -2.080 33.147 1.00 93.38 295 VAL A CA 1
ATOM 2366 C C . VAL A 1 295 ? -0.230 -0.799 32.308 1.00 93.38 295 VAL A C 1
ATOM 2368 O O . VAL A 1 295 ? -0.048 -0.859 31.094 1.00 93.38 295 VAL A O 1
ATOM 2371 N N . LYS A 1 296 ? -0.486 0.367 32.911 1.00 94.81 296 LYS A N 1
ATOM 2372 C CA . LYS A 1 296 ? -0.440 1.649 32.186 1.00 94.81 296 LYS A CA 1
ATOM 2373 C C . LYS A 1 296 ? 0.977 1.970 31.720 1.00 94.81 296 LYS A C 1
ATOM 2375 O O . LYS A 1 296 ? 1.157 2.241 30.538 1.00 94.81 296 LYS A O 1
ATOM 2380 N N . GLN A 1 297 ? 1.965 1.834 32.601 1.00 94.38 297 GLN A N 1
ATOM 2381 C CA . GLN A 1 297 ? 3.367 2.079 32.273 1.00 94.38 297 GLN A CA 1
ATOM 2382 C C . GLN A 1 297 ? 3.841 1.188 31.114 1.00 94.38 297 GLN A C 1
ATOM 2384 O O . GLN A 1 297 ? 4.386 1.679 30.133 1.00 94.38 297 GLN A O 1
ATOM 2389 N N . THR A 1 298 ? 3.556 -0.116 31.159 1.00 91.00 298 THR A N 1
ATOM 2390 C CA . THR A 1 298 ? 3.937 -1.034 30.065 1.00 91.00 298 THR A CA 1
ATOM 2391 C C . THR A 1 298 ? 3.237 -0.716 28.736 1.00 91.00 298 THR A C 1
ATOM 2393 O O . THR A 1 298 ? 3.806 -0.937 27.666 1.00 91.00 298 THR A O 1
ATOM 2396 N N . LYS A 1 299 ? 2.014 -0.167 28.765 1.00 90.50 299 LYS A N 1
ATOM 2397 C CA . LYS A 1 299 ? 1.333 0.334 27.557 1.00 90.50 299 LYS A CA 1
ATOM 2398 C C . LYS A 1 299 ? 1.989 1.598 27.007 1.00 90.50 299 LYS A C 1
ATOM 2400 O O . LYS A 1 299 ? 2.105 1.720 25.787 1.00 90.50 299 LYS A O 1
ATOM 2405 N N . GLU A 1 300 ? 2.389 2.518 27.879 1.00 91.50 300 GLU A N 1
ATOM 2406 C CA . GLU A 1 300 ? 3.117 3.733 27.504 1.00 91.50 300 GLU A CA 1
ATOM 2407 C C . GLU A 1 300 ? 4.455 3.366 26.853 1.00 91.50 300 GLU A C 1
ATOM 2409 O O . GLU A 1 300 ? 4.687 3.760 25.711 1.00 91.50 300 GLU A O 1
ATOM 2414 N N . GLU A 1 301 ? 5.247 2.489 27.475 1.00 93.38 301 GLU A N 1
ATOM 2415 C CA . GLU A 1 301 ? 6.504 1.971 26.915 1.00 93.38 301 GLU A CA 1
ATOM 2416 C C . GLU A 1 301 ? 6.291 1.316 25.536 1.00 93.38 301 GLU A C 1
ATOM 2418 O O . GLU A 1 301 ? 7.003 1.615 24.577 1.00 93.38 301 GLU A O 1
ATOM 2423 N N . LEU A 1 302 ? 5.253 0.484 25.370 1.00 89.25 302 LEU A N 1
ATOM 2424 C CA . LEU A 1 302 ? 4.917 -0.107 24.067 1.00 89.25 302 LEU A CA 1
ATOM 2425 C C . LEU A 1 302 ? 4.566 0.954 23.009 1.00 89.25 302 LEU A C 1
ATOM 2427 O O . LEU A 1 302 ? 4.924 0.808 21.837 1.00 89.25 302 LEU A O 1
ATOM 2431 N N . SER A 1 303 ? 3.852 2.011 23.400 1.00 87.12 303 SER A N 1
ATOM 2432 C CA . SER A 1 303 ? 3.515 3.116 22.498 1.00 87.12 303 SER A CA 1
ATOM 2433 C C . SER A 1 303 ? 4.756 3.914 22.082 1.00 87.12 303 SER A C 1
ATOM 2435 O O . SER A 1 303 ? 4.882 4.290 20.913 1.00 87.12 303 SER A O 1
ATOM 2437 N N . GLU A 1 304 ? 5.714 4.091 22.994 1.00 92.00 304 GLU A N 1
ATOM 2438 C CA . GLU A 1 304 ? 6.998 4.728 22.716 1.00 92.00 304 GLU A CA 1
ATOM 2439 C C . GLU A 1 304 ? 7.849 3.891 21.761 1.00 92.00 304 GLU A C 1
ATOM 2441 O O . GLU A 1 304 ? 8.377 4.441 20.792 1.00 92.00 304 GLU A O 1
ATOM 2446 N N . TYR A 1 305 ? 7.916 2.569 21.962 1.00 93.06 305 TYR A N 1
ATOM 2447 C CA . TYR A 1 305 ? 8.611 1.662 21.045 1.00 93.06 305 TYR A CA 1
ATOM 2448 C C . TYR A 1 305 ? 8.021 1.711 19.635 1.00 93.06 305 TYR A C 1
ATOM 2450 O O . TYR A 1 305 ? 8.769 1.824 18.666 1.00 93.06 305 TYR A O 1
ATOM 2458 N N . ARG A 1 306 ? 6.687 1.717 19.500 1.00 87.62 306 ARG A N 1
ATOM 2459 C CA . ARG A 1 306 ? 6.028 1.882 18.191 1.00 87.62 306 ARG A CA 1
ATOM 2460 C C . ARG A 1 306 ? 6.395 3.208 17.531 1.00 87.62 306 ARG A C 1
ATOM 2462 O O . ARG A 1 306 ? 6.669 3.244 16.336 1.00 87.62 306 ARG A O 1
ATOM 2469 N N . ARG A 1 307 ? 6.433 4.302 18.298 1.00 87.88 307 ARG A N 1
ATOM 2470 C CA . ARG A 1 307 ? 6.846 5.617 17.785 1.00 87.88 307 ARG A CA 1
ATOM 2471 C C . ARG A 1 307 ? 8.322 5.634 17.370 1.00 87.88 307 ARG A C 1
ATOM 2473 O O . ARG A 1 307 ? 8.680 6.296 16.403 1.00 87.88 307 ARG A O 1
ATOM 2480 N N . GLN A 1 308 ? 9.192 4.932 18.090 1.00 88.50 308 GLN A N 1
ATOM 2481 C CA . GLN A 1 308 ? 10.601 4.803 17.715 1.00 88.50 308 GLN A CA 1
ATOM 2482 C C . GLN A 1 308 ? 10.780 3.963 16.451 1.00 88.50 308 GLN A C 1
ATOM 2484 O O . GLN A 1 308 ? 11.581 4.333 15.596 1.00 88.50 308 GLN A O 1
ATOM 2489 N N . GLU A 1 309 ? 10.020 2.882 16.296 1.00 89.06 309 GLU A N 1
ATOM 2490 C CA . GLU A 1 309 ? 10.045 2.055 15.091 1.00 89.06 309 GLU A CA 1
ATOM 2491 C C . GLU A 1 309 ? 9.633 2.860 13.851 1.00 89.06 309 GLU A C 1
ATOM 2493 O O . GLU A 1 309 ? 10.341 2.836 12.844 1.00 89.06 309 GLU A O 1
ATOM 2498 N N . THR A 1 310 ? 8.554 3.649 13.932 1.00 86.19 310 THR A N 1
ATOM 2499 C CA . THR A 1 310 ? 8.129 4.499 12.807 1.00 86.19 310 THR A CA 1
ATOM 2500 C C . THR A 1 310 ? 9.180 5.549 12.454 1.00 86.19 310 THR A C 1
ATOM 2502 O O . THR A 1 310 ? 9.449 5.772 11.274 1.00 86.19 310 THR A O 1
ATOM 2505 N N . ILE A 1 311 ? 9.842 6.149 13.449 1.00 89.94 311 ILE A N 1
ATOM 2506 C CA . ILE A 1 311 ? 10.962 7.070 13.212 1.00 89.94 311 ILE A CA 1
ATOM 2507 C C . ILE A 1 311 ? 12.115 6.354 12.505 1.00 89.94 311 ILE A C 1
ATOM 2509 O O . ILE A 1 311 ? 12.604 6.854 11.496 1.00 89.94 311 ILE A O 1
ATOM 2513 N N . GLN A 1 312 ? 12.525 5.173 12.973 1.00 89.94 312 GLN A N 1
ATOM 2514 C CA . GLN A 1 312 ? 13.615 4.417 12.347 1.00 89.94 312 GLN A CA 1
ATOM 2515 C C . GLN A 1 312 ? 13.296 4.022 10.900 1.00 89.94 312 GLN A C 1
ATOM 2517 O O . GLN A 1 312 ? 14.175 4.095 10.035 1.00 89.94 312 GLN A O 1
ATOM 2522 N N . GLN A 1 313 ? 12.048 3.641 10.616 1.00 89.19 313 GLN A N 1
ATOM 2523 C CA . GLN A 1 313 ? 11.582 3.354 9.258 1.00 89.19 313 GLN A CA 1
ATOM 2524 C C . GLN A 1 313 ? 11.677 4.598 8.363 1.00 89.19 313 GLN A C 1
ATOM 2526 O O . GLN A 1 313 ? 12.251 4.524 7.273 1.00 89.19 313 GLN A O 1
ATOM 2531 N N . LEU A 1 314 ? 11.195 5.753 8.839 1.00 91.25 314 LEU A N 1
ATOM 2532 C CA . LEU A 1 314 ? 11.274 7.023 8.110 1.00 91.25 314 LEU A CA 1
ATOM 2533 C C . LEU A 1 314 ? 12.722 7.466 7.873 1.00 91.25 314 LEU A C 1
ATOM 2535 O O . LEU A 1 314 ? 13.073 7.872 6.767 1.00 91.25 314 LEU A O 1
ATOM 2539 N N . GLU A 1 315 ? 13.591 7.341 8.874 1.00 91.75 315 GLU A N 1
ATOM 2540 C CA . GLU A 1 315 ? 15.016 7.635 8.727 1.00 91.75 315 GLU A CA 1
ATOM 2541 C C . GLU A 1 315 ? 15.701 6.702 7.723 1.00 91.75 315 GLU A C 1
ATOM 2543 O O . GLU A 1 315 ? 16.565 7.134 6.959 1.00 91.75 315 GLU A O 1
ATOM 2548 N N . SER A 1 316 ? 15.336 5.417 7.710 1.00 91.56 316 SER A N 1
ATOM 2549 C CA . SER A 1 316 ? 15.860 4.454 6.742 1.00 91.56 316 SER A CA 1
ATOM 2550 C C . SER A 1 316 ? 15.435 4.810 5.319 1.00 91.56 316 SER A C 1
ATOM 2552 O O . SER A 1 316 ? 16.276 4.827 4.418 1.00 91.56 316 SER A O 1
ATOM 2554 N N . ALA A 1 317 ? 14.161 5.158 5.123 1.00 90.81 317 ALA A N 1
ATOM 2555 C CA . ALA A 1 317 ? 13.645 5.622 3.839 1.00 90.81 317 ALA A CA 1
ATOM 2556 C C . ALA A 1 317 ? 14.363 6.900 3.376 1.00 90.81 317 ALA A C 1
ATOM 2558 O O . ALA A 1 317 ? 14.830 6.965 2.240 1.00 90.81 317 ALA A O 1
ATOM 2559 N N . LEU A 1 318 ? 14.544 7.876 4.273 1.00 90.12 318 LEU A N 1
ATOM 2560 C CA . LEU A 1 318 ? 15.281 9.110 3.992 1.00 90.12 318 LEU A CA 1
ATOM 2561 C C . LEU A 1 318 ? 16.745 8.839 3.608 1.00 90.12 318 LEU A C 1
ATOM 2563 O O . LEU A 1 318 ? 17.279 9.464 2.692 1.00 90.12 318 LEU A O 1
ATOM 2567 N N . ARG A 1 319 ? 17.418 7.903 4.290 1.00 93.31 319 ARG A N 1
ATOM 2568 C CA . ARG A 1 319 ? 18.789 7.502 3.936 1.00 93.31 319 ARG A CA 1
ATOM 2569 C C . ARG A 1 319 ? 18.851 6.839 2.560 1.00 93.31 319 ARG A C 1
ATOM 2571 O O . ARG A 1 319 ? 19.786 7.129 1.814 1.00 93.31 319 ARG A O 1
ATOM 2578 N N . SER A 1 320 ? 17.876 5.993 2.219 1.00 90.38 320 SER A N 1
ATOM 2579 C CA . SER A 1 320 ? 17.796 5.346 0.900 1.00 90.38 320 SER A CA 1
ATOM 2580 C C . SER A 1 320 ? 17.642 6.379 -0.212 1.00 90.38 320 SER A C 1
ATOM 2582 O O . SER A 1 320 ? 18.477 6.434 -1.114 1.00 90.38 320 SER A O 1
ATOM 2584 N N . THR A 1 321 ? 16.653 7.271 -0.096 1.00 89.00 321 THR A N 1
ATOM 2585 C CA . THR A 1 321 ? 16.385 8.306 -1.109 1.00 89.00 321 THR A CA 1
ATOM 2586 C C . THR A 1 321 ? 17.550 9.284 -1.248 1.00 89.00 321 THR A C 1
ATOM 2588 O O . THR A 1 321 ? 17.921 9.658 -2.361 1.00 89.00 321 THR A O 1
ATOM 2591 N N . LYS A 1 322 ? 18.214 9.647 -0.141 1.00 92.06 322 LYS A N 1
ATOM 2592 C CA . LYS A 1 322 ? 19.458 10.431 -0.182 1.00 92.06 322 LYS A CA 1
ATOM 2593 C C . LYS A 1 322 ? 20.568 9.696 -0.940 1.00 92.06 322 LYS A C 1
ATOM 2595 O O . LYS A 1 322 ? 21.261 10.309 -1.750 1.00 92.06 322 LYS A O 1
ATOM 2600 N N . GLY A 1 323 ? 20.740 8.396 -0.697 1.00 94.75 323 GLY A N 1
ATOM 2601 C CA . GLY A 1 323 ? 21.724 7.567 -1.395 1.00 94.75 323 GLY A CA 1
ATOM 2602 C C . GLY A 1 323 ? 21.461 7.472 -2.900 1.00 94.75 323 GLY A C 1
ATOM 2603 O O . GLY A 1 323 ? 22.391 7.608 -3.697 1.00 94.75 323 GLY A O 1
ATOM 2604 N N . GLU A 1 324 ? 20.198 7.304 -3.290 1.00 93.56 324 GLU A N 1
ATOM 2605 C CA . GLU A 1 324 ? 19.746 7.312 -4.686 1.00 93.56 324 GLU A CA 1
ATOM 2606 C C . GLU A 1 324 ? 20.020 8.662 -5.358 1.00 93.56 324 GLU A C 1
ATOM 2608 O O . GLU A 1 324 ? 20.627 8.700 -6.428 1.00 93.56 324 GLU A O 1
ATOM 2613 N N . MET A 1 325 ? 19.694 9.774 -4.692 1.00 92.50 325 MET A N 1
ATOM 2614 C CA . MET A 1 325 ? 19.998 11.123 -5.180 1.00 92.50 325 MET A CA 1
ATOM 2615 C C . MET A 1 325 ? 21.504 11.313 -5.420 1.00 92.50 325 MET A C 1
ATOM 2617 O O . MET A 1 325 ? 21.922 11.758 -6.488 1.00 92.50 325 MET A O 1
ATOM 2621 N N . SER A 1 326 ? 22.352 10.909 -4.468 1.00 91.62 326 SER A N 1
ATOM 2622 C CA . SER A 1 326 ? 23.813 10.956 -4.632 1.00 91.62 326 SER A CA 1
ATOM 2623 C C . SER A 1 326 ? 24.333 10.025 -5.735 1.00 91.62 326 SER A C 1
ATOM 2625 O O . SER A 1 326 ? 25.406 10.265 -6.293 1.00 91.62 326 SER A O 1
ATOM 2627 N N . ARG A 1 327 ? 23.621 8.936 -6.049 1.00 95.25 327 ARG A N 1
ATOM 2628 C CA . ARG A 1 327 ? 23.945 8.055 -7.179 1.00 95.25 327 ARG A CA 1
ATOM 2629 C C . ARG A 1 327 ? 23.637 8.753 -8.502 1.00 95.25 327 ARG A C 1
ATOM 2631 O O . ARG A 1 327 ? 24.521 8.813 -9.348 1.00 95.25 327 ARG A O 1
ATOM 2638 N N . HIS A 1 328 ? 22.452 9.343 -8.634 1.00 93.38 328 HIS A N 1
ATOM 2639 C CA . HIS A 1 328 ? 22.053 10.087 -9.830 1.00 93.38 328 HIS A CA 1
ATOM 2640 C C . HIS A 1 328 ? 22.956 11.287 -10.112 1.00 93.38 328 HIS A C 1
ATOM 2642 O O . HIS A 1 328 ? 23.334 11.505 -11.259 1.00 93.38 328 HIS A O 1
ATOM 2648 N N . LEU A 1 329 ? 23.373 12.021 -9.076 1.00 94.88 329 LEU A N 1
ATOM 2649 C CA . LEU A 1 329 ? 24.332 13.117 -9.237 1.00 94.88 329 LEU A CA 1
ATOM 2650 C C . LEU A 1 329 ? 25.676 12.638 -9.806 1.00 94.88 329 LEU A C 1
ATOM 2652 O O . LEU A 1 329 ? 26.238 13.298 -10.676 1.00 94.88 329 LEU A O 1
ATOM 2656 N N . ARG A 1 330 ? 26.175 11.475 -9.362 1.00 96.12 330 ARG A N 1
ATOM 2657 C CA . ARG A 1 330 ? 27.405 10.883 -9.913 1.00 96.12 330 ARG A CA 1
ATOM 2658 C C . ARG A 1 330 ? 27.229 10.436 -11.360 1.00 96.12 330 ARG A C 1
ATOM 2660 O O . ARG A 1 330 ? 28.056 10.783 -12.190 1.00 96.12 330 ARG A O 1
ATOM 2667 N N . GLU A 1 331 ? 26.137 9.743 -11.673 1.00 96.06 331 GLU A N 1
ATOM 2668 C CA . GLU A 1 331 ? 25.832 9.329 -13.051 1.00 96.06 331 GLU A CA 1
ATOM 2669 C C . GLU A 1 331 ? 25.721 10.531 -13.997 1.00 96.06 331 GLU A C 1
ATOM 2671 O O . GLU A 1 331 ? 26.216 10.485 -15.122 1.00 96.06 331 GLU A O 1
ATOM 2676 N N . TYR A 1 332 ? 25.112 11.625 -13.534 1.00 95.38 332 TYR A N 1
ATOM 2677 C CA . TYR A 1 332 ? 25.010 12.859 -14.304 1.00 95.38 332 TYR A CA 1
ATOM 2678 C C . TYR A 1 332 ? 26.380 13.507 -14.536 1.00 95.38 332 TYR A C 1
ATOM 2680 O O . TYR A 1 332 ? 26.671 13.940 -15.650 1.00 95.38 332 TYR A O 1
ATOM 2688 N N . GLN A 1 333 ? 27.242 13.537 -13.514 1.00 95.88 333 GLN A N 1
ATOM 2689 C CA . GLN A 1 333 ? 28.613 14.029 -13.653 1.00 95.88 333 GLN A CA 1
ATOM 2690 C C . GLN A 1 333 ? 29.427 13.176 -14.635 1.00 95.88 333 GLN A C 1
ATOM 2692 O O . GLN A 1 333 ? 30.122 13.726 -15.487 1.00 95.88 333 GLN A O 1
ATOM 2697 N N . ASP A 1 334 ? 29.324 11.848 -14.558 1.00 95.56 334 ASP A N 1
ATOM 2698 C CA . ASP A 1 334 ? 30.015 10.936 -15.474 1.00 95.56 334 ASP A CA 1
ATOM 2699 C C . ASP A 1 334 ? 29.536 11.132 -16.918 1.00 95.56 334 ASP A C 1
ATOM 2701 O O . ASP A 1 334 ? 30.350 11.213 -17.841 1.00 95.56 334 ASP A O 1
ATOM 2705 N N . LEU A 1 335 ? 28.225 11.295 -17.123 1.00 97.00 335 LEU A N 1
ATOM 2706 C CA . LEU A 1 335 ? 27.656 11.593 -18.437 1.00 97.00 335 LEU A CA 1
ATOM 2707 C C . LEU A 1 335 ? 28.141 12.946 -18.976 1.00 97.00 335 LEU A C 1
ATOM 2709 O O . LEU A 1 335 ? 28.467 13.057 -20.159 1.00 97.00 335 LEU A O 1
ATOM 2713 N N . LEU A 1 336 ? 28.225 13.964 -18.116 1.00 94.50 336 LEU A N 1
ATOM 2714 C CA . LEU A 1 336 ? 28.766 15.271 -18.480 1.00 94.50 336 LEU A CA 1
ATOM 2715 C C . LEU A 1 336 ? 30.242 15.168 -18.891 1.00 94.50 336 LEU A C 1
ATOM 2717 O O . LEU A 1 336 ? 30.626 15.750 -19.904 1.00 94.50 336 LEU A O 1
ATOM 2721 N N . ASN A 1 337 ? 31.044 14.387 -18.163 1.00 92.94 337 ASN A N 1
ATOM 2722 C CA . ASN A 1 337 ? 32.449 14.143 -18.495 1.00 92.94 337 ASN A CA 1
ATOM 2723 C C . ASN A 1 337 ? 32.590 13.466 -19.872 1.00 92.94 337 ASN A C 1
ATOM 2725 O O . ASN A 1 337 ? 33.397 13.901 -20.693 1.00 92.94 337 ASN A O 1
ATOM 2729 N N . VAL A 1 338 ? 31.771 12.445 -20.163 1.00 96.06 338 VAL A N 1
ATOM 2730 C CA . VAL A 1 338 ? 31.740 11.790 -21.486 1.00 96.06 338 VAL A CA 1
ATOM 2731 C C . VAL A 1 338 ? 31.333 12.780 -22.577 1.00 96.06 338 VAL A C 1
ATOM 2733 O O . VAL A 1 338 ? 31.958 12.825 -23.635 1.00 96.06 338 VAL A O 1
ATOM 2736 N N . LYS A 1 339 ? 30.322 13.618 -22.320 1.00 95.31 339 LYS A N 1
ATOM 2737 C CA . LYS A 1 339 ? 29.880 14.651 -23.264 1.00 95.31 339 LYS A CA 1
ATOM 2738 C C . LYS A 1 339 ? 30.999 15.645 -23.575 1.00 95.31 339 LYS A C 1
ATOM 2740 O O . LYS A 1 339 ? 31.186 15.989 -24.738 1.00 95.31 339 LYS A O 1
ATOM 2745 N N . MET A 1 340 ? 31.751 16.083 -22.564 1.00 95.19 340 MET A N 1
ATOM 2746 C CA . MET A 1 340 ? 32.901 16.971 -22.760 1.00 95.19 340 MET A CA 1
ATOM 2747 C C . MET A 1 340 ? 33.995 16.310 -23.605 1.00 95.19 340 MET A C 1
ATOM 2749 O O . MET A 1 340 ? 34.502 16.937 -24.531 1.00 95.19 340 MET A O 1
ATOM 2753 N N . ALA A 1 341 ? 34.319 15.039 -23.350 1.00 92.19 341 ALA A N 1
ATOM 2754 C CA . ALA A 1 341 ? 35.295 14.304 -24.155 1.00 92.19 341 ALA A CA 1
ATOM 2755 C C . ALA A 1 341 ? 34.872 14.209 -25.634 1.00 92.19 341 ALA A C 1
ATOM 2757 O O . ALA A 1 341 ? 35.677 14.468 -26.527 1.00 92.19 341 ALA A O 1
ATOM 2758 N N . LEU A 1 342 ? 33.591 13.925 -25.896 1.00 93.94 342 LEU A N 1
ATOM 2759 C CA . LEU A 1 342 ? 33.048 13.890 -27.256 1.00 93.94 342 LEU A CA 1
ATOM 2760 C C . LEU A 1 342 ? 33.083 15.265 -27.938 1.00 93.94 342 LEU A C 1
ATOM 2762 O O . LEU A 1 342 ? 33.394 15.344 -29.125 1.00 93.94 342 LEU A O 1
ATOM 2766 N N . ASP A 1 343 ? 32.801 16.354 -27.217 1.00 91.19 343 ASP A N 1
ATOM 2767 C CA . ASP A 1 343 ? 32.924 17.708 -27.773 1.00 91.19 343 ASP A CA 1
ATOM 2768 C C . ASP A 1 343 ? 34.367 18.014 -28.203 1.00 91.19 343 ASP A C 1
ATOM 2770 O O . ASP A 1 343 ? 34.573 18.624 -29.256 1.00 91.19 343 ASP A O 1
ATOM 2774 N N . ILE A 1 344 ? 35.357 17.572 -27.416 1.00 91.00 344 ILE A N 1
ATOM 2775 C CA . ILE A 1 344 ? 36.785 17.711 -27.736 1.00 91.00 344 ILE A CA 1
ATOM 2776 C C . ILE A 1 344 ? 37.126 16.910 -28.995 1.00 91.00 344 ILE A C 1
ATOM 2778 O O . ILE A 1 344 ? 37.732 17.457 -29.917 1.00 91.00 344 ILE A O 1
ATOM 2782 N N . GLU A 1 345 ? 36.706 15.644 -29.076 1.00 92.62 345 GLU A N 1
ATOM 2783 C CA . GLU A 1 345 ? 36.922 14.808 -30.263 1.00 92.62 345 GLU A CA 1
ATOM 2784 C C . GLU A 1 345 ? 36.296 15.440 -31.511 1.00 92.62 345 GLU A C 1
ATOM 2786 O O . GLU A 1 345 ? 36.960 15.582 -32.537 1.00 92.62 345 GLU A O 1
ATOM 2791 N N . ILE A 1 346 ? 35.045 15.905 -31.425 1.00 92.81 346 ILE A N 1
ATOM 2792 C CA . ILE A 1 346 ? 34.352 16.583 -32.529 1.00 92.81 346 ILE A CA 1
ATOM 2793 C C . ILE A 1 346 ? 35.094 17.859 -32.944 1.00 92.81 346 ILE A C 1
ATOM 2795 O O . ILE A 1 346 ? 35.246 18.116 -34.141 1.00 92.81 346 ILE A O 1
ATOM 2799 N N . ALA A 1 347 ? 35.554 18.669 -31.988 1.00 90.12 347 ALA A N 1
ATOM 2800 C CA . ALA A 1 347 ? 36.316 19.881 -32.274 1.00 90.12 347 ALA A CA 1
ATOM 2801 C C . ALA A 1 347 ? 37.647 19.563 -32.976 1.00 90.12 347 ALA A C 1
ATOM 2803 O O . ALA A 1 347 ? 37.988 20.222 -33.961 1.00 90.12 347 ALA A O 1
ATOM 2804 N N . ALA A 1 348 ? 38.354 18.522 -32.529 1.00 88.88 348 ALA A N 1
ATOM 2805 C CA . ALA A 1 348 ? 39.582 18.044 -33.154 1.00 88.88 348 ALA A CA 1
ATOM 2806 C C . ALA A 1 348 ? 39.335 17.507 -34.575 1.00 88.88 348 ALA A C 1
ATOM 2808 O O . ALA A 1 348 ? 40.057 17.857 -35.506 1.00 88.88 348 ALA A O 1
ATOM 2809 N N . TYR A 1 349 ? 38.275 16.722 -34.791 1.00 89.62 349 TYR A N 1
ATOM 2810 C CA . TYR A 1 349 ? 37.916 16.258 -36.134 1.00 89.62 349 TYR A CA 1
ATOM 2811 C C . TYR A 1 349 ? 37.584 17.422 -37.075 1.00 89.62 349 TYR A C 1
ATOM 2813 O O . TYR A 1 349 ? 38.008 17.421 -38.232 1.00 89.62 349 TYR A O 1
ATOM 2821 N N . ARG A 1 350 ? 36.873 18.447 -36.587 1.00 88.94 350 ARG A N 1
ATOM 2822 C CA . ARG A 1 350 ? 36.567 19.657 -37.367 1.00 88.94 350 ARG A CA 1
ATOM 2823 C C . ARG A 1 350 ? 37.820 20.456 -37.722 1.00 88.94 350 ARG A C 1
ATOM 2825 O O . ARG A 1 350 ? 37.907 20.943 -38.847 1.00 88.94 350 ARG A O 1
ATOM 2832 N N . SER A 1 351 ? 38.780 20.590 -36.805 1.00 82.62 351 SER A N 1
ATOM 2833 C CA . SER A 1 351 ? 40.023 21.324 -37.072 1.00 82.62 351 SER A CA 1
ATOM 2834 C C . SER A 1 351 ? 40.894 20.602 -38.100 1.00 82.62 351 SER A C 1
ATOM 2836 O O . SER A 1 351 ? 41.359 21.230 -39.049 1.00 82.62 351 SER A O 1
ATOM 2838 N N . VAL A 1 352 ? 41.038 19.278 -37.987 1.00 82.56 352 VAL A N 1
ATOM 2839 C CA . VAL A 1 352 ? 41.759 18.455 -38.972 1.00 82.56 352 VAL A CA 1
ATOM 2840 C C . VAL A 1 352 ? 41.092 18.533 -40.347 1.00 82.56 352 VAL A C 1
ATOM 2842 O O . VAL A 1 352 ? 41.780 18.731 -41.347 1.00 82.56 352 VAL A O 1
ATOM 2845 N N . ALA A 1 353 ? 39.760 18.454 -40.413 1.00 82.56 353 ALA A N 1
ATOM 2846 C CA . ALA A 1 353 ? 39.029 18.615 -41.668 1.00 82.56 353 ALA A CA 1
ATOM 2847 C C . ALA A 1 353 ? 39.258 20.003 -42.302 1.00 82.56 353 ALA A C 1
ATOM 2849 O O . ALA A 1 353 ? 39.480 20.097 -43.507 1.00 82.56 353 ALA A O 1
ATOM 2850 N N . ALA A 1 354 ? 39.270 21.074 -41.501 1.00 78.00 354 ALA A N 1
ATOM 2851 C CA . ALA A 1 354 ? 39.564 22.425 -41.980 1.00 78.00 354 ALA A CA 1
ATOM 2852 C C . ALA A 1 354 ? 41.006 22.570 -42.504 1.00 78.00 354 ALA A C 1
ATOM 2854 O O . ALA A 1 354 ? 41.229 23.219 -43.525 1.00 78.00 354 ALA A O 1
ATOM 2855 N N . LEU A 1 355 ? 41.988 21.936 -41.854 1.00 75.62 355 LEU A N 1
ATOM 2856 C CA . LEU A 1 355 ? 43.370 21.897 -42.348 1.00 75.62 355 LEU A CA 1
ATOM 2857 C C . LEU A 1 355 ? 43.490 21.149 -43.678 1.00 75.62 355 LEU A C 1
ATOM 2859 O O . LEU A 1 355 ? 44.230 21.594 -44.551 1.00 75.62 355 LEU A O 1
ATOM 2863 N N . GLN A 1 356 ? 42.759 20.044 -43.841 1.00 72.38 356 GLN A N 1
ATOM 2864 C CA . GLN A 1 356 ? 42.738 19.271 -45.083 1.00 72.38 356 GLN A CA 1
ATOM 2865 C C . GLN A 1 356 ? 42.234 20.126 -46.257 1.00 72.38 356 GLN A C 1
ATOM 2867 O O . GLN A 1 356 ? 42.866 20.150 -47.310 1.00 72.38 356 GLN A O 1
ATOM 2872 N N . VAL A 1 357 ? 41.152 20.888 -46.052 1.00 73.50 357 VAL A N 1
ATOM 2873 C CA . VAL A 1 357 ? 40.602 21.814 -47.060 1.00 73.50 357 VAL A CA 1
ATOM 2874 C C . VAL A 1 357 ? 41.607 22.924 -47.399 1.00 73.50 357 VAL A C 1
ATOM 2876 O O . VAL A 1 357 ? 41.890 23.162 -48.570 1.00 73.50 357 VAL A O 1
ATOM 2879 N N . ASN A 1 358 ? 42.231 23.545 -46.393 1.00 64.88 358 ASN A N 1
ATOM 2880 C CA . ASN A 1 358 ? 43.230 24.604 -46.608 1.00 64.88 358 ASN A CA 1
ATOM 2881 C C . ASN A 1 358 ? 44.515 24.101 -47.301 1.00 64.88 358 ASN A C 1
ATOM 2883 O O . ASN A 1 358 ? 45.175 24.856 -48.020 1.00 64.88 358 ASN A O 1
ATOM 2887 N N . ALA A 1 359 ? 44.886 22.833 -47.093 1.00 61.00 359 ALA A N 1
ATOM 2888 C CA . ALA A 1 359 ? 46.016 22.197 -47.768 1.00 61.00 359 ALA A CA 1
ATOM 2889 C C . ALA A 1 359 ? 45.714 21.893 -49.247 1.00 61.00 359 ALA A C 1
ATOM 2891 O O . ALA A 1 359 ? 46.616 21.977 -50.082 1.00 61.00 359 ALA A O 1
ATOM 2892 N N . GLU A 1 360 ? 44.459 21.585 -49.589 1.00 59.00 360 GLU A N 1
ATOM 2893 C CA . GLU A 1 360 ? 44.017 21.410 -50.979 1.00 59.00 360 GLU A CA 1
ATOM 2894 C C . GLU A 1 360 ? 43.929 22.743 -51.750 1.00 59.00 360 GLU A C 1
ATOM 2896 O O . GLU A 1 360 ? 44.130 22.753 -52.966 1.00 59.00 360 GLU A O 1
ATOM 2901 N N . GLU A 1 361 ? 43.731 23.874 -51.061 1.00 57.72 361 GLU A N 1
ATOM 2902 C CA . GLU A 1 361 ? 43.690 25.225 -51.652 1.00 57.72 361 GLU A CA 1
ATOM 2903 C C . GLU A 1 361 ? 45.069 25.913 -51.808 1.00 57.72 361 GLU A C 1
ATOM 2905 O O . GLU A 1 361 ? 45.156 27.029 -52.320 1.00 57.72 361 GLU A O 1
ATOM 2910 N N . GLY A 1 362 ? 46.178 25.248 -51.455 1.00 52.53 362 GLY A N 1
ATOM 2911 C CA . GLY A 1 362 ? 47.538 25.725 -51.763 1.00 52.53 362 GLY A CA 1
ATOM 2912 C C . GLY A 1 362 ? 48.178 26.674 -50.736 1.00 52.53 362 GLY A C 1
ATOM 2913 O O . GLY A 1 362 ? 49.152 27.356 -51.063 1.00 52.53 362 GLY A O 1
ATOM 2914 N N . GLY A 1 363 ? 47.684 26.713 -49.494 1.00 53.72 363 GLY A N 1
ATOM 2915 C CA . GLY A 1 363 ? 48.293 27.476 -48.395 1.00 53.72 363 GLY A CA 1
ATOM 2916 C C . GLY A 1 363 ? 49.594 26.852 -47.860 1.00 53.72 363 GLY A C 1
ATOM 2917 O O . GLY A 1 363 ? 49.721 25.636 -47.731 1.00 53.72 363 GLY A O 1
ATOM 2918 N N . THR A 1 364 ? 50.592 27.675 -47.520 1.00 48.97 364 THR A N 1
ATOM 2919 C CA . THR A 1 364 ? 51.877 27.215 -46.964 1.00 48.97 364 THR A CA 1
ATOM 2920 C C . THR A 1 364 ? 51.718 26.645 -45.542 1.00 48.97 364 THR A C 1
ATOM 2922 O O . THR A 1 364 ? 51.259 27.321 -44.622 1.00 48.97 364 THR A O 1
ATOM 2925 N N . TRP A 1 365 ? 52.174 25.402 -45.337 1.00 52.41 365 TRP A N 1
ATOM 2926 C CA . TRP A 1 365 ? 52.050 24.618 -44.091 1.00 52.41 365 TRP A CA 1
ATOM 2927 C C . TRP A 1 365 ? 52.566 25.314 -42.814 1.00 52.41 365 TRP A C 1
ATOM 2929 O O . TRP A 1 365 ? 52.126 24.993 -41.714 1.00 52.41 365 TRP A O 1
ATOM 2939 N N . SER A 1 366 ? 53.465 26.297 -42.945 1.00 48.22 366 SER A N 1
ATOM 2940 C CA . SER A 1 366 ? 54.089 26.990 -41.809 1.00 48.22 366 SER A CA 1
ATOM 2941 C C . SER A 1 366 ? 53.162 27.964 -41.067 1.00 48.22 366 SER A C 1
ATOM 2943 O O . SER A 1 366 ? 53.434 28.274 -39.912 1.00 48.22 366 SER A O 1
ATOM 2945 N N . CYS A 1 367 ? 52.094 28.469 -41.698 1.00 47.00 367 CYS A N 1
ATOM 2946 C CA . CYS A 1 367 ? 51.134 29.366 -41.034 1.00 47.00 367 CYS A CA 1
ATOM 2947 C C . CYS A 1 367 ? 50.028 28.576 -40.304 1.00 47.00 367 CYS A C 1
ATOM 2949 O O . CYS A 1 367 ? 49.498 29.017 -39.285 1.00 47.00 367 CYS A O 1
ATOM 2951 N N . ALA A 1 368 ? 49.736 27.363 -40.782 1.00 48.88 368 ALA A N 1
ATOM 2952 C CA . ALA A 1 368 ? 48.711 26.488 -40.225 1.00 48.88 368 ALA A CA 1
ATOM 2953 C C . ALA A 1 368 ? 49.117 25.852 -38.879 1.00 48.88 368 ALA A C 1
ATOM 2955 O O . ALA A 1 368 ? 48.270 25.725 -37.996 1.00 48.88 368 ALA A O 1
ATOM 2956 N N . SER A 1 369 ? 50.400 25.514 -38.677 1.00 52.53 369 SER A N 1
ATOM 2957 C CA . SER A 1 369 ? 50.873 24.939 -37.403 1.00 52.53 369 SER A CA 1
ATOM 2958 C C . SER A 1 369 ? 50.807 25.941 -36.245 1.00 52.53 369 SER A C 1
ATOM 2960 O O . SER A 1 369 ? 50.351 25.594 -35.161 1.00 52.53 369 SER A O 1
ATOM 2962 N N . ALA A 1 370 ? 51.165 27.208 -36.490 1.00 53.69 370 ALA A N 1
ATOM 2963 C CA . ALA A 1 370 ? 51.106 28.271 -35.482 1.00 53.69 370 ALA A CA 1
ATOM 2964 C C . ALA A 1 370 ? 49.665 28.593 -35.036 1.00 53.69 370 ALA A C 1
ATOM 2966 O O . ALA A 1 370 ? 49.438 28.999 -33.897 1.00 53.69 370 ALA A O 1
ATOM 2967 N N . SER A 1 371 ? 48.681 28.389 -35.920 1.00 55.31 371 SER A N 1
ATOM 2968 C CA . SER A 1 371 ? 47.260 28.557 -35.594 1.00 55.31 371 SER A CA 1
ATOM 2969 C C . SER A 1 371 ? 46.723 27.418 -34.719 1.00 55.31 371 SER A C 1
ATOM 2971 O O . SER A 1 371 ? 45.884 27.662 -33.853 1.00 55.31 371 SER A O 1
ATOM 2973 N N . LEU A 1 372 ? 47.234 26.190 -34.892 1.00 54.34 372 LEU A N 1
ATOM 2974 C CA . LEU A 1 372 ? 46.845 25.039 -34.072 1.00 54.34 372 LEU A CA 1
ATOM 2975 C C . LEU A 1 372 ? 47.334 25.176 -32.626 1.00 54.34 372 LEU A C 1
ATOM 2977 O O . LEU A 1 372 ? 46.553 24.971 -31.701 1.00 54.34 372 LEU A O 1
ATOM 2981 N N . ASP A 1 373 ? 48.590 25.587 -32.436 1.00 56.03 373 ASP A N 1
ATOM 2982 C CA . ASP A 1 373 ? 49.167 25.800 -31.103 1.00 56.03 373 ASP A CA 1
ATOM 2983 C C . ASP A 1 373 ? 48.428 26.915 -30.345 1.00 56.03 373 ASP A C 1
ATOM 2985 O O . ASP A 1 373 ? 48.119 26.773 -29.161 1.00 56.03 373 ASP A O 1
ATOM 2989 N N . PHE A 1 374 ? 48.056 27.996 -31.042 1.00 56.84 374 PHE A N 1
ATOM 2990 C CA . PHE A 1 374 ? 47.281 29.097 -30.464 1.00 56.84 374 PHE A CA 1
ATOM 2991 C C . PHE A 1 374 ? 45.846 28.686 -30.092 1.00 56.84 374 PHE A C 1
ATOM 2993 O O . PHE A 1 374 ? 45.332 29.097 -29.050 1.00 56.84 374 PHE A O 1
ATOM 3000 N N . PHE A 1 375 ? 45.191 27.857 -30.913 1.00 55.00 375 PHE A N 1
ATOM 3001 C CA . PHE A 1 375 ? 43.830 27.382 -30.648 1.00 55.00 375 PHE A CA 1
ATOM 3002 C C . PHE A 1 375 ? 43.789 26.342 -29.514 1.00 55.00 375 PHE A C 1
ATOM 3004 O O . PHE A 1 375 ? 42.890 26.391 -28.675 1.00 55.00 375 PHE A O 1
ATOM 3011 N N . CYS A 1 376 ? 44.793 25.463 -29.429 1.00 55.28 376 CYS A N 1
ATOM 3012 C CA . CYS A 1 376 ? 44.964 24.523 -28.318 1.00 55.28 376 CYS A CA 1
ATOM 3013 C C . CYS A 1 376 ? 45.240 25.241 -26.985 1.00 55.28 376 CYS A C 1
ATOM 3015 O O . CYS A 1 376 ? 44.632 24.882 -25.977 1.00 55.28 376 CYS A O 1
ATOM 3017 N N . LEU A 1 377 ? 46.077 26.292 -26.970 1.00 57.78 377 LEU A N 1
ATOM 3018 C CA . LEU A 1 377 ? 46.290 27.115 -25.767 1.00 57.78 377 LEU A CA 1
ATOM 3019 C C . LEU A 1 377 ? 45.001 27.819 -25.309 1.00 57.78 377 LEU A C 1
ATOM 3021 O O . LEU A 1 377 ? 44.684 27.819 -24.123 1.00 57.78 377 LEU A O 1
ATOM 3025 N N . LYS A 1 378 ? 44.220 28.371 -26.248 1.00 55.44 378 LYS A N 1
ATOM 3026 C CA . LYS A 1 378 ? 42.939 29.046 -25.964 1.00 55.44 378 LYS A CA 1
ATOM 3027 C C . LYS A 1 378 ? 41.858 28.108 -25.417 1.00 55.44 378 LYS A C 1
ATOM 3029 O O . LYS A 1 378 ? 41.025 28.552 -24.627 1.00 55.44 378 LYS A O 1
ATOM 3034 N N . LEU A 1 379 ? 41.847 26.845 -25.843 1.00 55.94 379 LEU A N 1
ATOM 3035 C CA . LEU A 1 379 ? 40.946 25.813 -25.318 1.00 55.94 379 LEU A CA 1
ATOM 3036 C C . LEU A 1 379 ? 41.302 25.437 -23.872 1.00 55.94 379 LEU A C 1
ATOM 3038 O O . LEU A 1 379 ? 40.407 25.386 -23.034 1.00 55.94 379 LEU A O 1
ATOM 3042 N N . LEU A 1 380 ? 42.594 25.284 -23.564 1.00 56.41 380 LEU A N 1
ATOM 3043 C CA . LEU A 1 380 ? 43.088 25.014 -22.206 1.00 56.41 380 LEU A CA 1
ATOM 3044 C C . LEU A 1 380 ? 42.848 26.191 -21.236 1.00 56.41 380 LEU A C 1
ATOM 3046 O O . LEU A 1 380 ? 42.359 25.982 -20.127 1.00 56.41 380 LEU A O 1
ATOM 3050 N N . GLU A 1 381 ? 43.098 27.439 -21.655 1.00 55.34 381 GLU A N 1
ATOM 3051 C CA . GLU A 1 381 ? 42.839 28.638 -20.830 1.00 55.34 381 GLU A CA 1
ATOM 3052 C C . GLU A 1 381 ? 41.336 28.885 -20.578 1.00 55.34 381 GLU A C 1
ATOM 3054 O O . GLU A 1 381 ? 40.941 29.403 -19.529 1.00 55.34 381 GLU A O 1
ATOM 3059 N N . GLY A 1 382 ? 40.470 28.503 -21.526 1.00 54.88 382 GLY A N 1
ATOM 3060 C CA . GLY A 1 382 ? 39.014 28.579 -21.368 1.00 54.88 382 GLY A CA 1
ATOM 3061 C C . GLY A 1 382 ? 38.448 27.566 -20.361 1.00 54.88 382 GLY A C 1
ATOM 3062 O O . GLY A 1 382 ? 37.390 27.812 -19.771 1.00 54.88 382 GLY A O 1
ATOM 3063 N N . GLU A 1 383 ? 39.150 26.453 -20.137 1.00 54.03 383 GLU A N 1
ATOM 3064 C CA . GLU A 1 383 ? 38.749 25.377 -19.225 1.00 54.03 383 GLU A CA 1
ATOM 3065 C C . GLU A 1 383 ? 39.185 25.616 -17.772 1.00 54.03 383 GLU A C 1
ATOM 3067 O O . GLU A 1 383 ? 38.378 25.371 -16.869 1.00 54.03 383 GLU A O 1
ATOM 3072 N N . GLU A 1 384 ? 40.371 26.185 -17.515 1.00 49.88 384 GLU A N 1
ATOM 3073 C CA . GLU A 1 384 ? 40.790 26.563 -16.148 1.00 49.88 384 GLU A CA 1
ATOM 3074 C C . GLU A 1 384 ? 39.813 27.562 -15.498 1.00 49.88 384 GLU A C 1
ATOM 3076 O O . GLU A 1 384 ? 39.479 27.442 -14.314 1.00 49.88 384 GLU A O 1
ATOM 3081 N N . CYS A 1 385 ? 39.254 28.492 -16.281 1.00 46.06 385 CYS A N 1
ATOM 3082 C CA . CYS A 1 385 ? 38.227 29.420 -15.798 1.00 46.06 385 CYS A CA 1
ATOM 3083 C C . CYS A 1 385 ? 36.898 28.726 -15.431 1.00 46.06 385 CYS A C 1
ATOM 3085 O O . CYS A 1 385 ? 36.245 29.128 -14.465 1.00 46.06 385 CYS A O 1
ATOM 3087 N N . ARG A 1 386 ? 36.481 27.677 -16.160 1.00 47.81 386 ARG A N 1
ATOM 3088 C CA . ARG A 1 386 ? 35.198 26.980 -15.919 1.00 47.81 386 ARG A CA 1
ATOM 3089 C C . ARG A 1 386 ? 35.277 25.939 -14.803 1.00 47.81 386 ARG A C 1
ATOM 3091 O O . ARG A 1 386 ? 34.335 25.840 -14.017 1.00 47.81 386 ARG A O 1
ATOM 3098 N N . LEU A 1 387 ? 36.394 25.222 -14.678 1.00 46.88 387 LEU A N 1
ATOM 3099 C CA . LEU A 1 387 ? 36.629 24.271 -13.584 1.00 46.88 387 LEU A CA 1
ATOM 3100 C C . LEU A 1 387 ? 36.695 24.972 -12.215 1.00 46.88 387 LEU A C 1
ATOM 3102 O O . LEU A 1 387 ? 36.148 24.459 -11.238 1.00 46.88 387 LEU A O 1
ATOM 3106 N N . SER A 1 388 ? 37.257 26.186 -12.155 1.00 47.00 388 SER A N 1
ATOM 3107 C CA . SER A 1 388 ? 37.306 27.001 -10.930 1.00 47.00 388 SER A CA 1
ATOM 3108 C C . SER A 1 388 ? 35.914 27.440 -10.439 1.00 47.00 388 SER A C 1
ATOM 3110 O O . SER A 1 388 ? 35.646 27.462 -9.238 1.00 47.00 388 SER A O 1
ATOM 3112 N N . THR A 1 389 ? 34.972 27.706 -11.356 1.00 48.03 389 THR A N 1
ATOM 3113 C CA . THR A 1 389 ? 33.614 28.151 -10.978 1.00 48.03 389 THR A CA 1
ATOM 3114 C C . THR A 1 389 ? 32.724 26.992 -10.510 1.00 48.03 389 THR A C 1
ATOM 3116 O O . THR A 1 389 ? 31.885 27.175 -9.632 1.00 48.03 389 THR A O 1
ATOM 3119 N N . VAL A 1 390 ? 32.914 25.784 -11.056 1.00 46.19 390 VAL A N 1
ATOM 3120 C CA . VAL A 1 390 ? 32.126 24.591 -10.685 1.00 46.19 390 VAL A CA 1
ATOM 3121 C C . VAL A 1 390 ? 32.663 23.927 -9.408 1.00 46.19 390 VAL A C 1
ATOM 3123 O O . VAL A 1 390 ? 31.875 23.466 -8.584 1.00 46.19 390 VAL A O 1
ATOM 3126 N N . GLY A 1 391 ? 33.982 23.949 -9.177 1.00 43.19 391 GLY A N 1
ATOM 3127 C CA . GLY A 1 391 ? 34.591 23.430 -7.944 1.00 43.19 391 GLY A CA 1
ATOM 3128 C C . GLY A 1 391 ? 34.252 24.238 -6.682 1.00 43.19 391 GLY A C 1
ATOM 3129 O O . GLY A 1 391 ? 34.118 23.661 -5.605 1.00 43.19 391 GLY A O 1
ATOM 3130 N N . GLY A 1 392 ? 34.046 25.556 -6.805 1.00 41.91 392 GLY A N 1
ATOM 3131 C CA . GLY A 1 392 ? 33.702 26.430 -5.673 1.00 41.91 392 GLY A CA 1
ATOM 3132 C C . GLY A 1 392 ? 32.291 26.224 -5.105 1.00 41.91 392 GLY A C 1
ATOM 3133 O O . GLY A 1 392 ? 32.070 26.469 -3.923 1.00 41.91 392 GLY A O 1
ATOM 3134 N N . ALA A 1 393 ? 31.344 25.727 -5.907 1.00 43.62 393 ALA A N 1
ATOM 3135 C CA . ALA A 1 393 ? 29.955 25.525 -5.480 1.00 43.62 393 ALA A CA 1
ATOM 3136 C C . ALA A 1 393 ? 29.713 24.179 -4.765 1.00 43.62 393 ALA A C 1
ATOM 3138 O O . ALA A 1 393 ? 28.709 24.023 -4.075 1.00 43.62 393 ALA A O 1
ATOM 3139 N N . ALA A 1 394 ? 30.627 23.211 -4.894 1.00 40.47 394 ALA A N 1
ATOM 3140 C CA . ALA A 1 394 ? 30.482 21.868 -4.322 1.00 40.47 394 ALA A CA 1
ATOM 3141 C C . ALA A 1 394 ? 30.966 21.743 -2.861 1.00 40.47 394 ALA A C 1
ATOM 3143 O O . ALA A 1 394 ? 30.751 20.711 -2.233 1.00 40.47 394 ALA A O 1
ATOM 3144 N N . LEU A 1 395 ? 31.616 22.774 -2.307 1.00 39.53 395 LEU A N 1
ATOM 3145 C CA . LEU A 1 395 ? 32.212 22.759 -0.960 1.00 39.53 395 LEU A CA 1
ATOM 3146 C C . LEU A 1 395 ? 31.365 23.465 0.117 1.00 39.53 395 LEU A C 1
ATOM 3148 O O . LEU A 1 395 ? 31.820 23.587 1.252 1.00 39.53 395 LEU A O 1
ATOM 3152 N N . GLN A 1 396 ? 30.147 23.917 -0.208 1.00 35.97 396 GLN A N 1
ATOM 3153 C CA . GLN A 1 396 ? 29.313 24.715 0.706 1.00 35.97 396 GLN A CA 1
ATOM 3154 C C . GLN A 1 396 ? 27.867 24.208 0.897 1.00 35.97 396 GLN A C 1
ATOM 3156 O O . GLN A 1 396 ? 27.027 24.972 1.369 1.00 35.97 396 GLN A O 1
ATOM 3161 N N . ALA A 1 397 ? 27.568 22.940 0.583 1.00 35.81 397 ALA A N 1
ATOM 3162 C CA . ALA A 1 397 ? 26.241 22.337 0.785 1.00 35.81 397 ALA A CA 1
ATOM 3163 C C . ALA A 1 397 ? 26.296 21.006 1.546 1.00 35.81 397 ALA A C 1
ATOM 3165 O O . ALA A 1 397 ? 27.138 20.152 1.181 1.00 35.81 397 ALA A O 1
#

Secondary structure (DSSP, 8-state):
--PPPS-SSSSPPPPP----------------------------------PPP----------------TTHHHHHHHHHHHHHHHHHHHHHHHHHHHHHHHHHHHHHHHHHHHHHHHHHHHHHHHHSPPHHHHHHHHHHHHHHHHHHHHHHHHHHHHHHHHHHHHHHHHHHHHHHHHHHHHHHHHHHHHHHHHHHHHHHHHHHHHHHHHHHHHHHHHHHHHHHHHHHHHHHHHHHHHTT---------SHHHHHHHHHHHHHHHHHHHHHHHHHHHHHHHHHHHHHHHHHHHHHHHHHHHHHHHHHHHHHHHHHHHHHHHHHHHHHHHHHHHHHHHHHHHHHHHHHHHHHHHHHHHHHHTT--HHHHHHHHHHHHHHHHHHHHHHHHHHHHHTT--

InterPro domains:
  IPR006821 Intermediate filament head, DNA-binding domain [PF04732] (2-85)
  IPR039008 Intermediate filament, rod domain [PF00038] (86-308)
  IPR039008 Intermediate filament, rod domain [PS51842] (87-350)
  IPR039008 Intermediate filament, rod domain [SM01391] (86-386)
  IPR050405 Intermediate filament structural protein [PTHR45652] (4-308)

Foldseek 3Di:
DDDDDPPQPPDDDDDDDDDDDDDDDDDDDDDDDDDDDDDDDDDDDDDDDDDDDDDDDDDDDDDDDDDDPPPVVVVVVVVVVVVVVVVVVVVVVVVVVVVVVVVVVVVVVVVVVVVVVVVVVVVVVVPPDPPVNVVVVVVVVVVVVVVVVVVVVVVVVVVVVVVVVVVVVVVVVVVVVVVVVVVVVVVVVVVVVVVVVVVVVVVVVVVVVVVVVVVVVVVVVVVVVVVVVVVVVVVVVVVVDDDDDDDDDPPVVVVVVVVVVVVVVVVVVVVVVVVVVVVVVVVVVVVVVVVVVVVVVVVVVVVVVVVVVVVVVVVVVVVVVVVVVVVVVVVVVVVVVVVVVVVVVVVVVVLVVVVVVVVVVPDDPVVSVVVVVVVVVVVVVVVVVVVVVVVVVVPPD

Sequence (397 aa):
MYSSSSYRKIFGDAPRMSGRISVSSSPSRLSAGYRSQQRSYGSPMLSSSYRSKAGAGRVFSSLPDSTIDLSQSTAVTNELKIIRTNEKEQLQGLNDRFVTFIEKVHNLEQQNKVLEAEVTLLRQRSSEPSRLHDLYEQEIRELRARVEELTHEKSQMHLDCVQMNETLDRVKEKLEEETRLREEAENTLKGYRKDVDDATLSRLELEKKVESLLDEIAFLRKVHEEELQELQASLQATQIQVEMDMSKPDLAVALKDIRAQYETLSAKNQQQAEDWYRSKFASVTEAAARNSDAVKQTKEELSEYRRQETIQQLESALRSTKGEMSRHLREYQDLLNVKMALDIEIAAYRSVAALQVNAEEGGTWSCASASLDFFCLKLLEGEECRLSTVGGAALQA

Radius of gyration: 69.9 Å; chains: 1; bounding box: 132×63×228 Å